Protein AF-A0A954MZE2-F1 (afdb_monomer_lite)

Foldseek 3Di:
DVVVQVPDPDHDDDLQCCLADPPFDADQLDPVGGDDQLVDVVSVCVVCVVVLVCQLVQVDQAEEAEPLLLYLASQSNQVVVQVSNVPRDNGDDRHAYEYAFQAFVPRDDPQSRRHLYYQAVVLQQLLLCVLFDQVLLVLLQVLVCVLVVHDDDLLVQLLVLLLVSCVTSNVNLLLVLLVLLVVLQVVVVVLDDPPPPPPDDDDDDDDDDDDDDDDDDDDDPDPDPPDPGADDSQLLSLLLSQLLSQQSHQFARQADPVNAGDPVNLVRSVRSLVRSVVVVRHDPRSSVSLNCLLRVPPVVSDDPVSSVSSSVSRSSSSSSSNSSSCLRQLLASLLQRPSQNLQSWRSGTNDDDDPDSPVSSVVVLVVCVVRNLAHEHDNDDLAIQWGNLLSLLSSLCSVVVVLVSVLVVVCVVLLPVLFDDDPNDTPPRSSLVSVLLSLCLSQQALQLLAPDQDFDDLVVLVVSLVQSLVSSLSSVQSNVPQAHPSGGPPVRSVSSSSSSCCLRNNPDPSSVVSSSSSSVSSNVRNLSSLVSLLVSLLCQLPGRHHYDDQPPSLFDDSAGHPPRSVDDDPVVVVVVLLVVLVVQCPDPPVSVVVVLVVCSVSVSRRSVSNNSNVVSVVVVVVD

Radius of gyration: 29.0 Å; chains: 1; bounding box: 102×55×88 Å

Sequence (623 aa):
LAKLLDKQPYRLVHWRDAARIINYRRFFDINELVSVRQEDPRVFDETHTLLSRWIDEGLISGVRVDHIDGLRDPEGYLDRLDEMIASCQHAPRQVPIFVEKILAPGEQLPHDWPVAGTTGYDFLNQVEPIFISLEGFGKIENYYRRLVRQDYAAEHYSTLGKRRVLRNEFSAQIDRLSDLLERLSIESRRSSPPPAVDAEYLPETSTPQGEQGNPEEQNDPTSGITTPGGPGKRDLINAIVETITAMGVYRTYIDNRHRIVSEADQQTITAAIAQARTTGRATTEALDFLEEVLLLKRRELLSEHTLSERVTFIQRFQQVSGPAAAKGVEDTAHYVYVPLASLCEVGGEPKIHSSDPLEELHRSNLERLQTWPGAMLSATTHDTKRTADVRARLDVLSEFPDLWIESLNRWESAHGEFFTDVGGKPAPDPVTRYLFYQTLIGVWPAENSGSSTNLPEQIELQDLSGRIEAYMLKAAREAKTQTTWTNQNQQYESALSDFIRRLLLNAEAASQSFLKEVRDIVSRISIPGFWNSLSRSLVQFTAPGTPDLYQGDELWNLSLVDPDNRRPVNFQARQNMLNEIITHFESPEEQRRDFLKGLVLTPQDGRIKLHVIRSALTARRDH

Structure (mmCIF, N/CA/C/O backbone):
data_AF-A0A954MZE2-F1
#
_entry.id   AF-A0A954MZE2-F1
#
loop_
_atom_site.group_PDB
_atom_site.id
_atom_site.type_symbol
_atom_site.label_atom_id
_atom_site.label_alt_id
_atom_site.label_comp_id
_atom_site.label_asym_id
_atom_site.label_entity_id
_atom_site.label_seq_id
_atom_site.pdbx_PDB_ins_code
_atom_site.Cartn_x
_atom_site.Cartn_y
_atom_site.Cartn_z
_atom_site.occupancy
_atom_site.B_iso_or_equiv
_atom_site.auth_seq_id
_atom_site.auth_comp_id
_atom_site.auth_asym_id
_atom_site.auth_atom_id
_atom_site.pdbx_PDB_model_num
ATOM 1 N N . LEU A 1 1 ? 35.309 -29.029 -1.161 1.00 91.50 1 LEU A N 1
ATOM 2 C CA . LEU A 1 1 ? 34.074 -28.227 -1.288 1.00 91.50 1 LEU A CA 1
ATOM 3 C C . LEU A 1 1 ? 34.187 -27.134 -2.354 1.00 91.50 1 LEU A C 1
ATOM 5 O O . LEU A 1 1 ? 33.459 -27.236 -3.323 1.00 91.50 1 LEU A O 1
ATOM 9 N N . ALA A 1 2 ? 35.110 -26.165 -2.257 1.00 93.19 2 ALA A N 1
ATOM 10 C CA . ALA A 1 2 ? 35.244 -25.079 -3.251 1.00 93.19 2 ALA A CA 1
ATOM 11 C C . ALA A 1 2 ? 35.294 -25.566 -4.717 1.00 93.19 2 ALA A C 1
ATOM 13 O O . ALA A 1 2 ? 34.405 -25.251 -5.491 1.00 93.19 2 ALA A O 1
ATOM 14 N N . LYS A 1 3 ? 36.207 -26.493 -5.052 1.00 96.12 3 LYS A N 1
ATOM 15 C CA . LYS A 1 3 ? 36.290 -27.109 -6.397 1.00 96.12 3 LYS A CA 1
ATOM 16 C C . LYS A 1 3 ? 35.005 -27.807 -6.880 1.00 96.12 3 LYS A C 1
ATOM 18 O O . LYS A 1 3 ? 34.866 -28.047 -8.074 1.00 96.12 3 LYS A O 1
ATOM 23 N N . LEU A 1 4 ? 34.129 -28.233 -5.964 1.00 96.75 4 LEU A N 1
ATOM 24 C CA . LEU A 1 4 ? 32.823 -28.807 -6.308 1.00 96.75 4 LEU A CA 1
ATOM 25 C C . LEU A 1 4 ? 31.826 -27.689 -6.622 1.00 96.75 4 LEU A C 1
ATOM 27 O O . LEU A 1 4 ? 31.115 -27.801 -7.615 1.00 96.75 4 LEU A O 1
ATOM 31 N N . LEU A 1 5 ? 31.808 -26.629 -5.806 1.00 96.19 5 LEU A N 1
ATOM 32 C CA . LEU A 1 5 ? 30.979 -25.438 -6.013 1.00 96.19 5 LEU A CA 1
ATOM 33 C C . LEU A 1 5 ? 31.326 -24.723 -7.325 1.00 96.19 5 LEU A C 1
ATOM 35 O O . LEU A 1 5 ? 30.418 -24.372 -8.064 1.00 96.19 5 LEU A O 1
ATOM 39 N N . ASP A 1 6 ? 32.611 -24.623 -7.675 1.00 95.31 6 ASP A N 1
ATOM 40 C CA . ASP A 1 6 ? 33.070 -24.005 -8.932 1.00 95.31 6 ASP A CA 1
ATOM 41 C C . ASP A 1 6 ? 32.595 -24.748 -10.194 1.00 95.31 6 ASP A C 1
ATOM 43 O O . ASP A 1 6 ? 32.668 -24.215 -11.298 1.00 95.31 6 ASP A O 1
ATOM 47 N N . LYS A 1 7 ? 32.126 -25.994 -10.048 1.00 96.38 7 LYS A N 1
ATOM 48 C CA . LYS A 1 7 ? 31.590 -26.813 -11.145 1.00 96.38 7 LYS A CA 1
ATOM 49 C C . LYS A 1 7 ? 30.064 -26.805 -11.221 1.00 96.38 7 LYS A C 1
ATOM 51 O O . LYS A 1 7 ? 29.515 -27.446 -12.114 1.00 96.38 7 LYS A O 1
ATOM 56 N N . GLN A 1 8 ? 29.378 -26.169 -10.274 1.00 97.81 8 GLN A N 1
ATOM 57 C CA . GLN A 1 8 ? 27.919 -26.154 -10.262 1.00 97.81 8 GLN A CA 1
ATOM 58 C C . GLN A 1 8 ? 27.372 -25.140 -11.276 1.00 97.81 8 GLN A C 1
ATOM 60 O O . GLN A 1 8 ? 28.001 -24.110 -11.516 1.00 97.81 8 GLN A O 1
ATOM 65 N N . PRO A 1 9 ? 26.173 -25.378 -11.841 1.00 96.25 9 PRO A N 1
ATOM 66 C CA . PRO A 1 9 ? 25.498 -24.407 -12.707 1.00 96.25 9 PRO A CA 1
ATOM 67 C C . PRO A 1 9 ? 24.950 -23.194 -11.932 1.00 96.25 9 PRO A C 1
ATOM 69 O O . PRO A 1 9 ? 24.412 -22.266 -12.528 1.00 96.25 9 PRO A O 1
ATOM 72 N N . TYR A 1 10 ? 25.077 -23.199 -10.604 1.00 94.44 10 TYR A N 1
ATOM 73 C CA . TYR A 1 10 ? 24.735 -22.103 -9.710 1.00 94.44 10 TYR A CA 1
ATOM 74 C C . TYR A 1 10 ? 25.977 -21.640 -8.950 1.00 94.44 10 TYR A C 1
ATOM 76 O O . TYR A 1 10 ? 26.894 -22.415 -8.681 1.00 94.44 10 TYR A O 1
ATOM 84 N N . ARG A 1 11 ? 25.976 -20.374 -8.534 1.00 91.94 11 ARG A N 1
ATOM 85 C CA . ARG A 1 11 ? 27.016 -19.806 -7.677 1.00 91.94 11 ARG A CA 1
ATOM 86 C C . ARG A 1 11 ? 26.382 -19.321 -6.383 1.00 91.94 11 ARG A C 1
ATOM 88 O O . ARG A 1 11 ? 25.550 -18.419 -6.404 1.00 91.94 11 ARG A O 1
ATOM 95 N N . LEU A 1 12 ? 26.805 -19.901 -5.263 1.00 92.06 12 LEU A N 1
ATOM 96 C CA . LEU A 1 12 ? 26.434 -19.391 -3.947 1.00 92.06 12 LEU A CA 1
ATOM 97 C C . LEU A 1 12 ? 27.194 -18.089 -3.697 1.00 92.06 12 LEU A C 1
ATOM 99 O O . LEU A 1 12 ? 28.416 -18.030 -3.841 1.00 92.06 12 LEU A O 1
ATOM 103 N N . VAL A 1 13 ? 26.456 -17.043 -3.353 1.00 89.62 13 VAL A N 1
ATOM 104 C CA . VAL A 1 13 ? 26.991 -15.714 -3.059 1.00 89.62 13 VAL A CA 1
ATOM 105 C C . VAL A 1 13 ? 26.405 -15.229 -1.748 1.00 89.62 13 VAL A C 1
ATOM 107 O O . VAL A 1 13 ? 25.317 -15.650 -1.353 1.00 89.62 13 VAL A O 1
ATOM 110 N N . HIS A 1 14 ? 27.131 -14.358 -1.057 1.00 90.31 14 HIS A N 1
ATOM 111 C CA . HIS A 1 14 ? 26.600 -13.754 0.150 1.00 90.31 14 HIS A CA 1
ATOM 112 C C . HIS A 1 14 ? 25.388 -12.883 -0.222 1.00 90.31 14 HIS A C 1
ATOM 114 O O . HIS A 1 14 ? 25.441 -12.120 -1.184 1.00 90.31 14 HIS A O 1
ATOM 120 N N . TRP A 1 15 ? 24.290 -12.983 0.528 1.00 86.06 15 TRP A N 1
ATOM 121 C CA . TRP A 1 15 ? 23.008 -12.343 0.189 1.00 86.06 15 TRP A CA 1
ATOM 122 C C . TRP A 1 15 ? 23.103 -10.818 0.001 1.00 86.06 15 TRP A C 1
ATOM 124 O O . TRP A 1 15 ? 22.356 -10.245 -0.786 1.00 86.06 15 TRP A O 1
ATOM 134 N N . ARG A 1 16 ? 24.062 -10.158 0.667 1.00 82.44 16 ARG A N 1
ATOM 135 C CA . ARG A 1 16 ? 24.336 -8.717 0.492 1.00 82.44 16 ARG A CA 1
ATOM 136 C C . ARG A 1 16 ? 24.873 -8.357 -0.893 1.00 82.44 16 ARG A C 1
ATOM 138 O O . ARG A 1 16 ? 24.635 -7.248 -1.358 1.00 82.44 16 ARG A O 1
ATOM 145 N N . ASP A 1 17 ? 25.563 -9.281 -1.555 1.00 82.62 17 ASP A N 1
ATOM 146 C CA . ASP A 1 17 ? 26.085 -9.054 -2.902 1.00 82.62 17 ASP A CA 1
ATOM 147 C C . ASP A 1 17 ? 24.992 -9.234 -3.965 1.00 82.62 17 ASP A C 1
ATOM 149 O O . ASP A 1 17 ? 25.123 -8.714 -5.075 1.00 82.62 17 ASP A O 1
ATOM 153 N N . ALA A 1 18 ? 23.894 -9.928 -3.627 1.00 78.50 18 ALA A N 1
ATOM 154 C CA . ALA A 1 18 ? 22.832 -10.293 -4.562 1.00 78.50 18 ALA A CA 1
ATOM 155 C C . ALA A 1 18 ? 22.269 -9.077 -5.311 1.00 78.50 18 ALA A C 1
ATOM 157 O O . ALA A 1 18 ? 22.153 -9.130 -6.531 1.00 78.50 18 ALA A O 1
ATOM 158 N N . ALA A 1 19 ? 22.027 -7.948 -4.634 1.00 74.38 19 ALA A N 1
ATOM 159 C CA . ALA A 1 19 ? 21.492 -6.739 -5.271 1.00 74.38 19 ALA A CA 1
ATOM 160 C C . ALA A 1 19 ? 22.318 -6.254 -6.484 1.00 74.38 19 ALA A C 1
ATOM 162 O O . ALA A 1 19 ? 21.758 -5.653 -7.398 1.00 74.38 19 ALA A O 1
ATOM 163 N N . ARG A 1 20 ? 23.628 -6.551 -6.516 1.00 78.81 20 ARG A N 1
ATOM 164 C CA . ARG A 1 20 ? 24.558 -6.118 -7.575 1.00 78.81 20 ARG A CA 1
ATOM 165 C C . ARG A 1 20 ? 24.857 -7.199 -8.612 1.00 78.81 20 ARG A C 1
ATOM 167 O O . ARG A 1 20 ? 25.202 -6.865 -9.738 1.00 78.81 20 ARG A O 1
ATOM 174 N N . ILE A 1 21 ? 24.768 -8.481 -8.249 1.00 84.75 21 ILE A N 1
ATOM 175 C CA . ILE A 1 21 ? 25.240 -9.586 -9.110 1.00 84.75 21 ILE A CA 1
ATOM 176 C C . ILE A 1 21 ? 24.155 -10.587 -9.508 1.00 84.75 21 ILE A C 1
ATOM 178 O O . ILE A 1 21 ? 24.439 -11.531 -10.245 1.00 84.75 21 ILE A O 1
ATOM 182 N N . ILE A 1 22 ? 22.923 -10.419 -9.025 1.00 88.56 22 ILE A N 1
ATOM 183 C CA . ILE A 1 22 ? 21.839 -11.351 -9.322 1.00 88.56 22 ILE A CA 1
ATOM 184 C C . ILE A 1 22 ? 21.521 -11.380 -10.819 1.00 88.56 22 ILE A C 1
ATOM 186 O O . ILE A 1 22 ? 21.220 -10.367 -11.454 1.00 88.56 22 ILE A O 1
ATOM 190 N N . ASN A 1 23 ? 21.567 -12.573 -11.405 1.00 90.62 23 ASN A N 1
ATOM 191 C CA . ASN A 1 23 ? 21.431 -12.776 -12.847 1.00 90.62 23 ASN A CA 1
ATOM 192 C C . ASN A 1 23 ? 20.041 -13.282 -13.277 1.00 90.62 23 ASN A C 1
ATOM 194 O O . ASN A 1 23 ? 19.833 -13.525 -14.462 1.00 90.62 23 ASN A O 1
ATOM 198 N N . TYR A 1 24 ? 19.084 -13.369 -12.352 1.00 91.81 24 TYR A N 1
ATOM 199 C CA . TYR A 1 24 ? 17.674 -13.667 -12.618 1.00 91.81 24 TYR A CA 1
ATOM 200 C C . TYR A 1 24 ? 16.763 -12.519 -12.157 1.00 91.81 24 TYR A C 1
ATOM 202 O O . TYR A 1 24 ? 17.179 -11.640 -11.395 1.00 91.81 24 TYR A O 1
ATOM 210 N N . ARG A 1 25 ? 15.524 -12.497 -12.665 1.00 93.62 25 ARG A N 1
ATOM 211 C CA . ARG A 1 25 ? 14.484 -11.547 -12.240 1.00 93.62 25 ARG A CA 1
ATOM 212 C C . ARG A 1 25 ? 13.816 -12.070 -10.966 1.00 93.62 25 ARG A C 1
ATOM 214 O O . ARG A 1 25 ? 13.554 -13.267 -10.868 1.00 93.62 25 ARG A O 1
ATOM 221 N N . ARG A 1 26 ? 13.569 -11.168 -10.018 1.00 93.88 26 ARG A N 1
ATOM 222 C CA . ARG A 1 26 ? 12.916 -11.441 -8.733 1.00 93.88 26 ARG A CA 1
ATOM 223 C C . ARG A 1 26 ? 11.535 -10.803 -8.675 1.00 93.88 26 ARG A C 1
ATOM 225 O O . ARG A 1 26 ? 11.271 -9.854 -9.417 1.00 93.88 26 ARG A O 1
ATOM 232 N N . PHE A 1 27 ? 10.708 -11.272 -7.746 1.00 95.00 27 PHE A N 1
ATOM 233 C CA . PHE A 1 27 ? 9.627 -10.457 -7.198 1.00 95.00 27 PHE A CA 1
ATOM 234 C C . PHE A 1 27 ? 10.230 -9.396 -6.263 1.00 95.00 27 PHE A C 1
ATOM 236 O O . PHE A 1 27 ? 10.848 -9.730 -5.250 1.00 95.00 27 PHE A O 1
ATOM 243 N N . PHE A 1 28 ? 10.125 -8.124 -6.657 1.00 93.00 28 PHE A N 1
ATOM 244 C CA . PHE A 1 28 ? 10.783 -6.997 -5.986 1.00 93.00 28 PHE A CA 1
ATOM 245 C C . PHE A 1 28 ? 12.278 -7.262 -5.705 1.00 93.00 28 PHE A C 1
ATOM 247 O O . PHE A 1 28 ? 13.059 -7.526 -6.627 1.00 93.00 28 PHE A O 1
ATOM 254 N N . ASP A 1 29 ? 12.697 -7.152 -4.445 1.00 88.19 29 ASP A N 1
ATOM 255 C CA . ASP A 1 29 ? 14.048 -7.387 -3.944 1.00 88.19 29 ASP A CA 1
ATOM 256 C C . ASP A 1 29 ? 14.185 -8.694 -3.134 1.00 88.19 29 ASP A C 1
ATOM 258 O O . ASP A 1 29 ? 15.230 -8.924 -2.522 1.00 88.19 29 ASP A O 1
ATOM 262 N N . ILE A 1 30 ? 13.187 -9.588 -3.196 1.00 90.44 30 ILE A N 1
ATOM 263 C CA . ILE A 1 30 ? 13.155 -10.867 -2.468 1.00 90.44 30 ILE A CA 1
ATOM 264 C C . ILE A 1 30 ? 13.939 -11.934 -3.243 1.00 90.44 30 ILE A C 1
ATOM 266 O O . ILE A 1 30 ? 13.556 -12.339 -4.341 1.00 90.44 30 ILE A O 1
ATOM 270 N N . ASN A 1 31 ? 15.065 -12.390 -2.689 1.00 90.00 31 ASN A N 1
ATOM 271 C CA . ASN A 1 31 ? 15.987 -13.306 -3.377 1.00 90.00 31 ASN A CA 1
ATOM 272 C C . ASN A 1 31 ? 15.406 -14.710 -3.566 1.00 90.00 31 ASN A C 1
ATOM 274 O O . ASN A 1 31 ? 15.748 -15.402 -4.520 1.00 90.00 31 ASN A O 1
ATOM 278 N N . GLU A 1 32 ? 14.524 -15.118 -2.665 1.00 92.69 32 GLU A N 1
ATOM 279 C CA . GLU A 1 32 ? 13.917 -16.441 -2.617 1.00 92.69 32 GLU A CA 1
ATOM 280 C C . GLU A 1 32 ? 12.802 -16.615 -3.666 1.00 92.69 32 GLU A C 1
ATOM 282 O O . GLU A 1 32 ? 12.390 -17.742 -3.935 1.00 92.69 32 GLU A O 1
ATOM 287 N N . LEU A 1 33 ? 12.339 -15.525 -4.293 1.00 95.56 33 LEU A N 1
ATOM 288 C CA . LEU A 1 33 ? 11.254 -15.529 -5.278 1.00 95.56 33 LEU A CA 1
ATOM 289 C C . LEU A 1 33 ? 11.776 -15.229 -6.688 1.00 95.56 33 LEU A C 1
ATOM 291 O O . LEU A 1 33 ? 11.933 -14.073 -7.088 1.00 95.56 33 LEU A O 1
ATOM 295 N N . VAL A 1 34 ? 12.015 -16.287 -7.465 1.00 95.69 34 VAL A N 1
ATOM 296 C CA . VAL A 1 34 ? 12.422 -16.204 -8.877 1.00 95.69 34 VAL A CA 1
ATOM 297 C C . VAL A 1 34 ? 11.195 -16.013 -9.765 1.00 95.69 34 VAL A C 1
ATOM 299 O O . VAL A 1 34 ? 10.222 -16.755 -9.663 1.00 95.69 34 VAL A O 1
ATOM 302 N N . SER A 1 35 ? 11.242 -15.045 -10.678 1.00 95.88 35 SER A N 1
ATOM 303 C CA . SER A 1 35 ? 10.127 -14.804 -11.590 1.00 95.88 35 SER A CA 1
ATOM 304 C C . SER A 1 35 ? 10.016 -15.848 -12.703 1.00 95.88 35 SER A C 1
ATOM 306 O O . SER A 1 35 ? 11.013 -16.258 -13.299 1.00 95.88 35 SER A O 1
ATOM 308 N N . VAL A 1 36 ? 8.776 -16.174 -13.063 1.00 97.25 36 VAL A N 1
ATOM 309 C CA . VAL A 1 36 ? 8.430 -17.099 -14.148 1.00 97.25 36 VAL A CA 1
ATOM 310 C C . VAL A 1 36 ? 8.147 -16.329 -15.448 1.00 97.25 36 VAL A C 1
ATOM 312 O O . VAL A 1 36 ? 7.713 -15.173 -15.426 1.00 97.25 36 VAL A O 1
ATOM 315 N N . ARG A 1 37 ? 8.437 -16.951 -16.596 1.00 97.38 37 ARG A N 1
ATOM 316 C CA . ARG A 1 37 ? 8.242 -16.380 -17.939 1.00 97.38 37 ARG A CA 1
ATOM 317 C C . ARG A 1 37 ? 6.863 -16.727 -18.499 1.00 97.38 37 ARG A C 1
ATOM 319 O O . ARG A 1 37 ? 6.764 -17.500 -19.446 1.00 97.38 37 ARG A O 1
ATOM 326 N N . GLN A 1 38 ? 5.820 -16.168 -17.891 1.00 97.88 38 GLN A N 1
ATOM 327 C CA . GLN A 1 38 ? 4.424 -16.421 -18.277 1.00 97.88 38 GLN A CA 1
ATOM 328 C C . GLN A 1 38 ? 4.104 -16.028 -19.730 1.00 97.88 38 GLN A C 1
ATOM 330 O O . GLN A 1 38 ? 3.111 -16.479 -20.288 1.00 97.88 38 GLN A O 1
ATOM 335 N N . GLU A 1 39 ? 4.957 -15.232 -20.387 1.00 95.56 39 GLU A N 1
ATOM 336 C CA . GLU A 1 39 ? 4.800 -14.946 -21.811 1.00 95.56 39 GLU A CA 1
ATOM 337 C C . GLU A 1 39 ? 5.040 -16.178 -22.712 1.00 95.56 39 GLU A C 1
ATOM 339 O O . GLU A 1 39 ? 4.533 -16.210 -23.835 1.00 95.56 39 GLU A O 1
ATOM 344 N N . ASP A 1 40 ? 5.788 -17.192 -22.247 1.00 97.12 40 ASP A N 1
ATOM 345 C CA . ASP A 1 40 ? 6.006 -18.463 -22.959 1.00 97.12 40 ASP A CA 1
ATOM 346 C C . ASP A 1 40 ? 4.780 -19.379 -22.774 1.00 97.12 40 ASP A C 1
ATOM 348 O O . ASP A 1 40 ? 4.506 -19.779 -21.640 1.00 97.12 40 ASP A O 1
ATOM 352 N N . PRO A 1 41 ? 4.052 -19.746 -23.849 1.00 96.31 41 PRO A N 1
ATOM 353 C CA . PRO A 1 41 ? 2.843 -20.567 -23.742 1.00 96.31 41 PRO A CA 1
ATOM 354 C C . PRO A 1 41 ? 3.049 -21.876 -22.978 1.00 96.31 41 PRO A C 1
ATOM 356 O O . PRO A 1 41 ? 2.214 -22.245 -22.167 1.00 96.31 41 PRO A O 1
ATOM 359 N N . ARG A 1 42 ? 4.206 -22.531 -23.137 1.00 98.12 42 ARG A N 1
ATOM 360 C CA . ARG A 1 42 ? 4.482 -23.810 -22.461 1.00 98.12 42 ARG A CA 1
ATOM 361 C C . ARG A 1 42 ? 4.532 -23.649 -20.945 1.00 98.12 42 ARG A C 1
ATOM 363 O O . ARG A 1 42 ? 4.100 -24.527 -20.209 1.00 98.12 42 ARG A O 1
ATOM 370 N N . VAL A 1 43 ? 5.086 -22.525 -20.491 1.00 98.38 43 VAL A N 1
ATOM 371 C CA . VAL A 1 43 ? 5.186 -22.189 -19.069 1.00 98.38 43 VAL A CA 1
ATOM 372 C C . VAL A 1 43 ? 3.810 -21.831 -18.513 1.00 98.38 43 VAL A C 1
ATOM 374 O O . VAL A 1 43 ? 3.475 -22.247 -17.405 1.00 98.38 43 VAL A O 1
ATOM 377 N N . PHE A 1 44 ? 3.009 -21.089 -19.280 1.00 98.62 44 PHE A N 1
ATOM 378 C CA . PHE A 1 44 ? 1.626 -20.789 -18.925 1.00 98.62 44 PHE A CA 1
ATOM 379 C C . PHE A 1 44 ? 0.814 -22.080 -18.737 1.00 98.62 44 PHE A C 1
ATOM 381 O O . PHE A 1 44 ? 0.309 -22.312 -17.639 1.00 98.62 44 PHE A O 1
ATOM 388 N N . ASP A 1 45 ? 0.795 -22.956 -19.746 1.00 98.00 45 ASP A N 1
ATOM 389 C CA . ASP A 1 45 ? 0.033 -24.213 -19.740 1.00 98.00 45 ASP A CA 1
ATOM 390 C C . ASP A 1 45 ? 0.408 -25.107 -18.545 1.00 98.00 45 ASP A C 1
ATOM 392 O O . ASP A 1 45 ? -0.456 -25.596 -17.808 1.00 98.00 45 ASP A O 1
ATOM 396 N N . GLU A 1 46 ? 1.710 -25.284 -18.297 1.00 98.25 46 GLU A N 1
ATOM 397 C CA . GLU A 1 46 ? 2.203 -26.110 -17.192 1.00 98.25 46 GLU A CA 1
ATOM 398 C C . GLU A 1 46 ? 1.822 -25.519 -15.825 1.00 98.25 46 GLU A C 1
ATOM 400 O O . GLU A 1 46 ? 1.365 -26.239 -14.935 1.00 98.25 46 GLU A O 1
ATOM 405 N N . THR A 1 47 ? 1.940 -24.197 -15.658 1.00 98.19 47 THR A N 1
ATOM 406 C CA . THR A 1 47 ? 1.635 -23.535 -14.378 1.00 98.19 47 THR A CA 1
ATOM 407 C C . THR A 1 47 ? 0.136 -23.378 -14.105 1.00 98.19 47 THR A C 1
ATOM 409 O O . THR A 1 47 ? -0.244 -23.263 -12.940 1.00 98.19 47 THR A O 1
ATOM 412 N N . HIS A 1 48 ? -0.721 -23.434 -15.132 1.00 98.12 48 HIS A N 1
ATOM 413 C CA . HIS A 1 48 ? -2.175 -23.250 -15.003 1.00 98.12 48 HIS A CA 1
ATOM 414 C C . HIS A 1 48 ? -2.984 -24.552 -15.106 1.00 98.12 48 HIS A C 1
ATOM 416 O O . HIS A 1 48 ? -4.200 -24.531 -14.926 1.00 98.12 48 HIS A O 1
ATOM 422 N N . THR A 1 49 ? -2.331 -25.705 -15.290 1.00 97.38 49 THR A N 1
ATOM 423 C CA . THR A 1 49 ? -2.999 -27.019 -15.373 1.00 97.38 49 THR A CA 1
ATOM 424 C C . THR A 1 49 ? -3.927 -27.289 -14.178 1.00 97.38 49 THR A C 1
ATOM 426 O O . THR A 1 49 ? -5.063 -27.732 -14.345 1.00 97.38 49 THR A O 1
ATOM 429 N N . LEU A 1 50 ? -3.468 -27.006 -12.953 1.00 97.12 50 LEU A N 1
ATOM 430 C CA . LEU A 1 50 ? -4.267 -27.227 -11.744 1.00 97.12 50 LEU A CA 1
ATOM 431 C C . LEU A 1 50 ? -5.442 -26.246 -11.638 1.00 97.12 50 LEU A C 1
ATOM 433 O O . LEU A 1 50 ? -6.531 -26.646 -11.233 1.00 97.12 50 LEU A O 1
ATOM 437 N N . LEU A 1 51 ? -5.217 -24.987 -12.025 1.00 95.69 51 LEU A N 1
ATOM 438 C CA . LEU A 1 51 ? -6.244 -23.951 -12.028 1.00 95.69 51 LEU A CA 1
ATOM 439 C C . LEU A 1 51 ? -7.369 -24.310 -13.002 1.00 95.69 51 LEU A C 1
ATOM 441 O O . LEU A 1 51 ? -8.527 -24.331 -12.601 1.00 95.69 51 LEU A O 1
ATOM 445 N N . SER A 1 52 ? -7.021 -24.661 -14.244 1.00 94.44 52 SER A N 1
ATOM 446 C CA . SER A 1 52 ? -7.981 -25.120 -15.255 1.00 94.44 52 SER A CA 1
ATOM 447 C C . SER A 1 52 ? -8.807 -26.299 -14.742 1.00 94.44 52 SER A C 1
ATOM 449 O O . SER A 1 52 ? -10.033 -26.263 -14.813 1.00 94.44 52 SER A O 1
ATOM 451 N N . ARG A 1 53 ? -8.161 -27.295 -14.120 1.00 94.88 53 ARG A N 1
ATOM 452 C CA . ARG A 1 53 ? -8.871 -28.430 -13.522 1.00 94.88 53 ARG A CA 1
ATOM 453 C C . ARG A 1 53 ? -9.852 -27.998 -12.432 1.00 94.88 53 ARG A C 1
ATOM 455 O O . ARG A 1 53 ? -10.975 -28.476 -12.418 1.00 94.88 53 ARG A O 1
ATOM 462 N N . TRP A 1 54 ? -9.458 -27.115 -11.515 1.00 95.44 54 TRP A N 1
ATOM 463 C CA . TRP A 1 54 ? -10.358 -26.648 -10.451 1.00 95.44 54 TRP A CA 1
ATOM 464 C C . TRP A 1 54 ? -11.560 -25.868 -10.981 1.00 95.44 54 TRP A C 1
ATOM 466 O O . TRP A 1 54 ? -12.636 -25.942 -10.391 1.00 95.44 54 TRP A O 1
ATOM 476 N N . ILE A 1 55 ? -11.388 -25.144 -12.085 1.00 93.31 55 ILE A N 1
ATOM 477 C CA . ILE A 1 55 ? -12.479 -24.443 -12.766 1.00 93.31 55 ILE A CA 1
ATOM 478 C C . ILE A 1 55 ? -13.416 -25.447 -13.444 1.00 93.31 55 ILE A C 1
ATOM 480 O O . ILE A 1 55 ? -14.627 -25.365 -13.255 1.00 93.31 55 ILE A O 1
ATOM 484 N N . ASP A 1 56 ? -12.870 -26.426 -14.170 1.00 91.56 56 ASP A N 1
ATOM 485 C CA . ASP A 1 56 ? -13.661 -27.464 -14.841 1.00 91.56 56 ASP A CA 1
ATOM 486 C C . ASP A 1 56 ? -14.331 -28.440 -13.857 1.00 91.56 56 ASP A C 1
ATOM 488 O O . ASP A 1 56 ? -15.378 -28.996 -14.150 1.00 91.56 56 ASP A O 1
ATOM 492 N N . GLU A 1 57 ? -13.792 -28.619 -12.651 1.00 92.38 57 GLU A N 1
ATOM 493 C CA . GLU A 1 57 ? -14.449 -29.373 -11.572 1.00 92.38 57 GLU A CA 1
ATOM 494 C C . GLU A 1 57 ? -15.470 -28.522 -10.786 1.00 92.38 57 GLU A C 1
ATOM 496 O O . GLU A 1 57 ? -16.133 -29.033 -9.881 1.00 92.38 57 GLU A O 1
ATOM 501 N N . GLY A 1 58 ? -15.604 -27.226 -11.097 1.00 90.12 58 GLY A N 1
ATOM 502 C CA . GLY A 1 58 ? -16.504 -26.301 -10.401 1.00 90.12 58 GLY A CA 1
ATOM 503 C C . GLY A 1 58 ? -16.105 -25.999 -8.950 1.00 90.12 58 GLY A C 1
ATOM 504 O O . GLY A 1 58 ? -16.947 -25.577 -8.158 1.00 90.12 58 GLY A O 1
ATOM 505 N N . LEU A 1 59 ? -14.838 -26.222 -8.580 1.00 92.81 59 LEU A N 1
ATOM 506 C CA . LEU A 1 59 ? -14.318 -26.004 -7.222 1.00 92.81 59 LEU A CA 1
ATOM 507 C C . LEU A 1 59 ? -14.058 -24.528 -6.908 1.00 92.81 59 LEU A C 1
ATOM 509 O O . LEU A 1 59 ? -14.044 -24.145 -5.739 1.00 92.81 59 LEU A O 1
ATOM 513 N N . ILE A 1 60 ? -13.839 -23.707 -7.936 1.00 92.31 60 ILE A N 1
ATOM 514 C CA . ILE A 1 60 ? -13.660 -22.260 -7.807 1.00 92.31 60 ILE A CA 1
ATOM 515 C C . ILE A 1 60 ? -14.559 -21.519 -8.798 1.00 92.31 60 ILE A C 1
ATOM 517 O O . ILE A 1 60 ? -14.882 -22.028 -9.869 1.00 92.31 60 ILE A O 1
ATOM 521 N N . SER A 1 61 ? -14.963 -20.301 -8.437 1.00 90.06 61 SER A N 1
ATOM 522 C CA . SER A 1 61 ? -15.902 -19.483 -9.224 1.00 90.06 61 SER A CA 1
ATOM 523 C C . SER A 1 61 ? -15.350 -18.107 -9.582 1.00 90.06 61 SER A C 1
ATOM 525 O O . SER A 1 61 ? -16.110 -17.246 -9.996 1.00 90.06 61 SER A O 1
ATOM 527 N N . GLY A 1 62 ? -14.049 -17.884 -9.408 1.00 93.62 62 GLY A N 1
ATOM 528 C CA . GLY A 1 62 ? -13.365 -16.638 -9.742 1.00 93.62 62 GLY A CA 1
ATOM 529 C C . GLY A 1 62 ? -11.856 -16.799 -9.588 1.00 93.62 62 GLY A C 1
ATOM 530 O O . GLY A 1 62 ? -11.396 -17.691 -8.870 1.00 93.62 62 GLY A O 1
ATOM 531 N N . VAL A 1 63 ? -11.091 -15.941 -10.256 1.00 96.44 63 VAL A N 1
ATOM 532 C CA . VAL A 1 63 ? -9.625 -15.927 -10.194 1.00 96.44 63 VAL A CA 1
ATOM 533 C C . VAL A 1 63 ? -9.157 -14.528 -9.820 1.00 96.44 63 VAL A C 1
ATOM 535 O O . VAL A 1 63 ? -9.594 -13.554 -10.417 1.00 96.44 63 VAL A O 1
ATOM 538 N N . ARG A 1 64 ? -8.244 -14.419 -8.851 1.00 98.25 64 ARG A N 1
ATOM 539 C CA . ARG A 1 64 ? -7.521 -13.178 -8.540 1.00 98.25 64 ARG A CA 1
ATOM 540 C C . ARG A 1 64 ? -6.064 -13.355 -8.949 1.00 98.25 64 ARG A C 1
ATOM 542 O O . ARG A 1 64 ? -5.366 -14.187 -8.377 1.00 98.25 64 ARG A O 1
ATOM 549 N N . VAL A 1 65 ? -5.614 -12.575 -9.925 1.00 98.56 65 VAL A N 1
ATOM 550 C CA . VAL A 1 65 ? -4.238 -12.571 -10.426 1.00 98.56 65 VAL A CA 1
ATOM 551 C C . VAL A 1 65 ? -3.383 -11.678 -9.536 1.00 98.56 65 VAL A C 1
ATOM 553 O O . VAL A 1 65 ? -3.658 -10.489 -9.378 1.00 98.56 65 VAL A O 1
ATOM 556 N N . ASP A 1 66 ? -2.352 -12.274 -8.949 1.00 98.50 66 ASP A N 1
ATOM 557 C CA . ASP A 1 66 ? -1.332 -11.588 -8.158 1.00 98.50 66 ASP A CA 1
ATOM 558 C C . ASP A 1 66 ? -0.351 -10.826 -9.052 1.00 98.50 66 ASP A C 1
ATOM 560 O O . ASP A 1 66 ? 0.089 -11.352 -10.078 1.00 98.50 66 ASP A O 1
ATOM 564 N N . HIS A 1 67 ? -0.008 -9.599 -8.659 1.00 97.38 67 HIS A N 1
ATOM 565 C CA . HIS A 1 67 ? 1.053 -8.791 -9.243 1.00 97.38 67 HIS A CA 1
ATOM 566 C C . HIS A 1 67 ? 1.092 -8.774 -10.786 1.00 97.38 67 HIS A C 1
ATOM 568 O O . HIS A 1 67 ? 2.130 -9.047 -11.407 1.00 97.38 67 HIS A O 1
ATOM 574 N N . ILE A 1 68 ? -0.029 -8.414 -11.428 1.00 98.12 68 ILE A N 1
ATOM 575 C CA . ILE A 1 68 ? -0.144 -8.388 -12.902 1.00 98.12 68 ILE A CA 1
ATOM 576 C C . ILE A 1 68 ? 0.935 -7.500 -13.550 1.00 98.12 68 ILE A C 1
ATOM 578 O O . ILE A 1 68 ? 1.513 -7.843 -14.585 1.00 98.12 68 ILE A O 1
ATOM 582 N N . ASP A 1 69 ? 1.307 -6.410 -12.874 1.00 97.31 69 ASP A N 1
ATOM 583 C CA . ASP A 1 69 ? 2.330 -5.459 -13.317 1.00 97.31 69 ASP A CA 1
ATOM 584 C C . ASP A 1 69 ? 3.758 -6.030 -13.301 1.00 97.31 69 ASP A C 1
ATOM 586 O O . ASP A 1 69 ? 4.674 -5.429 -13.869 1.00 97.31 69 ASP A O 1
ATOM 590 N N . GLY A 1 70 ? 3.971 -7.210 -12.716 1.00 96.56 70 GLY A N 1
ATOM 591 C CA . GLY A 1 70 ? 5.229 -7.948 -12.803 1.00 96.56 70 GLY A CA 1
ATOM 592 C C . GLY A 1 70 ? 5.399 -8.731 -14.107 1.00 96.56 70 GLY A C 1
ATOM 593 O O . GLY A 1 70 ? 6.510 -9.198 -14.409 1.00 96.56 70 GLY A O 1
ATOM 594 N N . LEU A 1 71 ? 4.333 -8.911 -14.892 1.00 97.50 71 LEU A N 1
ATOM 595 C CA . LEU A 1 71 ? 4.375 -9.672 -16.137 1.00 97.50 71 LEU A CA 1
ATOM 596 C C . LEU A 1 71 ? 5.036 -8.885 -17.269 1.00 97.50 71 LEU A C 1
ATOM 598 O O . LEU A 1 71 ? 5.032 -7.653 -17.320 1.00 97.50 71 LEU A O 1
ATOM 602 N N . ARG A 1 72 ? 5.651 -9.627 -18.192 1.00 95.88 72 ARG A N 1
ATOM 603 C CA . ARG A 1 72 ? 6.278 -9.043 -19.381 1.00 95.88 72 ARG A CA 1
ATOM 604 C C . ARG A 1 72 ? 5.227 -8.553 -20.379 1.00 95.88 72 ARG A C 1
ATOM 606 O O . ARG A 1 72 ? 5.404 -7.493 -20.970 1.00 95.88 72 ARG A O 1
ATOM 613 N N . ASP A 1 73 ? 4.166 -9.337 -20.525 1.00 95.69 73 ASP A N 1
ATOM 614 C CA . ASP A 1 73 ? 3.036 -9.127 -21.425 1.00 95.69 73 ASP A CA 1
ATOM 615 C C . ASP A 1 73 ? 1.738 -9.441 -20.652 1.00 95.69 73 ASP A C 1
ATOM 617 O O . ASP A 1 73 ? 1.281 -10.584 -20.675 1.00 95.69 73 ASP A O 1
ATOM 621 N N . PRO A 1 74 ? 1.231 -8.490 -19.840 1.00 97.00 74 PRO A N 1
ATOM 622 C CA . PRO A 1 74 ? 0.060 -8.721 -18.997 1.00 97.00 74 PRO A CA 1
ATOM 623 C C . PRO A 1 74 ? -1.217 -8.934 -19.814 1.00 97.00 74 PRO A C 1
ATOM 625 O O . PRO A 1 74 ? -1.989 -9.825 -19.486 1.00 97.00 74 PRO A O 1
ATOM 628 N N . GLU A 1 75 ? -1.406 -8.188 -20.902 1.00 95.56 75 GLU A N 1
ATOM 629 C CA . GLU A 1 75 ? -2.563 -8.345 -21.790 1.00 95.56 75 GLU A CA 1
ATOM 630 C C . GLU A 1 75 ? -2.559 -9.741 -22.430 1.00 95.56 75 GLU A C 1
ATOM 632 O O . GLU A 1 75 ? -3.522 -10.489 -22.296 1.00 95.56 75 GLU A O 1
ATOM 637 N N . GLY A 1 76 ? -1.423 -10.175 -22.994 1.00 95.88 76 GLY A N 1
ATOM 638 C CA . GLY A 1 76 ? -1.315 -11.513 -23.577 1.00 95.88 76 GLY A CA 1
ATOM 639 C C . GLY A 1 76 ? -1.366 -12.663 -22.574 1.00 95.88 76 GLY A C 1
ATOM 640 O O . GLY A 1 76 ? -1.592 -13.807 -22.975 1.00 95.88 76 GLY A O 1
ATOM 641 N N . TYR A 1 77 ? -1.140 -12.395 -21.288 1.00 98.00 77 TYR A N 1
ATOM 642 C CA . TYR A 1 77 ? -1.405 -13.347 -20.211 1.00 98.00 77 TYR A CA 1
ATOM 643 C C . TYR A 1 77 ? -2.903 -13.435 -19.900 1.00 98.00 77 TYR A C 1
ATOM 645 O O . TYR A 1 77 ? -3.427 -14.540 -19.780 1.00 98.00 77 TYR A O 1
ATOM 653 N N . LEU A 1 78 ? -3.582 -12.291 -19.788 1.00 98.00 78 LEU A N 1
ATOM 654 C CA . LEU A 1 78 ? -5.008 -12.229 -19.474 1.00 98.00 78 LEU A CA 1
ATOM 655 C C . LEU A 1 78 ? -5.862 -12.830 -20.590 1.00 98.00 78 LEU A C 1
ATOM 657 O O . LEU A 1 78 ? -6.762 -13.600 -20.281 1.00 98.00 78 LEU A O 1
ATOM 661 N N . ASP A 1 79 ? -5.524 -12.586 -21.857 1.00 96.44 79 ASP A N 1
ATOM 662 C CA . ASP A 1 79 ? -6.221 -13.206 -22.992 1.00 96.44 79 ASP A CA 1
ATOM 663 C C . ASP A 1 79 ? -6.107 -14.735 -22.952 1.00 96.44 79 ASP A C 1
ATOM 665 O O . ASP A 1 79 ? -7.098 -15.445 -23.088 1.00 96.44 79 ASP A O 1
ATOM 669 N N . ARG A 1 80 ? -4.906 -15.263 -22.675 1.00 97.06 80 ARG A N 1
ATOM 670 C CA . ARG A 1 80 ? -4.696 -16.712 -22.518 1.00 97.06 80 ARG A CA 1
ATOM 671 C C . ARG A 1 80 ? -5.450 -17.285 -21.323 1.00 97.06 80 ARG A C 1
ATOM 673 O O . ARG A 1 80 ? -5.928 -18.416 -21.387 1.00 97.06 80 ARG A O 1
ATOM 680 N N . LEU A 1 81 ? -5.539 -16.531 -20.228 1.00 97.31 81 LEU A N 1
ATOM 681 C CA . LEU A 1 81 ? -6.294 -16.933 -19.047 1.00 97.31 81 LEU A CA 1
ATOM 682 C C . LEU A 1 81 ? -7.798 -16.965 -19.330 1.00 97.31 81 LEU A C 1
ATOM 684 O O . LEU A 1 81 ? -8.441 -17.950 -18.974 1.00 97.31 81 LEU A O 1
ATOM 688 N N . ASP A 1 82 ? -8.337 -15.952 -20.004 1.00 95.50 82 ASP A N 1
ATOM 689 C CA . ASP A 1 82 ? -9.743 -15.902 -20.413 1.00 95.50 82 ASP A CA 1
ATOM 690 C C . ASP A 1 82 ? -10.082 -17.029 -21.402 1.00 95.50 82 ASP A C 1
ATOM 692 O O . ASP A 1 82 ? -11.037 -17.772 -21.184 1.00 95.50 82 ASP A O 1
ATOM 696 N N . GLU A 1 83 ? -9.240 -17.266 -22.414 1.00 94.75 83 GLU A N 1
ATOM 697 C CA . GLU A 1 83 ? -9.388 -18.386 -23.356 1.00 94.75 83 GLU A CA 1
ATOM 698 C C . GLU A 1 83 ? -9.367 -19.751 -22.646 1.00 94.75 83 GLU A C 1
ATOM 700 O O . GLU A 1 83 ? -10.208 -20.617 -22.910 1.00 94.75 83 GLU A O 1
ATOM 705 N N . MET A 1 84 ? -8.430 -19.950 -21.712 1.00 94.88 84 MET A N 1
ATOM 706 C CA . MET A 1 84 ? -8.343 -21.175 -20.913 1.00 94.88 84 MET A CA 1
ATOM 707 C C . MET A 1 84 ? -9.618 -21.381 -20.084 1.00 94.88 84 MET A C 1
ATOM 709 O O . MET A 1 84 ? -10.168 -22.485 -20.063 1.00 94.88 84 MET A O 1
ATOM 713 N N . ILE A 1 85 ? -10.114 -20.331 -19.429 1.00 93.94 85 ILE A N 1
ATOM 714 C CA . ILE A 1 85 ? -11.356 -20.364 -18.649 1.00 93.94 85 ILE A CA 1
ATOM 715 C C . ILE A 1 85 ? -12.553 -20.684 -19.549 1.00 93.94 85 ILE A C 1
ATOM 717 O O . ILE A 1 85 ? -13.342 -21.570 -19.219 1.00 93.94 85 ILE A O 1
ATOM 721 N N . ALA A 1 86 ? -12.660 -20.028 -20.705 1.00 91.19 86 ALA A N 1
ATOM 722 C CA . ALA A 1 86 ? -13.731 -20.243 -21.675 1.00 91.19 86 ALA A CA 1
ATOM 723 C C . ALA A 1 86 ? -13.737 -21.670 -22.256 1.00 91.19 86 ALA A C 1
ATOM 725 O O . ALA A 1 86 ? -14.785 -22.159 -22.681 1.00 91.19 86 ALA A O 1
ATOM 726 N N . SER A 1 87 ? -12.587 -22.352 -22.261 1.00 91.31 87 SER A N 1
ATOM 727 C CA . SER A 1 87 ? -12.466 -23.742 -22.717 1.00 91.31 87 SER A CA 1
ATOM 728 C C . SER A 1 87 ? -12.935 -24.796 -21.699 1.00 91.31 87 SER A C 1
ATOM 730 O O . SER A 1 87 ? -13.120 -25.958 -22.071 1.00 91.31 87 SER A O 1
ATOM 732 N N . CYS A 1 88 ? -13.151 -24.419 -20.432 1.00 88.75 88 CYS A N 1
ATOM 733 C CA . CYS A 1 88 ? -13.599 -25.332 -19.377 1.00 88.75 88 CYS A CA 1
ATOM 734 C C . CYS A 1 88 ? -15.099 -25.651 -19.540 1.00 88.75 88 CYS A C 1
ATOM 736 O O . CYS A 1 88 ? -15.941 -24.755 -19.551 1.00 88.75 88 CYS A O 1
ATOM 738 N N . GLN A 1 89 ? -15.451 -26.934 -19.663 1.00 79.88 89 GLN A N 1
ATOM 739 C CA . GLN A 1 89 ? -16.784 -27.383 -20.086 1.00 79.88 89 GLN A CA 1
ATOM 740 C C . GLN A 1 89 ? -17.846 -27.243 -18.994 1.00 79.88 89 GLN A C 1
ATOM 742 O O . GLN A 1 89 ? -19.009 -26.983 -19.305 1.00 79.88 89 GLN A O 1
ATOM 747 N N . HIS A 1 90 ? -17.460 -27.428 -17.730 1.00 77.00 90 HIS A N 1
ATOM 748 C CA . HIS A 1 90 ? -18.393 -27.381 -16.598 1.00 77.00 90 HIS A CA 1
ATOM 749 C C . HIS A 1 90 ? -18.252 -26.112 -15.757 1.00 77.00 90 HIS A C 1
ATOM 751 O O . HIS A 1 90 ? -18.844 -26.021 -14.678 1.00 77.00 90 HIS A O 1
ATOM 757 N N . ALA A 1 91 ? -17.484 -25.131 -16.237 1.00 64.88 91 ALA A N 1
ATOM 758 C CA . ALA A 1 91 ? -17.356 -23.863 -15.547 1.00 64.88 91 ALA A CA 1
ATOM 759 C C . ALA A 1 91 ? -18.750 -23.223 -15.369 1.00 64.88 91 ALA A C 1
ATOM 761 O O . ALA A 1 91 ? -19.550 -23.199 -16.316 1.00 64.88 91 ALA A O 1
ATOM 762 N N . PRO A 1 92 ? -19.078 -22.693 -14.175 1.00 59.38 92 PRO A N 1
ATOM 763 C CA . PRO A 1 92 ? -20.259 -21.857 -14.023 1.00 59.38 92 PRO A CA 1
ATOM 764 C C . PRO A 1 92 ? -20.166 -20.655 -14.976 1.00 59.38 92 PRO A C 1
ATOM 766 O O . PRO A 1 92 ? -19.088 -20.296 -15.450 1.00 59.38 92 PRO A O 1
ATOM 769 N N . ARG A 1 93 ? -21.315 -20.031 -15.269 1.00 64.44 93 ARG A N 1
ATOM 770 C CA . ARG A 1 93 ? -21.419 -18.827 -16.114 1.00 64.44 93 ARG A CA 1
ATOM 771 C C . ARG A 1 93 ? -20.268 -17.847 -15.800 1.00 64.44 93 ARG A C 1
ATOM 773 O O . ARG A 1 93 ? -20.070 -17.552 -14.631 1.00 64.44 93 ARG A O 1
ATOM 780 N N . GLN A 1 94 ? -19.553 -17.406 -16.843 1.00 76.62 94 GLN A N 1
ATOM 781 C CA . GLN A 1 94 ? -18.402 -16.479 -16.870 1.00 76.62 94 GLN A CA 1
ATOM 782 C C . GLN A 1 94 ? -17.642 -16.332 -15.533 1.00 76.62 94 GLN A C 1
ATOM 784 O O . GLN A 1 94 ? -17.998 -15.504 -14.700 1.00 76.62 94 GLN A O 1
ATOM 789 N N . VAL A 1 95 ? -16.584 -17.128 -15.338 1.00 90.81 95 VAL A N 1
ATOM 790 C CA . VAL A 1 95 ? -15.689 -17.041 -14.169 1.00 90.81 95 VAL A CA 1
ATOM 791 C C . VAL A 1 95 ? -14.921 -15.708 -14.221 1.00 90.81 95 VAL A C 1
ATOM 793 O O . VAL A 1 95 ? -14.096 -15.537 -15.116 1.00 90.81 95 VAL A O 1
ATOM 796 N N . PRO A 1 96 ? -15.165 -14.750 -13.305 1.00 95.06 96 PRO A N 1
ATOM 797 C CA . PRO A 1 96 ? -14.518 -13.446 -13.335 1.00 95.06 96 PRO A CA 1
ATOM 798 C C . PRO A 1 96 ? -13.027 -13.533 -12.998 1.00 95.06 96 PRO A C 1
ATOM 800 O O . PRO A 1 96 ? -12.615 -14.262 -12.089 1.00 95.06 96 PRO A O 1
ATOM 803 N N . ILE A 1 97 ? -12.241 -12.710 -13.690 1.00 97.50 97 ILE A N 1
ATOM 804 C CA . ILE A 1 97 ? -10.822 -12.481 -13.413 1.00 97.50 97 ILE A CA 1
ATOM 805 C C . ILE A 1 97 ? -10.678 -11.119 -12.730 1.00 97.50 97 ILE A C 1
ATOM 807 O O . ILE A 1 97 ? -11.092 -10.100 -13.271 1.00 97.50 97 ILE A O 1
ATOM 811 N N . PHE A 1 98 ? -10.070 -11.084 -11.553 1.00 98.38 98 PHE A N 1
ATOM 812 C CA . PHE A 1 98 ? -9.683 -9.869 -10.841 1.00 98.38 98 PHE A CA 1
ATOM 813 C C . PHE A 1 98 ? -8.173 -9.711 -10.901 1.00 98.38 98 PHE A C 1
ATOM 815 O O . PHE A 1 98 ? -7.450 -10.702 -10.802 1.00 98.38 98 PHE A O 1
ATOM 822 N N . VAL A 1 99 ? -7.678 -8.483 -11.008 1.00 98.62 99 VAL A N 1
ATOM 823 C CA . VAL A 1 99 ? -6.234 -8.214 -11.020 1.00 98.62 99 VAL A CA 1
ATOM 824 C C . VAL A 1 99 ? -5.821 -7.378 -9.820 1.00 98.62 99 VAL A C 1
ATOM 826 O O . VAL A 1 99 ? -6.406 -6.335 -9.527 1.00 98.62 99 VAL A O 1
ATOM 829 N N . GLU A 1 100 ? -4.780 -7.810 -9.117 1.00 98.56 100 GLU A N 1
ATOM 830 C CA . GLU A 1 100 ? -4.074 -6.923 -8.202 1.00 98.56 100 GLU A CA 1
ATOM 831 C C . GLU A 1 100 ? -3.264 -5.918 -9.023 1.00 98.56 100 GLU A C 1
ATOM 833 O O . GLU A 1 100 ? -2.170 -6.213 -9.512 1.00 98.56 100 GLU A O 1
ATOM 838 N N . LYS A 1 101 ? -3.835 -4.727 -9.193 1.00 97.75 101 LYS A N 1
ATOM 839 C CA . LYS A 1 101 ? -3.221 -3.604 -9.894 1.00 97.75 101 LYS A CA 1
ATOM 840 C C . LYS A 1 101 ? -3.487 -2.327 -9.120 1.00 97.75 101 LYS A C 1
ATOM 842 O O . LYS A 1 101 ? -4.632 -2.027 -8.784 1.00 97.75 101 LYS A O 1
ATOM 847 N N . ILE A 1 102 ? -2.427 -1.568 -8.867 1.00 97.88 102 ILE A N 1
ATOM 848 C CA . ILE A 1 102 ? -2.515 -0.290 -8.167 1.00 97.88 102 ILE A CA 1
ATOM 849 C C . ILE A 1 102 ? -2.691 0.823 -9.194 1.00 97.88 102 ILE A C 1
ATOM 851 O O . ILE A 1 102 ? -1.829 1.016 -10.052 1.00 97.88 102 ILE A O 1
ATOM 855 N N . LEU A 1 103 ? -3.827 1.516 -9.151 1.00 96.12 103 LEU A N 1
ATOM 856 C CA . LEU A 1 103 ? -4.112 2.668 -10.008 1.00 96.12 103 LEU A CA 1
ATOM 857 C C . LEU A 1 103 ? -3.632 3.945 -9.320 1.00 96.12 103 LEU A C 1
ATOM 859 O O . LEU A 1 103 ? -3.975 4.193 -8.165 1.00 96.12 103 LEU A O 1
ATOM 863 N N . ALA A 1 104 ? -2.843 4.748 -10.027 1.00 92.88 104 ALA A N 1
ATOM 864 C CA . ALA A 1 104 ? -2.548 6.109 -9.607 1.00 92.88 104 ALA A CA 1
ATOM 865 C C . ALA A 1 104 ? -3.806 6.999 -9.720 1.00 92.88 104 ALA A C 1
ATOM 867 O O . ALA A 1 104 ? -4.741 6.664 -10.452 1.00 92.88 104 ALA A O 1
ATOM 868 N N . PRO A 1 105 ? -3.848 8.158 -9.040 1.00 87.12 105 PRO A N 1
ATOM 869 C CA . PRO A 1 105 ? -4.965 9.095 -9.149 1.00 87.12 105 PRO A CA 1
ATOM 870 C C . PRO A 1 105 ? -5.258 9.484 -10.607 1.00 87.12 105 PRO A C 1
ATOM 872 O O . PRO A 1 105 ? -4.387 9.997 -11.309 1.00 87.12 105 PRO A O 1
ATOM 875 N N . GLY A 1 106 ? -6.490 9.234 -11.058 1.00 85.50 106 GLY A N 1
ATOM 876 C CA . GLY A 1 106 ? -6.933 9.489 -12.434 1.00 85.50 106 GLY A CA 1
ATOM 877 C C . GLY A 1 106 ? -6.474 8.459 -13.478 1.00 85.50 106 GLY A C 1
ATOM 878 O O . GLY A 1 106 ? -6.867 8.572 -14.637 1.00 85.50 106 GLY A O 1
ATOM 879 N N . GLU A 1 107 ? -5.679 7.454 -13.098 1.00 93.38 107 GLU A N 1
ATOM 880 C CA . GLU A 1 107 ? -5.334 6.326 -13.968 1.00 93.38 107 GLU A CA 1
ATOM 881 C C . GLU A 1 107 ? -6.550 5.405 -14.132 1.00 93.38 107 GLU A C 1
ATOM 883 O O . GLU A 1 107 ? -7.258 5.109 -13.170 1.00 93.38 107 GLU A O 1
ATOM 888 N N . GLN A 1 108 ? -6.769 4.916 -15.351 1.00 92.00 108 GLN A N 1
ATOM 889 C CA . GLN A 1 108 ? -7.802 3.929 -15.657 1.00 92.00 108 GLN A CA 1
ATOM 890 C C . GLN A 1 108 ? -7.150 2.582 -15.967 1.00 92.00 108 GLN A C 1
ATOM 892 O O . GLN A 1 108 ? -6.053 2.517 -16.527 1.00 92.00 108 GLN A O 1
ATOM 897 N N . LEU A 1 109 ? -7.833 1.495 -15.607 1.00 94.62 109 LEU A N 1
ATOM 898 C CA . LEU A 1 109 ? -7.428 0.156 -16.025 1.00 94.62 109 LEU A CA 1
ATOM 899 C C . LEU A 1 109 ? -7.539 0.047 -17.561 1.00 94.62 109 LEU A C 1
ATOM 901 O O . LEU A 1 109 ? -8.516 0.565 -18.109 1.00 94.62 109 LEU A O 1
ATOM 905 N N . PRO A 1 110 ? -6.596 -0.611 -18.265 1.00 92.94 110 PRO A N 1
ATOM 906 C CA . PRO A 1 110 ? -6.708 -0.802 -19.710 1.00 92.94 110 PRO A CA 1
ATOM 907 C C . PRO A 1 110 ? -8.050 -1.444 -20.097 1.00 92.94 110 PRO A C 1
ATOM 909 O O . PRO A 1 110 ? -8.386 -2.523 -19.614 1.00 92.94 110 PRO A O 1
ATOM 912 N N . HIS A 1 111 ? -8.822 -0.768 -20.954 1.00 89.38 111 HIS A N 1
ATOM 913 C CA . HIS A 1 111 ? -10.214 -1.134 -21.257 1.00 89.38 111 HIS A CA 1
ATOM 914 C C . HIS A 1 111 ? -10.377 -2.480 -21.968 1.00 89.38 111 HIS A C 1
ATOM 916 O O . HIS A 1 111 ? -11.421 -3.109 -21.831 1.00 89.38 111 HIS A O 1
ATOM 922 N N . ASP A 1 112 ? -9.354 -2.919 -22.700 1.00 88.94 112 ASP A N 1
ATOM 923 C CA . ASP A 1 112 ? -9.399 -4.158 -23.478 1.00 88.94 112 ASP A CA 1
ATOM 924 C C . ASP A 1 112 ? -9.052 -5.402 -22.641 1.00 88.94 112 ASP A C 1
ATOM 926 O O . ASP A 1 112 ? -9.105 -6.518 -23.149 1.00 88.94 112 ASP A O 1
ATOM 930 N N . TRP A 1 113 ? -8.698 -5.248 -21.356 1.00 95.19 113 TRP A N 1
ATOM 931 C CA . TRP A 1 113 ? -8.393 -6.395 -20.498 1.00 95.19 113 TRP A CA 1
ATOM 932 C C . TRP A 1 113 ? -9.658 -7.216 -20.196 1.00 95.19 113 TRP A C 1
ATOM 934 O O . TRP A 1 113 ? -10.635 -6.649 -19.695 1.00 95.19 113 TRP A O 1
ATOM 944 N N . PRO A 1 114 ? -9.643 -8.552 -20.398 1.00 95.56 114 PRO A N 1
ATOM 945 C CA . PRO A 1 114 ? -10.785 -9.426 -20.124 1.00 95.56 114 PRO A CA 1
ATOM 946 C C . PRO A 1 114 ? -10.919 -9.710 -18.618 1.00 95.56 114 PRO A C 1
ATOM 948 O O . PRO A 1 114 ? -10.756 -10.832 -18.145 1.00 95.56 114 PRO A O 1
ATOM 951 N N . VAL A 1 115 ? -11.169 -8.669 -17.823 1.00 97.06 115 VAL A N 1
ATOM 952 C CA . VAL A 1 115 ? -11.213 -8.734 -16.356 1.00 97.06 115 VAL A CA 1
ATOM 953 C C . VAL A 1 115 ? -12.499 -8.122 -15.810 1.00 97.06 115 VAL A C 1
ATOM 955 O O . VAL A 1 115 ? -13.102 -7.239 -16.406 1.00 97.06 115 VAL A O 1
ATOM 958 N N . ALA A 1 116 ? -12.920 -8.571 -14.631 1.00 96.50 116 ALA A N 1
ATOM 959 C CA . ALA A 1 116 ? -14.010 -7.960 -13.877 1.00 96.50 116 ALA A CA 1
ATOM 960 C C . ALA A 1 116 ? -13.594 -6.625 -13.230 1.00 96.50 116 ALA A C 1
ATOM 962 O O . ALA A 1 116 ? -14.454 -5.801 -12.918 1.00 96.50 116 ALA A O 1
ATOM 963 N N . GLY A 1 117 ? -12.289 -6.420 -13.023 1.00 97.31 117 GLY A N 1
ATOM 964 C CA . GLY A 1 117 ? -11.701 -5.196 -12.487 1.00 97.31 117 GLY A CA 1
ATOM 965 C C . GLY A 1 117 ? -10.508 -5.463 -11.568 1.00 97.31 117 GLY A C 1
ATOM 966 O O . GLY A 1 117 ? -9.901 -6.537 -11.589 1.00 97.31 117 GLY A O 1
ATOM 967 N N . THR A 1 118 ? -10.170 -4.470 -10.748 1.00 98.25 118 THR A N 1
ATOM 968 C CA . THR A 1 118 ? -9.083 -4.550 -9.763 1.00 98.25 118 THR A CA 1
ATOM 969 C C . THR A 1 118 ? -9.516 -5.292 -8.492 1.00 98.25 118 THR A C 1
ATOM 971 O O . THR A 1 118 ? -10.692 -5.617 -8.296 1.00 98.25 118 THR A O 1
ATOM 974 N N . THR A 1 119 ? -8.565 -5.498 -7.577 1.00 98.38 119 THR A N 1
ATOM 975 C CA . THR A 1 119 ? -8.822 -5.909 -6.187 1.00 98.38 119 THR A CA 1
ATOM 976 C C . THR A 1 119 ? -9.236 -4.753 -5.262 1.00 98.38 119 THR A C 1
ATOM 978 O O . THR A 1 119 ? -9.282 -4.946 -4.051 1.00 98.38 119 THR A O 1
ATOM 981 N N . GLY A 1 120 ? -9.521 -3.554 -5.782 1.00 97.69 120 GLY A N 1
ATOM 982 C CA . GLY A 1 120 ? -10.223 -2.502 -5.036 1.00 97.69 120 GLY A CA 1
ATOM 983 C C . GLY A 1 120 ? -9.387 -1.512 -4.221 1.00 97.69 120 GLY A C 1
ATOM 984 O O . GLY A 1 120 ? -9.958 -0.796 -3.398 1.00 97.69 120 GLY A O 1
ATOM 985 N N . TYR A 1 121 ? -8.066 -1.428 -4.423 1.00 98.06 121 TYR A N 1
ATOM 986 C CA . TYR A 1 121 ? -7.248 -0.367 -3.804 1.00 98.06 121 TYR A CA 1
ATOM 987 C C . TYR A 1 121 ? -7.604 1.033 -4.322 1.00 98.06 121 TYR A C 1
ATOM 989 O O . TYR A 1 121 ? -7.456 2.016 -3.603 1.00 98.06 121 TYR A O 1
ATOM 997 N N . ASP A 1 122 ? -8.096 1.138 -5.553 1.00 96.19 122 ASP A N 1
ATOM 998 C CA . ASP A 1 122 ? -8.650 2.374 -6.103 1.00 96.19 122 ASP A CA 1
ATOM 999 C C . ASP A 1 122 ? -9.846 2.852 -5.271 1.00 96.19 122 ASP A C 1
ATOM 1001 O O . ASP A 1 122 ? -9.855 3.996 -4.820 1.00 96.19 122 ASP A O 1
ATOM 1005 N N . PHE A 1 123 ? -10.800 1.965 -4.962 1.00 97.62 123 PHE A N 1
ATOM 1006 C CA . PHE A 1 123 ? -11.919 2.296 -4.080 1.00 97.62 123 PHE A CA 1
ATOM 1007 C C . PHE A 1 123 ? -11.445 2.698 -2.676 1.00 97.62 123 PHE A C 1
ATOM 1009 O O . PHE A 1 123 ? -11.921 3.704 -2.150 1.00 97.62 123 PHE A O 1
ATOM 1016 N N . LEU A 1 124 ? -10.487 1.962 -2.092 1.00 97.75 124 LEU A N 1
ATOM 1017 C CA . LEU A 1 124 ? -9.898 2.284 -0.784 1.00 97.75 124 LEU A CA 1
ATOM 1018 C C . LEU A 1 124 ? -9.427 3.743 -0.740 1.00 97.75 124 LEU A C 1
ATOM 1020 O O . LEU A 1 124 ? -9.809 4.496 0.153 1.00 97.75 124 LEU A O 1
ATOM 1024 N N . ASN A 1 125 ? -8.635 4.151 -1.732 1.00 96.25 125 ASN A N 1
ATOM 1025 C CA . ASN A 1 125 ? -8.035 5.483 -1.773 1.00 96.25 125 ASN A CA 1
ATOM 1026 C C . ASN A 1 125 ? -9.013 6.581 -2.229 1.00 96.25 125 ASN A C 1
ATOM 1028 O O . ASN A 1 125 ? -8.796 7.749 -1.919 1.00 96.25 125 ASN A O 1
ATOM 1032 N N . GLN A 1 126 ? -10.105 6.233 -2.917 1.00 95.81 126 GLN A N 1
ATOM 1033 C CA . GLN A 1 126 ? -11.192 7.164 -3.250 1.00 95.81 126 GLN A CA 1
ATOM 1034 C C . GLN A 1 126 ? -12.114 7.437 -2.057 1.00 95.81 126 GLN A C 1
ATOM 1036 O O . GLN A 1 126 ? -12.607 8.553 -1.903 1.00 95.81 126 GLN A O 1
ATOM 1041 N N . VAL A 1 127 ? -12.372 6.428 -1.217 1.00 96.75 127 VAL A N 1
ATOM 1042 C CA . VAL A 1 127 ? -13.289 6.560 -0.077 1.00 96.75 127 VAL A CA 1
ATOM 1043 C C . VAL A 1 127 ? -12.612 7.174 1.148 1.00 96.75 127 VAL A C 1
ATOM 1045 O O . VAL A 1 127 ? -13.279 7.847 1.925 1.00 96.75 127 VAL A O 1
ATOM 1048 N N . GLU A 1 128 ? -11.304 6.977 1.340 1.00 96.88 128 GLU A N 1
ATOM 1049 C CA . GLU A 1 128 ? -10.580 7.484 2.516 1.00 96.88 128 GLU A CA 1
ATOM 1050 C 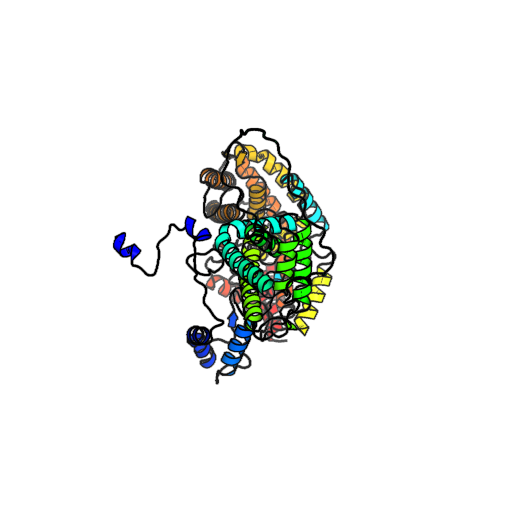C . GLU A 1 128 ? -10.720 9.012 2.712 1.00 96.88 128 GLU A C 1
ATOM 1052 O O . GLU A 1 128 ? -11.110 9.432 3.805 1.00 96.88 128 GLU A O 1
ATOM 1057 N N . PRO A 1 129 ? -10.502 9.870 1.690 1.00 96.31 129 PRO A N 1
ATOM 1058 C CA . PRO A 1 129 ? -10.420 11.313 1.906 1.00 96.31 129 PRO A CA 1
ATOM 1059 C C . PRO A 1 129 ? -11.747 11.979 2.292 1.00 96.31 129 PRO A C 1
ATOM 1061 O O . PRO A 1 129 ? -11.721 13.083 2.829 1.00 96.31 129 PRO A O 1
ATOM 1064 N N . ILE A 1 130 ? -12.901 11.331 2.075 1.00 96.81 130 ILE A N 1
ATOM 1065 C CA . ILE A 1 130 ? -14.209 11.889 2.475 1.00 96.81 130 ILE A CA 1
ATOM 1066 C C . ILE A 1 130 ? -14.375 11.946 4.003 1.00 96.81 130 ILE A C 1
ATOM 1068 O O . ILE A 1 130 ? -15.245 12.659 4.497 1.00 96.81 130 ILE A O 1
ATOM 1072 N N . PHE A 1 131 ? -13.560 11.188 4.747 1.00 97.25 131 PHE A N 1
ATOM 1073 C CA . PHE A 1 131 ? -13.568 11.145 6.212 1.00 97.25 131 PHE A CA 1
ATOM 1074 C C . PHE A 1 131 ? -12.548 12.093 6.848 1.00 97.25 131 PHE A C 1
ATOM 1076 O O . PHE A 1 131 ? -12.424 12.124 8.070 1.00 97.25 131 PHE A O 1
ATOM 1083 N N . ILE A 1 132 ? -11.809 12.860 6.042 1.00 97.88 132 ILE A N 1
ATOM 1084 C CA . ILE A 1 132 ? -10.725 13.719 6.515 1.00 97.88 132 ILE A CA 1
ATOM 1085 C C . ILE A 1 132 ? -11.109 15.186 6.308 1.00 97.88 132 ILE A C 1
ATOM 1087 O O . ILE A 1 132 ? -11.404 15.633 5.201 1.00 97.88 132 ILE A O 1
ATOM 1091 N N . SER A 1 133 ? -11.051 15.971 7.382 1.00 97.38 133 SER A N 1
ATOM 1092 C CA . SER A 1 133 ? -11.210 17.424 7.322 1.00 97.38 133 SER A CA 1
ATOM 1093 C C . SER A 1 133 ? -10.042 18.055 6.561 1.00 97.38 133 SER A C 1
ATOM 1095 O O . SER A 1 133 ? -8.903 18.017 7.030 1.00 97.38 133 SER A O 1
ATOM 1097 N N . LEU A 1 134 ? -10.319 18.685 5.411 1.00 96.94 134 LEU A N 1
ATOM 1098 C CA . LEU A 1 134 ? -9.304 19.367 4.592 1.00 96.94 134 LEU A CA 1
ATOM 1099 C C . LEU A 1 134 ? -8.549 20.449 5.383 1.00 96.94 134 LEU A C 1
ATOM 1101 O O . LEU A 1 134 ? -7.319 20.509 5.349 1.00 96.94 134 LEU A O 1
ATOM 1105 N N . GLU A 1 135 ? -9.276 21.290 6.127 1.00 97.06 135 GLU A N 1
ATOM 1106 C CA . GLU A 1 135 ? -8.677 22.354 6.944 1.00 97.06 135 GLU A CA 1
ATOM 1107 C C . GLU A 1 135 ? -7.800 21.763 8.054 1.00 97.06 135 GLU A C 1
ATOM 1109 O O . GLU A 1 135 ? -6.672 22.211 8.284 1.00 97.06 135 GLU A O 1
ATOM 1114 N N . GLY A 1 136 ? -8.310 20.748 8.750 1.00 98.00 136 GLY A N 1
ATOM 1115 C CA . GLY A 1 136 ? -7.598 20.161 9.871 1.00 98.00 136 GLY A CA 1
ATOM 1116 C C . GLY A 1 136 ? -6.394 19.330 9.450 1.00 98.00 136 GLY A C 1
ATOM 1117 O O . GLY A 1 136 ? -5.343 19.444 10.080 1.00 98.00 136 GLY A O 1
ATOM 1118 N N . PHE A 1 137 ? -6.483 18.597 8.337 1.00 97.75 137 PHE A N 1
ATOM 1119 C CA . PHE A 1 137 ? -5.318 17.977 7.710 1.00 97.75 137 PHE A CA 1
ATOM 1120 C C . PHE A 1 137 ? -4.263 19.029 7.354 1.00 97.75 137 PHE A C 1
ATOM 1122 O O . PHE A 1 137 ? -3.097 18.848 7.696 1.00 97.75 137 PHE A O 1
ATOM 1129 N N . GLY A 1 138 ? -4.660 20.176 6.790 1.00 96.50 138 GLY A N 1
ATOM 1130 C CA . GLY A 1 138 ? -3.743 21.289 6.530 1.00 96.50 138 GLY A CA 1
ATOM 1131 C C . GLY A 1 138 ? -3.031 21.799 7.793 1.00 96.50 138 GLY A C 1
ATOM 1132 O O . GLY A 1 138 ? -1.832 22.085 7.761 1.00 96.50 138 GLY A O 1
ATOM 1133 N N . LYS A 1 139 ? -3.717 21.879 8.943 1.00 97.75 139 LYS A N 1
ATOM 1134 C CA . LYS A 1 139 ? -3.086 22.230 10.235 1.00 97.75 139 LYS A CA 1
ATOM 1135 C C . LYS A 1 139 ? -2.094 21.158 10.700 1.00 97.75 139 LYS A C 1
ATOM 1137 O O . LYS A 1 139 ? -0.986 21.506 11.120 1.00 97.75 139 LYS A O 1
ATOM 1142 N N . ILE A 1 140 ? -2.470 19.883 10.591 1.00 97.62 140 ILE A N 1
ATOM 1143 C CA . ILE A 1 140 ? -1.626 18.730 10.940 1.00 97.62 140 ILE A CA 1
ATOM 1144 C C . ILE A 1 140 ? -0.368 18.701 10.071 1.00 97.62 140 ILE A C 1
ATOM 1146 O O . ILE A 1 140 ? 0.740 18.618 10.599 1.00 97.62 140 ILE A O 1
ATOM 1150 N N . GLU A 1 141 ? -0.514 18.829 8.755 1.00 96.00 141 GLU A N 1
ATOM 1151 C CA . GLU A 1 141 ? 0.600 18.801 7.811 1.00 96.00 141 GLU A CA 1
ATOM 1152 C C . GLU A 1 141 ? 1.559 19.977 8.049 1.00 96.00 141 GLU A C 1
ATOM 1154 O O . GLU A 1 141 ? 2.773 19.787 8.129 1.00 96.00 141 GLU A O 1
ATOM 1159 N N . ASN A 1 142 ? 1.031 21.185 8.271 1.00 95.12 142 ASN A N 1
ATOM 1160 C CA . ASN A 1 142 ? 1.847 22.354 8.606 1.00 95.12 142 ASN A CA 1
ATOM 1161 C C . ASN A 1 142 ? 2.627 22.173 9.915 1.00 95.12 142 ASN A C 1
ATOM 1163 O O . ASN A 1 142 ? 3.781 22.596 10.018 1.00 95.12 142 ASN A O 1
ATOM 1167 N N . TYR A 1 143 ? 2.018 21.558 10.933 1.00 95.81 143 TYR A N 1
ATOM 1168 C CA . TYR A 1 143 ? 2.731 21.198 12.157 1.00 95.81 143 TYR A CA 1
ATOM 1169 C C . TYR A 1 143 ? 3.819 20.154 11.882 1.00 95.81 143 TYR A C 1
ATOM 1171 O O . TYR A 1 143 ? 4.965 20.351 12.289 1.00 95.81 143 TYR A O 1
ATOM 1179 N N . TYR A 1 144 ? 3.484 19.094 11.146 1.00 95.38 144 TYR A N 1
ATOM 1180 C CA . TYR A 1 144 ? 4.405 18.021 10.786 1.00 95.38 144 TYR A CA 1
ATOM 1181 C C . TYR A 1 144 ? 5.642 18.556 10.052 1.00 95.38 144 TYR A C 1
ATOM 1183 O O . TYR A 1 144 ? 6.766 18.274 10.462 1.00 95.38 144 TYR A O 1
ATOM 1191 N N . ARG A 1 145 ? 5.466 19.412 9.035 1.00 93.50 145 ARG A N 1
ATOM 1192 C CA . ARG A 1 145 ? 6.575 20.039 8.288 1.00 93.50 145 ARG A CA 1
ATOM 1193 C C . ARG A 1 145 ? 7.510 20.854 9.188 1.00 93.50 145 ARG A C 1
ATOM 1195 O O . ARG A 1 145 ? 8.733 20.788 9.041 1.00 93.50 145 ARG A O 1
ATOM 1202 N N . ARG A 1 146 ? 6.960 21.567 10.181 1.00 92.69 146 ARG A N 1
ATOM 1203 C CA . ARG A 1 146 ? 7.760 22.274 11.200 1.00 92.69 146 ARG A CA 1
ATOM 1204 C C . ARG A 1 146 ? 8.519 21.311 12.113 1.00 92.69 146 ARG A C 1
ATOM 1206 O O . ARG A 1 146 ? 9.689 21.568 12.397 1.00 92.69 146 ARG A O 1
ATOM 1213 N N . LEU A 1 147 ? 7.885 20.216 12.541 1.00 90.12 147 LEU A N 1
ATOM 1214 C CA . LEU A 1 147 ? 8.505 19.184 13.379 1.00 90.12 147 LEU A CA 1
ATOM 1215 C C . LEU A 1 147 ? 9.723 18.561 12.682 1.00 90.12 147 LEU A C 1
ATOM 1217 O O . LEU A 1 147 ? 10.792 18.451 13.283 1.00 90.12 147 LEU A O 1
ATOM 1221 N N . VAL A 1 148 ? 9.585 18.212 11.400 1.00 87.81 148 VAL A N 1
ATOM 1222 C CA . VAL A 1 148 ? 10.662 17.581 10.619 1.00 87.81 148 VAL A CA 1
ATOM 1223 C C . VAL A 1 148 ? 11.665 18.583 10.037 1.00 87.81 148 VAL A C 1
ATOM 1225 O O . VAL A 1 148 ? 12.707 18.176 9.525 1.00 87.81 148 VAL A O 1
ATOM 1228 N N . ARG A 1 149 ? 11.386 19.892 10.146 1.00 86.69 149 ARG A N 1
ATOM 1229 C CA . ARG A 1 149 ? 12.192 21.002 9.601 1.00 86.69 149 ARG A CA 1
ATOM 1230 C C . ARG A 1 149 ? 12.454 20.875 8.097 1.00 86.69 149 ARG A C 1
ATOM 1232 O O . ARG A 1 149 ? 13.535 21.218 7.618 1.00 86.69 149 ARG A O 1
ATOM 1239 N N . GLN A 1 150 ? 11.473 20.363 7.362 1.00 80.44 150 GLN A N 1
ATOM 1240 C CA . GLN A 1 150 ? 11.523 20.198 5.912 1.00 80.44 150 GLN A CA 1
ATOM 1241 C C . GLN A 1 150 ? 10.199 20.661 5.313 1.00 80.44 150 GLN A C 1
ATOM 1243 O O . GLN A 1 150 ? 9.135 20.306 5.813 1.00 80.44 150 GLN A O 1
ATOM 1248 N N . ASP A 1 151 ? 10.280 21.436 4.234 1.00 81.81 151 ASP A N 1
ATOM 1249 C CA . ASP A 1 151 ? 9.121 21.970 3.513 1.00 81.81 151 ASP A CA 1
ATOM 1250 C C . ASP A 1 151 ? 9.117 21.460 2.068 1.00 81.81 151 ASP A C 1
ATOM 1252 O O . ASP A 1 151 ? 9.202 22.210 1.098 1.00 81.81 151 ASP A O 1
ATOM 1256 N N . TYR A 1 152 ? 9.114 20.134 1.938 1.00 84.50 152 TYR A N 1
ATOM 1257 C CA . TYR A 1 152 ? 8.949 19.456 0.659 1.00 84.50 152 TYR A CA 1
ATOM 1258 C C . TYR A 1 152 ? 7.555 18.846 0.577 1.00 84.50 152 TYR A C 1
ATOM 1260 O O . TYR A 1 152 ? 7.044 18.321 1.567 1.00 84.50 152 TYR A O 1
ATOM 1268 N N . ALA A 1 153 ? 6.968 18.883 -0.617 1.00 86.19 153 ALA A N 1
ATOM 1269 C CA . ALA A 1 153 ? 5.725 18.183 -0.909 1.00 86.19 153 ALA A CA 1
ATOM 1270 C C . ALA A 1 153 ? 5.928 16.653 -0.909 1.00 86.19 153 ALA A C 1
ATOM 1272 O O . ALA A 1 153 ? 7.055 16.165 -1.052 1.00 86.19 153 ALA A O 1
ATOM 1273 N N . ALA A 1 154 ? 4.842 15.893 -0.762 1.00 87.31 154 ALA A N 1
ATOM 1274 C CA . ALA A 1 154 ? 4.850 14.429 -0.681 1.00 87.31 154 ALA A CA 1
ATOM 1275 C C . ALA A 1 154 ? 5.620 13.754 -1.836 1.00 87.31 154 ALA A C 1
ATOM 1277 O O . ALA A 1 154 ? 6.413 12.834 -1.625 1.00 87.31 154 ALA A O 1
ATOM 1278 N N . GLU A 1 155 ? 5.458 14.267 -3.055 1.00 90.75 155 GLU A N 1
ATOM 1279 C CA . GLU A 1 155 ? 6.050 13.763 -4.296 1.00 90.75 155 GLU A CA 1
ATOM 1280 C C . GLU A 1 155 ? 7.581 13.788 -4.262 1.00 90.75 155 GLU A C 1
ATOM 1282 O O . GLU A 1 155 ? 8.245 12.961 -4.899 1.00 90.75 155 GLU A O 1
ATOM 1287 N N . HIS A 1 156 ? 8.161 14.711 -3.488 1.00 92.50 156 HIS A N 1
ATOM 1288 C CA . HIS A 1 156 ? 9.599 14.758 -3.264 1.00 92.50 156 HIS A CA 1
ATOM 1289 C C . HIS A 1 156 ? 10.091 13.464 -2.608 1.00 92.50 156 HIS A C 1
ATOM 1291 O O . HIS A 1 156 ? 11.058 12.859 -3.077 1.00 92.50 156 HIS A O 1
ATOM 1297 N N . TYR A 1 157 ? 9.401 13.002 -1.563 1.00 93.94 157 TYR A N 1
ATOM 1298 C CA . TYR A 1 157 ? 9.761 11.783 -0.841 1.00 93.94 157 TYR A CA 1
ATOM 1299 C C . TYR A 1 157 ? 9.524 10.535 -1.691 1.00 93.94 157 TYR A C 1
ATOM 1301 O O . TYR A 1 157 ? 10.388 9.657 -1.712 1.00 93.94 157 TYR A O 1
ATOM 1309 N N . SER A 1 158 ? 8.444 10.495 -2.478 1.00 94.88 158 SER A N 1
ATOM 1310 C CA . SER A 1 158 ? 8.204 9.440 -3.476 1.00 94.88 158 SER A CA 1
ATOM 1311 C C . SER A 1 158 ? 9.342 9.359 -4.498 1.00 94.88 158 SER A C 1
ATOM 1313 O O . SER A 1 158 ? 9.883 8.284 -4.763 1.00 94.88 158 SER A O 1
ATOM 1315 N N . THR A 1 159 ? 9.791 10.506 -5.013 1.00 95.31 159 THR A N 1
ATOM 1316 C CA . THR A 1 159 ? 10.920 10.593 -5.953 1.00 95.31 159 THR A CA 1
ATOM 1317 C C . THR A 1 159 ? 12.228 10.119 -5.307 1.00 95.31 159 THR A C 1
ATOM 1319 O O . THR A 1 159 ? 13.003 9.379 -5.922 1.00 95.31 159 THR A O 1
ATOM 1322 N N . LEU A 1 160 ? 12.509 10.534 -4.067 1.00 95.12 160 LEU A N 1
ATOM 1323 C CA . LEU A 1 160 ? 13.697 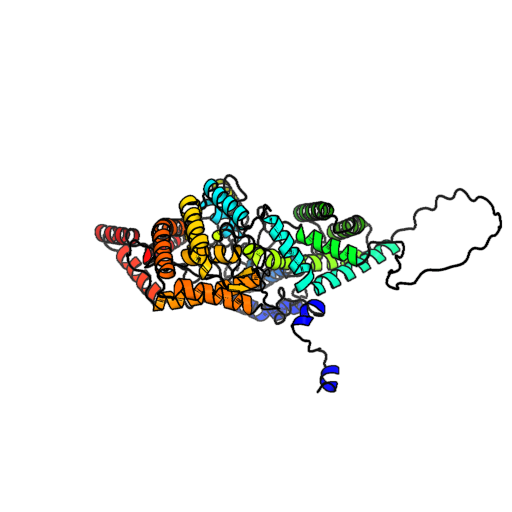10.097 -3.327 1.00 95.12 160 LEU A CA 1
ATOM 1324 C C . LEU A 1 160 ? 13.686 8.588 -3.067 1.00 95.12 160 LEU A C 1
ATOM 1326 O O . LEU A 1 160 ? 14.706 7.931 -3.292 1.00 95.12 160 LEU A O 1
ATOM 1330 N N . GLY A 1 161 ? 12.547 8.043 -2.642 1.00 96.69 161 GLY A N 1
ATOM 1331 C CA . GLY A 1 161 ? 12.369 6.622 -2.375 1.00 96.69 161 GLY A CA 1
ATOM 1332 C C . GLY A 1 161 ? 12.543 5.770 -3.632 1.00 96.69 161 GLY A C 1
ATOM 1333 O O . GLY A 1 161 ? 13.391 4.874 -3.637 1.00 96.69 161 GLY A O 1
ATOM 1334 N N . LYS A 1 162 ? 11.863 6.112 -4.741 1.00 97.75 162 LYS A N 1
ATOM 1335 C CA . LYS A 1 162 ? 12.056 5.455 -6.052 1.00 97.75 162 LYS A CA 1
ATOM 1336 C C . LYS A 1 162 ? 13.531 5.462 -6.462 1.00 97.75 162 LYS A C 1
ATOM 1338 O O . LYS A 1 162 ? 14.097 4.422 -6.794 1.00 97.75 162 LYS A O 1
ATOM 1343 N N . ARG A 1 163 ? 14.201 6.620 -6.376 1.00 97.38 163 ARG A N 1
ATOM 1344 C CA . ARG A 1 163 ? 15.616 6.758 -6.767 1.00 97.38 163 ARG A CA 1
ATOM 1345 C C . ARG A 1 163 ? 16.536 5.904 -5.903 1.00 97.38 163 ARG A C 1
ATOM 1347 O O . ARG A 1 163 ? 17.480 5.311 -6.424 1.00 97.38 163 ARG A O 1
ATOM 1354 N N . ARG A 1 164 ? 16.282 5.856 -4.592 1.00 95.75 164 ARG A N 1
ATOM 1355 C CA . ARG A 1 164 ? 17.044 5.028 -3.655 1.00 95.75 164 ARG A CA 1
ATOM 1356 C C . ARG A 1 164 ? 16.951 3.556 -4.042 1.00 95.75 164 ARG A C 1
ATOM 1358 O O . ARG A 1 164 ? 17.998 2.925 -4.160 1.00 95.75 164 ARG A O 1
ATOM 1365 N N . VAL A 1 165 ? 15.738 3.057 -4.277 1.00 95.31 165 VAL A N 1
ATOM 1366 C CA . VAL A 1 165 ? 15.497 1.654 -4.646 1.00 95.31 165 VAL A CA 1
ATOM 1367 C C . VAL A 1 165 ? 16.175 1.300 -5.966 1.00 95.31 165 VAL A C 1
ATOM 1369 O O . VAL A 1 165 ? 16.900 0.311 -6.062 1.00 95.31 165 VAL A O 1
ATOM 1372 N N . LEU A 1 166 ? 16.014 2.155 -6.979 1.00 96.62 166 LEU A N 1
ATOM 1373 C CA . LEU A 1 166 ? 16.611 1.952 -8.299 1.00 96.62 166 LEU A CA 1
ATOM 1374 C C . LEU A 1 166 ? 18.144 1.885 -8.249 1.00 96.62 166 LEU A C 1
ATOM 1376 O O . LEU A 1 166 ? 18.753 1.079 -8.947 1.00 96.62 166 LEU A O 1
ATOM 1380 N N . ARG A 1 167 ? 18.779 2.717 -7.413 1.00 94.88 167 ARG A N 1
ATOM 1381 C CA . ARG A 1 167 ? 20.246 2.783 -7.305 1.00 94.88 167 ARG A CA 1
ATOM 1382 C C . ARG A 1 167 ? 20.861 1.737 -6.382 1.00 94.88 167 ARG A C 1
ATOM 1384 O O . ARG A 1 167 ? 22.065 1.512 -6.478 1.00 94.88 167 ARG A O 1
ATOM 1391 N N . ASN A 1 168 ? 20.077 1.123 -5.502 1.00 92.19 168 ASN A N 1
ATOM 1392 C CA . ASN A 1 168 ? 20.567 0.132 -4.553 1.00 92.19 168 ASN A CA 1
ATOM 1393 C C . ASN A 1 168 ? 19.961 -1.240 -4.870 1.00 92.19 168 ASN A C 1
ATOM 1395 O O . ASN A 1 168 ? 20.567 -2.021 -5.606 1.00 92.19 168 ASN A O 1
ATOM 1399 N N . GLU A 1 169 ? 18.763 -1.525 -4.362 1.00 91.00 169 GLU A N 1
ATOM 1400 C CA . GLU A 1 169 ? 18.100 -2.829 -4.423 1.00 91.00 169 GLU A CA 1
ATOM 1401 C C . GLU A 1 169 ? 17.904 -3.343 -5.864 1.00 91.00 169 GLU A C 1
ATOM 1403 O O . GLU A 1 169 ? 17.989 -4.557 -6.097 1.00 91.00 169 GLU A O 1
ATOM 1408 N N . PHE A 1 170 ? 17.699 -2.435 -6.830 1.00 94.06 170 PHE A N 1
ATOM 1409 C CA . PHE A 1 170 ? 17.518 -2.743 -8.258 1.00 94.06 170 PHE A CA 1
ATOM 1410 C C . PHE A 1 170 ? 18.707 -2.364 -9.152 1.00 94.06 170 PHE A C 1
ATOM 1412 O O . PHE A 1 170 ? 18.570 -2.352 -10.379 1.00 94.06 170 PHE A O 1
ATOM 1419 N N . SER A 1 171 ? 19.882 -2.102 -8.574 1.00 93.38 171 SER A N 1
ATOM 1420 C CA . SER A 1 171 ? 21.075 -1.709 -9.343 1.00 93.38 171 SER A CA 1
ATOM 1421 C C . SER A 1 171 ? 21.409 -2.695 -10.473 1.00 93.38 171 SER A C 1
ATOM 1423 O O . SER A 1 171 ? 21.583 -2.270 -11.611 1.00 93.38 171 SER A O 1
ATOM 1425 N N . ALA A 1 172 ? 21.364 -4.010 -10.225 1.00 92.19 172 ALA A N 1
ATOM 1426 C CA . ALA A 1 172 ? 21.592 -5.019 -11.266 1.00 92.19 172 ALA A CA 1
ATOM 1427 C C . ALA A 1 172 ? 20.534 -5.012 -12.394 1.00 92.19 172 ALA A C 1
ATOM 1429 O O . ALA A 1 172 ? 20.822 -5.362 -13.541 1.00 92.19 172 ALA A O 1
ATOM 1430 N N . GLN A 1 173 ? 19.274 -4.675 -12.099 1.00 94.62 173 GLN A N 1
ATOM 1431 C CA . GLN A 1 173 ? 18.229 -4.518 -13.116 1.00 94.62 173 GLN A CA 1
ATOM 1432 C C . GLN A 1 173 ? 18.492 -3.276 -13.975 1.00 94.62 173 GLN A C 1
ATOM 1434 O O . GLN A 1 173 ? 18.395 -3.361 -15.199 1.00 94.62 173 GLN A O 1
ATOM 1439 N N . ILE A 1 174 ? 18.878 -2.163 -13.348 1.00 96.75 174 ILE A N 1
ATOM 1440 C CA . ILE A 1 174 ? 19.201 -0.908 -14.035 1.00 96.75 174 ILE A CA 1
ATOM 1441 C C . ILE A 1 174 ? 20.447 -1.049 -14.905 1.00 96.75 174 ILE A C 1
ATOM 1443 O O . ILE A 1 174 ? 20.418 -0.631 -16.061 1.00 96.75 174 ILE A O 1
ATOM 1447 N N . ASP A 1 175 ? 21.489 -1.721 -14.415 1.00 95.00 175 ASP A N 1
ATOM 1448 C CA . ASP A 1 175 ? 22.689 -1.999 -15.203 1.00 95.00 175 ASP A CA 1
ATOM 1449 C C . ASP A 1 175 ? 22.338 -2.790 -16.473 1.00 95.00 175 ASP A C 1
ATOM 1451 O O . ASP A 1 175 ? 22.715 -2.387 -17.574 1.00 95.00 175 ASP A O 1
ATOM 1455 N N . ARG A 1 176 ? 21.509 -3.838 -16.363 1.00 94.75 176 ARG A N 1
ATOM 1456 C CA . ARG A 1 176 ? 21.052 -4.622 -17.528 1.00 94.75 176 ARG A CA 1
ATOM 1457 C C . ARG A 1 176 ? 20.189 -3.823 -18.503 1.00 94.75 176 ARG A C 1
ATOM 1459 O O . ARG A 1 176 ? 20.285 -4.046 -19.708 1.00 94.75 176 ARG A O 1
ATOM 1466 N N . LEU A 1 177 ? 19.324 -2.936 -18.008 1.00 97.00 177 LEU A N 1
ATOM 1467 C CA . LEU A 1 177 ? 18.558 -2.032 -18.870 1.00 97.00 177 LEU A CA 1
ATOM 1468 C C . LEU A 1 177 ? 19.489 -1.064 -19.603 1.00 97.00 177 LEU A C 1
ATOM 1470 O O . LEU A 1 177 ? 19.327 -0.865 -20.803 1.00 97.00 177 LEU A O 1
ATOM 1474 N N . SER A 1 178 ? 20.496 -0.522 -18.918 1.00 97.19 178 SER A N 1
ATOM 1475 C CA . SER A 1 178 ? 21.473 0.366 -19.546 1.00 97.19 178 SER A CA 1
ATOM 1476 C C . SER A 1 178 ? 22.302 -0.347 -20.621 1.00 97.19 178 SER A C 1
ATOM 1478 O O . SER A 1 178 ? 22.469 0.214 -21.696 1.00 97.19 178 SER A O 1
ATOM 1480 N N . ASP A 1 179 ? 22.700 -1.610 -20.407 1.00 95.44 179 ASP A N 1
ATOM 1481 C CA . ASP A 1 179 ? 23.394 -2.427 -21.418 1.00 95.44 179 ASP A CA 1
ATOM 1482 C C . ASP A 1 179 ? 22.520 -2.690 -22.659 1.00 95.44 179 ASP A C 1
ATOM 1484 O O . ASP A 1 179 ? 23.009 -2.748 -23.788 1.00 95.44 179 ASP A O 1
ATOM 1488 N N . LEU A 1 180 ? 21.209 -2.882 -22.469 1.00 95.56 180 LEU A N 1
ATOM 1489 C CA . LEU A 1 180 ? 20.256 -3.035 -23.574 1.00 95.56 180 LEU A CA 1
ATOM 1490 C C . LEU A 1 180 ? 20.116 -1.731 -24.366 1.00 95.56 180 LEU A C 1
ATOM 1492 O O . LEU A 1 180 ? 20.174 -1.749 -25.594 1.00 95.56 180 LEU A O 1
ATOM 1496 N N . LEU A 1 181 ? 19.963 -0.608 -23.665 1.00 96.19 181 LEU A N 1
ATOM 1497 C CA . LEU A 1 181 ? 19.797 0.703 -24.283 1.00 96.19 181 LEU A CA 1
ATOM 1498 C C . LEU A 1 181 ? 21.070 1.161 -25.005 1.00 96.19 181 LEU A C 1
ATOM 1500 O O . LEU A 1 181 ? 20.995 1.715 -26.098 1.00 96.19 181 LEU A O 1
ATOM 1504 N N . GLU A 1 182 ? 22.244 0.879 -24.441 1.00 94.81 182 GLU A N 1
ATOM 1505 C CA . GLU A 1 182 ? 23.537 1.178 -25.060 1.00 94.81 182 GLU A CA 1
ATOM 1506 C C . GLU A 1 182 ? 23.712 0.422 -26.384 1.00 94.81 182 GLU A C 1
ATOM 1508 O O . GLU A 1 182 ? 24.099 1.024 -27.388 1.00 94.81 182 GLU A O 1
ATOM 1513 N N . ARG A 1 183 ? 23.343 -0.868 -26.430 1.00 92.94 183 ARG A N 1
ATOM 1514 C CA . ARG A 1 183 ? 23.356 -1.653 -27.677 1.00 92.94 183 ARG A CA 1
ATOM 1515 C C . ARG A 1 183 ? 22.435 -1.063 -28.742 1.00 92.94 183 ARG A C 1
ATOM 1517 O O . ARG A 1 183 ? 22.895 -0.826 -29.858 1.00 92.94 183 ARG A O 1
ATOM 1524 N N . LEU A 1 184 ? 21.194 -0.730 -28.375 1.00 92.88 184 LEU A N 1
ATOM 1525 C CA . LEU A 1 184 ? 20.248 -0.056 -29.275 1.00 92.88 184 LEU A CA 1
ATOM 1526 C C . LEU A 1 184 ? 20.810 1.275 -29.801 1.00 92.88 184 LEU A C 1
ATOM 1528 O O . LEU A 1 184 ? 20.621 1.622 -30.967 1.00 92.88 184 LEU A O 1
ATOM 1532 N N . SER A 1 185 ? 21.527 2.019 -28.955 1.00 90.88 185 SER A N 1
ATOM 1533 C CA . SER A 1 185 ? 22.153 3.294 -29.318 1.00 90.88 185 SER A CA 1
ATOM 1534 C C . SER A 1 185 ? 23.263 3.112 -30.359 1.00 90.88 185 SER A C 1
ATOM 1536 O O . SER A 1 185 ? 23.321 3.843 -31.350 1.00 90.88 185 SER A O 1
ATOM 1538 N N . ILE A 1 186 ? 24.123 2.105 -30.175 1.00 87.88 186 ILE A N 1
ATOM 1539 C CA . ILE A 1 186 ? 25.206 1.767 -31.111 1.00 87.88 186 ILE A CA 1
ATOM 1540 C C . ILE A 1 186 ? 24.640 1.315 -32.464 1.00 87.88 186 ILE A C 1
ATOM 1542 O O . ILE A 1 186 ? 25.126 1.745 -33.511 1.00 87.88 186 ILE A O 1
ATOM 1546 N N . GLU A 1 187 ? 23.611 0.471 -32.462 1.00 84.75 187 GLU A N 1
ATOM 1547 C CA . GLU A 1 187 ? 22.967 -0.020 -33.686 1.00 84.75 187 GLU A CA 1
ATOM 1548 C C . GLU A 1 187 ? 22.251 1.086 -34.458 1.00 84.75 187 GLU A C 1
ATOM 1550 O O . GLU A 1 187 ? 22.393 1.175 -35.682 1.00 84.75 187 GLU A O 1
ATOM 1555 N N . SER A 1 188 ? 21.549 1.976 -33.751 1.00 82.25 188 SER A N 1
ATOM 1556 C CA . SER A 1 188 ? 20.907 3.136 -34.367 1.00 82.25 188 SER A CA 1
ATOM 1557 C C . SER A 1 188 ? 21.932 4.025 -35.073 1.00 82.25 188 SER A C 1
ATOM 1559 O O . SER A 1 188 ? 21.674 4.482 -36.181 1.00 82.25 188 SER A O 1
ATOM 1561 N N . ARG A 1 189 ? 23.123 4.223 -34.487 1.00 78.25 189 ARG A N 1
ATOM 1562 C CA . ARG A 1 189 ? 24.212 4.990 -35.120 1.00 78.25 189 ARG A CA 1
ATOM 1563 C C . ARG A 1 189 ? 24.795 4.306 -36.353 1.00 78.25 189 ARG A C 1
ATOM 1565 O O . ARG A 1 189 ? 25.129 4.992 -37.310 1.00 78.25 189 ARG A O 1
ATOM 1572 N N . ARG A 1 190 ? 24.916 2.975 -36.346 1.00 73.88 190 ARG A N 1
ATOM 1573 C CA . ARG A 1 190 ? 25.376 2.203 -37.517 1.00 73.88 190 ARG A CA 1
ATOM 1574 C C . ARG A 1 190 ? 24.377 2.234 -38.674 1.00 73.88 190 ARG A C 1
ATOM 1576 O O . ARG A 1 190 ? 24.783 2.067 -39.818 1.00 73.88 190 ARG A O 1
ATOM 1583 N N . SER A 1 191 ? 23.098 2.415 -38.357 1.00 66.69 191 SER A N 1
ATOM 1584 C CA . SER A 1 191 ? 21.994 2.397 -39.321 1.00 66.69 191 SER A CA 1
ATOM 1585 C C . SER A 1 191 ? 21.640 3.789 -39.857 1.00 66.69 191 SER A C 1
ATOM 1587 O O . SER A 1 191 ? 20.976 3.892 -40.887 1.00 66.69 191 SER A O 1
ATOM 1589 N N . SER A 1 192 ? 22.086 4.862 -39.195 1.00 59.06 192 SER A N 1
ATOM 1590 C CA . SER A 1 192 ? 21.978 6.226 -39.717 1.00 59.06 192 SER A CA 1
ATOM 1591 C C . SER A 1 192 ? 22.910 6.404 -40.923 1.00 59.06 192 SER A C 1
ATOM 1593 O O . SER A 1 192 ? 24.103 6.110 -40.802 1.00 59.06 192 SER A O 1
ATOM 1595 N N . PRO A 1 193 ? 22.427 6.902 -42.078 1.00 48.38 193 PRO A N 1
ATOM 1596 C CA . PRO A 1 193 ? 23.321 7.277 -43.166 1.00 48.38 193 PRO A CA 1
ATOM 1597 C C . PRO A 1 193 ? 24.300 8.352 -42.666 1.00 48.38 193 PRO A C 1
ATOM 1599 O O . PRO A 1 193 ? 23.916 9.172 -41.822 1.00 48.38 193 PRO A O 1
ATOM 1602 N N . PRO A 1 194 ? 25.559 8.369 -43.145 1.00 39.50 194 PRO A N 1
ATOM 1603 C CA . PRO A 1 194 ? 26.468 9.455 -42.810 1.00 39.50 194 PRO A CA 1
ATOM 1604 C C . PRO A 1 194 ? 25.820 10.791 -43.206 1.00 39.50 194 PRO A C 1
ATOM 1606 O O . PRO A 1 194 ? 25.086 10.830 -44.201 1.00 39.50 194 PRO A O 1
ATOM 1609 N N . PRO A 1 195 ? 26.059 11.880 -42.450 1.00 40.94 195 PRO A N 1
ATOM 1610 C CA . PRO A 1 195 ? 25.620 13.200 -42.880 1.00 40.94 195 PRO A CA 1
ATOM 1611 C C . PRO A 1 195 ? 26.125 13.432 -44.305 1.00 40.94 195 PRO A C 1
ATOM 1613 O O . PRO A 1 195 ? 27.265 13.079 -44.620 1.00 40.94 195 PRO A O 1
ATOM 1616 N N . ALA A 1 196 ? 25.256 13.961 -45.170 1.00 38.81 196 ALA A N 1
ATOM 1617 C CA . ALA A 1 196 ? 25.648 14.358 -46.512 1.00 38.81 196 ALA A CA 1
ATOM 1618 C C . ALA A 1 196 ? 26.866 15.274 -46.375 1.00 38.81 196 ALA A C 1
ATOM 1620 O O . ALA A 1 196 ? 26.796 16.324 -45.739 1.00 38.81 196 ALA A O 1
ATOM 1621 N N . VAL A 1 197 ? 28.007 14.816 -46.884 1.00 39.66 197 VAL A N 1
ATOM 1622 C CA . VAL A 1 197 ? 29.191 15.655 -46.976 1.00 39.66 197 VAL A CA 1
ATOM 1623 C C . VAL A 1 197 ? 28.848 16.673 -48.049 1.00 39.66 197 VAL A C 1
ATOM 1625 O O . VAL A 1 197 ? 28.809 16.323 -49.229 1.00 39.66 197 VAL A O 1
ATOM 1628 N N . ASP A 1 198 ? 28.539 17.901 -47.637 1.00 35.81 198 ASP A N 1
ATOM 1629 C CA . ASP A 1 198 ? 28.534 19.034 -48.549 1.00 35.81 198 ASP A CA 1
ATOM 1630 C C . ASP A 1 198 ? 29.944 19.119 -49.132 1.00 35.81 198 ASP A C 1
ATOM 1632 O O . ASP A 1 198 ? 30.925 19.440 -48.458 1.00 35.81 198 ASP A O 1
ATOM 1636 N N . ALA A 1 199 ? 30.051 18.691 -50.384 1.00 40.59 199 ALA A N 1
ATOM 1637 C CA . ALA A 1 199 ? 31.265 18.761 -51.158 1.00 40.59 199 ALA A CA 1
ATOM 1638 C C . ALA A 1 199 ? 31.498 20.222 -51.525 1.00 40.59 199 ALA A C 1
ATOM 1640 O O . ALA A 1 199 ? 31.114 20.644 -52.606 1.00 40.59 199 ALA A O 1
ATOM 1641 N N . GLU A 1 200 ? 32.133 20.988 -50.643 1.00 39.50 200 GLU A N 1
ATOM 1642 C CA . GLU A 1 200 ? 32.792 22.223 -51.041 1.00 39.50 200 GLU A CA 1
ATOM 1643 C C . GLU A 1 200 ? 33.864 22.645 -50.030 1.00 39.50 200 GLU A C 1
ATOM 1645 O O . GLU A 1 200 ? 33.696 22.557 -48.818 1.00 39.50 200 GLU A O 1
ATOM 1650 N N . TYR A 1 201 ? 34.970 23.135 -50.591 1.00 31.56 201 TYR A N 1
ATOM 1651 C CA . TYR A 1 201 ? 36.135 23.732 -49.939 1.00 31.56 201 TYR A CA 1
ATOM 1652 C C . TYR A 1 201 ? 37.246 22.810 -49.396 1.00 31.56 201 TYR A C 1
ATOM 1654 O O . TYR A 1 201 ? 37.416 22.591 -48.199 1.00 31.56 201 TYR A O 1
ATOM 1662 N N . LEU A 1 202 ? 38.130 22.399 -50.312 1.00 33.12 202 LEU A N 1
ATOM 1663 C CA . LEU A 1 202 ? 39.562 22.274 -50.020 1.00 33.12 202 LEU A CA 1
ATOM 1664 C C . LEU A 1 202 ? 40.211 23.664 -50.120 1.00 33.12 202 LEU A C 1
ATOM 1666 O O . LEU A 1 202 ? 40.025 24.333 -51.139 1.00 33.12 202 LEU A O 1
ATOM 1670 N N . PRO A 1 203 ? 41.060 24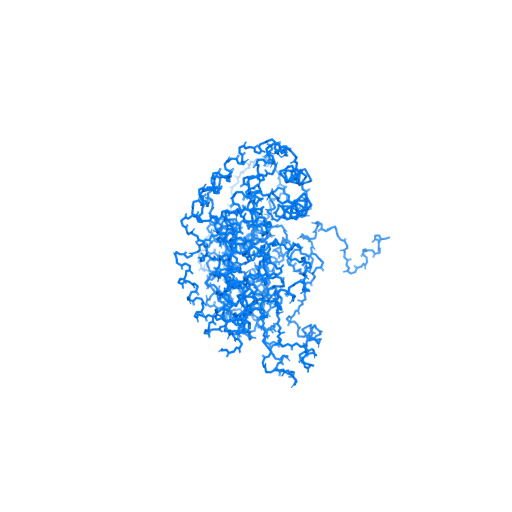.052 -49.154 1.00 33.75 203 PRO A N 1
ATOM 1671 C CA . PRO A 1 203 ? 42.222 24.855 -49.485 1.00 33.75 203 PRO A CA 1
ATOM 1672 C C . PRO A 1 203 ? 43.535 24.153 -49.137 1.00 33.75 203 PRO A C 1
ATOM 1674 O O . PRO A 1 203 ? 43.645 23.312 -48.246 1.00 33.75 203 PRO A O 1
ATOM 1677 N N . GLU A 1 204 ? 44.511 24.533 -49.945 1.00 29.88 204 GLU A N 1
ATOM 1678 C CA . GLU A 1 204 ? 45.827 23.963 -50.159 1.00 29.88 204 GLU A CA 1
ATOM 1679 C C . GLU A 1 204 ? 46.762 23.916 -48.942 1.00 29.88 204 GLU A C 1
ATOM 1681 O O . GLU A 1 204 ? 46.746 24.725 -48.017 1.00 29.88 204 GLU A O 1
ATOM 1686 N N . THR A 1 205 ? 47.653 22.938 -49.053 1.00 30.97 205 THR A N 1
ATOM 1687 C CA . THR A 1 205 ? 48.893 22.692 -48.322 1.00 30.97 205 THR A CA 1
ATOM 1688 C C . THR A 1 205 ? 49.716 23.933 -47.960 1.00 30.97 205 THR A C 1
ATOM 1690 O O . THR A 1 205 ? 50.097 24.714 -48.829 1.00 30.97 205 THR A O 1
ATOM 1693 N N . SER A 1 206 ? 50.172 23.998 -46.707 1.00 30.05 206 SER A N 1
ATOM 1694 C CA . SER A 1 206 ? 51.463 24.603 -46.353 1.00 30.05 206 SER A CA 1
ATOM 1695 C C . SER A 1 206 ? 52.095 23.889 -45.145 1.00 30.05 206 SER A C 1
ATOM 1697 O O . SER A 1 206 ? 51.478 23.696 -44.102 1.00 30.05 206 SER A O 1
ATOM 1699 N N . THR A 1 207 ? 53.328 23.424 -45.345 1.00 29.27 207 THR A N 1
ATOM 1700 C CA . THR A 1 207 ? 54.220 22.720 -44.399 1.00 29.27 207 THR A CA 1
ATOM 1701 C C . THR A 1 207 ? 55.096 23.714 -43.593 1.00 29.27 207 THR A C 1
ATOM 1703 O O . THR A 1 207 ? 55.076 24.903 -43.903 1.00 29.27 207 THR A O 1
ATOM 1706 N N . PRO A 1 208 ? 55.857 23.298 -42.551 1.00 42.34 208 PRO A N 1
ATOM 1707 C CA . PRO A 1 208 ? 55.757 23.885 -41.213 1.00 42.34 208 PRO A CA 1
ATOM 1708 C C . PRO A 1 208 ? 57.032 24.594 -40.707 1.00 42.34 208 PRO A C 1
ATOM 1710 O O . PRO A 1 208 ? 58.141 24.347 -41.177 1.00 42.34 208 PRO A O 1
ATOM 1713 N N . GLN A 1 209 ? 56.870 25.396 -39.654 1.00 29.69 209 GLN A N 1
ATOM 1714 C CA . GLN A 1 209 ? 57.900 25.832 -38.694 1.00 29.69 209 GLN A CA 1
ATOM 1715 C C . GLN A 1 209 ? 57.194 25.788 -37.322 1.00 29.69 209 GLN A C 1
ATOM 1717 O O . GLN A 1 209 ? 56.075 26.272 -37.224 1.00 29.69 209 GLN A O 1
ATOM 1722 N N . GLY A 1 210 ? 57.634 25.132 -36.249 1.00 28.47 210 GLY A N 1
ATOM 1723 C CA . GLY A 1 210 ? 58.972 24.837 -35.766 1.00 28.47 210 GLY A CA 1
ATOM 1724 C C . GLY A 1 210 ? 59.183 25.678 -34.509 1.00 28.47 210 GLY A C 1
ATOM 1725 O O . GLY A 1 210 ? 59.507 26.840 -34.671 1.00 28.47 210 GLY A O 1
ATOM 1726 N N . GLU A 1 211 ? 58.968 25.126 -33.304 1.00 30.39 211 GLU A N 1
ATOM 1727 C CA . GLU A 1 211 ? 59.741 25.462 -32.090 1.00 30.39 211 GLU A CA 1
ATOM 1728 C C . GLU A 1 211 ? 59.348 24.626 -30.858 1.00 30.39 211 GLU A C 1
ATOM 1730 O O . GLU A 1 211 ? 58.213 24.188 -30.686 1.00 30.39 211 GLU A O 1
ATOM 1735 N N . GLN A 1 212 ? 60.374 24.357 -30.053 1.00 29.80 212 GLN A N 1
ATOM 1736 C CA . GLN A 1 212 ? 60.460 23.434 -28.925 1.00 29.80 212 GLN A CA 1
ATOM 1737 C C . GLN A 1 212 ? 60.078 24.112 -27.596 1.00 29.80 212 GLN A C 1
ATOM 1739 O O . GLN A 1 212 ? 60.399 25.276 -27.381 1.00 29.80 212 GLN A O 1
ATOM 1744 N N . GLY A 1 213 ? 59.515 23.346 -26.655 1.00 28.78 213 GLY A N 1
ATOM 1745 C CA . GLY A 1 213 ? 59.374 23.725 -25.243 1.00 28.78 213 GLY A CA 1
ATOM 1746 C C . GLY A 1 213 ? 58.946 22.524 -24.393 1.00 28.78 213 GLY A C 1
ATOM 1747 O O . GLY A 1 213 ? 57.984 21.852 -24.734 1.00 28.78 213 GLY A O 1
ATOM 1748 N N . ASN A 1 214 ? 59.719 22.222 -23.350 1.00 31.19 214 ASN A N 1
ATOM 1749 C CA . ASN A 1 214 ? 59.825 20.938 -22.637 1.00 31.19 214 ASN A CA 1
ATOM 1750 C C . ASN A 1 214 ? 58.739 20.716 -21.535 1.00 31.19 214 ASN A C 1
ATOM 1752 O O . ASN A 1 214 ? 57.993 21.645 -21.233 1.00 31.19 214 ASN A O 1
ATOM 1756 N N . PRO A 1 215 ? 58.656 19.503 -20.937 1.00 37.38 215 PRO A N 1
ATOM 1757 C CA . PRO A 1 215 ? 57.521 18.960 -20.188 1.00 37.38 215 PRO A CA 1
ATOM 1758 C C . PRO A 1 215 ? 57.629 19.168 -18.674 1.00 37.38 215 PRO A C 1
ATOM 1760 O O . PRO A 1 215 ? 58.734 19.283 -18.162 1.00 37.38 215 PRO A O 1
ATOM 1763 N N . GLU A 1 216 ? 56.490 19.102 -17.979 1.00 27.64 216 GLU A N 1
ATOM 1764 C CA . GLU A 1 216 ? 56.305 18.487 -16.651 1.00 27.64 216 GLU A CA 1
ATOM 1765 C C . GLU A 1 216 ? 54.865 18.747 -16.171 1.00 27.64 216 GLU A C 1
ATOM 1767 O O . GLU A 1 216 ? 54.488 19.893 -15.974 1.00 27.64 216 GLU A O 1
ATOM 1772 N N . GLU A 1 217 ? 54.043 17.694 -16.055 1.00 29.11 217 GLU A N 1
ATOM 1773 C CA . GLU A 1 217 ? 53.287 17.340 -14.834 1.00 29.11 217 GLU A CA 1
ATOM 1774 C C . GLU A 1 217 ? 52.218 16.255 -15.099 1.00 29.11 217 GLU A C 1
ATOM 1776 O O . GLU A 1 217 ? 51.168 16.474 -15.691 1.00 29.11 217 GLU A O 1
ATOM 1781 N N . GLN A 1 218 ? 52.572 15.054 -14.631 1.00 29.17 218 GLN A N 1
ATOM 1782 C CA . GLN A 1 218 ? 51.759 14.055 -13.922 1.00 29.17 218 GLN A CA 1
ATOM 1783 C C . GLN A 1 218 ? 50.451 13.520 -14.539 1.00 29.17 218 GLN A C 1
ATOM 1785 O O . GLN A 1 218 ? 49.374 14.101 -14.476 1.00 29.17 218 GLN A O 1
ATOM 1790 N N . ASN A 1 219 ? 50.583 12.269 -14.995 1.00 29.75 219 ASN A N 1
ATOM 1791 C CA . ASN A 1 219 ? 49.533 11.281 -15.214 1.00 29.75 219 ASN A CA 1
ATOM 1792 C C . ASN A 1 219 ? 48.697 11.004 -13.947 1.00 29.75 219 ASN A C 1
ATOM 1794 O O . ASN A 1 219 ? 49.252 10.565 -12.940 1.00 29.75 219 ASN A O 1
ATOM 1798 N N . ASP A 1 220 ? 47.370 11.080 -14.074 1.00 28.08 220 ASP A N 1
ATOM 1799 C CA . ASP A 1 220 ? 46.415 10.287 -13.286 1.00 28.08 220 ASP A CA 1
ATOM 1800 C C . ASP A 1 220 ? 45.552 9.442 -14.254 1.00 28.08 220 ASP A C 1
ATOM 1802 O O . ASP A 1 220 ? 44.861 10.005 -15.112 1.00 28.08 220 ASP A O 1
ATOM 1806 N N . PRO A 1 221 ? 45.611 8.095 -14.209 1.00 33.53 221 PRO A N 1
ATOM 1807 C CA . PRO A 1 221 ? 44.979 7.235 -15.198 1.00 33.53 221 PRO A CA 1
ATOM 1808 C C . PRO A 1 221 ? 43.569 6.813 -14.759 1.00 33.53 221 PRO A C 1
ATOM 1810 O O . PRO A 1 221 ? 43.363 5.674 -14.359 1.00 33.53 221 PRO A O 1
ATOM 1813 N N . THR A 1 222 ? 42.573 7.696 -14.874 1.00 33.50 222 THR A N 1
ATOM 1814 C CA . THR A 1 222 ? 41.141 7.300 -14.925 1.00 33.50 222 THR A CA 1
ATOM 1815 C C . THR A 1 222 ? 40.263 8.227 -15.782 1.00 33.50 222 THR A C 1
ATOM 1817 O O . THR A 1 222 ? 39.035 8.210 -15.677 1.00 33.50 222 THR A O 1
ATOM 1820 N N . SER A 1 223 ? 40.847 8.995 -16.705 1.00 31.58 223 SER A N 1
ATOM 1821 C CA . SER A 1 223 ? 40.083 9.662 -17.764 1.00 31.58 223 SER A CA 1
ATOM 1822 C C . SER A 1 223 ? 39.695 8.637 -18.833 1.00 31.58 223 SER A C 1
ATOM 1824 O O . SER A 1 223 ? 40.428 8.346 -19.776 1.00 31.58 223 SER A O 1
ATOM 1826 N N . GLY A 1 224 ? 38.521 8.031 -18.644 1.00 31.69 224 GLY A N 1
ATOM 1827 C CA . GLY A 1 224 ? 37.875 7.224 -19.669 1.00 31.69 224 GLY A CA 1
ATOM 1828 C C . GLY A 1 224 ? 37.814 8.014 -20.973 1.00 31.69 224 GLY A C 1
ATOM 1829 O O . GLY A 1 224 ? 37.279 9.119 -21.010 1.00 31.69 224 GLY A O 1
ATOM 1830 N N . ILE A 1 225 ? 38.407 7.440 -22.015 1.00 33.28 225 ILE A N 1
ATOM 1831 C CA . ILE A 1 225 ? 38.381 7.932 -23.388 1.00 33.28 225 ILE A CA 1
ATOM 1832 C C . ILE A 1 225 ? 36.920 8.205 -23.755 1.00 33.28 225 ILE A C 1
ATOM 1834 O O . ILE A 1 225 ? 36.131 7.279 -23.940 1.00 33.28 225 ILE A O 1
ATOM 1838 N N . THR A 1 226 ? 36.550 9.479 -23.839 1.00 35.34 226 THR A N 1
ATOM 1839 C CA . THR A 1 226 ? 35.314 9.913 -24.477 1.00 35.34 226 THR A CA 1
ATOM 1840 C C . THR A 1 226 ? 35.476 9.676 -25.971 1.00 35.34 226 THR A C 1
ATOM 1842 O O . THR A 1 226 ? 36.010 10.500 -26.710 1.00 35.34 226 THR A O 1
ATOM 1845 N N . THR A 1 227 ? 35.045 8.505 -26.435 1.00 35.94 227 THR A N 1
ATOM 1846 C CA . THR A 1 227 ? 34.755 8.309 -27.856 1.00 35.94 227 THR A CA 1
ATOM 1847 C C . THR A 1 227 ? 33.753 9.380 -28.298 1.00 35.94 227 THR A C 1
ATOM 1849 O O . THR A 1 227 ? 32.736 9.554 -27.624 1.00 35.94 227 THR A O 1
ATOM 1852 N N . PRO A 1 228 ? 33.982 10.089 -29.415 1.00 43.25 228 PRO A N 1
ATOM 1853 C CA . PRO A 1 228 ? 32.968 10.970 -29.964 1.00 43.25 228 PRO A CA 1
ATOM 1854 C C . PRO A 1 228 ? 31.835 10.110 -30.543 1.00 43.25 228 PRO A C 1
ATOM 1856 O O . PRO A 1 228 ? 32.042 9.397 -31.523 1.00 43.25 228 PRO A O 1
ATOM 1859 N N . GLY A 1 229 ? 30.648 10.158 -29.928 1.00 61.47 229 GLY A N 1
ATOM 1860 C CA . GLY A 1 229 ? 29.407 9.633 -30.511 1.00 61.47 229 GLY A CA 1
ATOM 1861 C C . GLY A 1 229 ? 28.541 8.782 -29.574 1.00 61.47 229 GLY A C 1
ATOM 1862 O O . GLY A 1 229 ? 28.734 7.567 -29.483 1.00 61.47 229 GLY A O 1
ATOM 1863 N N . GLY A 1 230 ? 27.510 9.404 -28.990 1.00 65.88 230 GLY A N 1
ATOM 1864 C CA . GLY A 1 230 ? 26.432 8.764 -28.228 1.00 65.88 230 GLY A CA 1
ATOM 1865 C C . GLY A 1 230 ? 26.492 8.990 -26.711 1.00 65.88 230 GLY A C 1
ATOM 1866 O O . GLY A 1 230 ? 27.584 9.182 -26.170 1.00 65.88 230 GLY A O 1
ATOM 1867 N N . PRO A 1 231 ? 25.350 8.886 -26.000 1.00 84.06 231 PRO A N 1
ATOM 1868 C CA . PRO A 1 231 ? 25.320 8.989 -24.545 1.00 84.06 231 PRO A CA 1
ATOM 1869 C C . PRO A 1 231 ? 26.078 7.815 -23.912 1.00 84.06 231 PRO A C 1
ATOM 1871 O O . PRO A 1 231 ? 25.886 6.659 -24.297 1.00 84.06 231 PRO A O 1
ATOM 1874 N N . GLY A 1 232 ? 26.931 8.099 -22.924 1.00 87.75 232 GLY A N 1
ATOM 1875 C CA . GLY A 1 232 ? 27.669 7.059 -22.210 1.00 87.75 232 GLY A CA 1
ATOM 1876 C C . GLY A 1 232 ? 26.758 6.230 -21.299 1.00 87.75 232 GLY A C 1
ATOM 1877 O O . GLY A 1 232 ? 25.709 6.697 -20.853 1.00 87.75 232 GLY A O 1
ATOM 1878 N N . LYS A 1 233 ? 27.181 5.012 -20.934 1.00 91.25 233 LYS A N 1
ATOM 1879 C CA . LYS A 1 233 ? 26.415 4.117 -20.043 1.00 91.25 233 LYS A CA 1
ATOM 1880 C C . LYS A 1 233 ? 25.927 4.792 -18.753 1.00 91.25 233 LYS A C 1
ATOM 1882 O O . LYS A 1 233 ? 24.790 4.586 -18.338 1.00 91.25 233 LYS A O 1
ATOM 1887 N N . ARG A 1 234 ? 26.755 5.636 -18.126 1.00 94.38 234 ARG A N 1
ATOM 1888 C CA . ARG A 1 234 ? 26.372 6.393 -16.919 1.00 94.38 234 ARG A CA 1
ATOM 1889 C C . ARG A 1 234 ? 25.220 7.369 -17.182 1.00 94.38 234 ARG A C 1
ATOM 1891 O O . ARG A 1 234 ? 24.342 7.500 -16.331 1.00 94.38 234 ARG A O 1
ATOM 1898 N N . ASP A 1 235 ? 25.210 8.018 -18.341 1.00 94.81 235 ASP A N 1
ATOM 1899 C CA . ASP A 1 235 ? 24.141 8.938 -18.732 1.00 94.81 235 ASP A CA 1
ATOM 1900 C C . ASP A 1 235 ? 22.847 8.179 -19.024 1.00 94.81 235 ASP A C 1
ATOM 1902 O O . ASP A 1 235 ? 21.783 8.611 -18.589 1.00 94.81 235 ASP A O 1
ATOM 1906 N N . LEU A 1 236 ? 22.942 7.004 -19.656 1.00 97.38 236 LEU A N 1
ATOM 1907 C CA . LEU A 1 236 ? 21.806 6.105 -19.879 1.00 97.38 236 LEU A CA 1
ATOM 1908 C C . LEU A 1 236 ? 21.210 5.585 -18.562 1.00 97.38 236 LEU A C 1
ATOM 1910 O O . LEU A 1 236 ? 19.991 5.587 -18.404 1.00 97.38 236 LEU A O 1
ATOM 1914 N N . ILE A 1 237 ? 22.046 5.196 -17.590 1.00 97.88 237 ILE A N 1
ATOM 1915 C CA . ILE A 1 237 ? 21.594 4.827 -16.236 1.00 97.88 237 ILE A CA 1
ATOM 1916 C C . ILE A 1 237 ? 20.817 5.984 -15.608 1.00 97.88 237 ILE A C 1
ATOM 1918 O O . ILE A 1 237 ? 19.714 5.781 -15.103 1.00 97.88 237 ILE A O 1
ATOM 1922 N N . ASN A 1 238 ? 21.370 7.199 -15.644 1.00 97.94 238 ASN A N 1
ATOM 1923 C CA . ASN A 1 238 ? 20.689 8.364 -15.092 1.00 97.94 238 ASN A CA 1
ATOM 1924 C C . ASN A 1 238 ? 19.379 8.655 -15.838 1.00 97.94 238 ASN A C 1
ATOM 1926 O O . ASN A 1 238 ? 18.380 8.918 -15.182 1.00 97.94 238 ASN A O 1
ATOM 1930 N N . ALA A 1 239 ? 19.347 8.556 -17.169 1.00 98.50 239 ALA A N 1
ATOM 1931 C CA . ALA A 1 239 ? 18.132 8.759 -17.955 1.00 98.50 239 ALA A CA 1
ATOM 1932 C C . ALA A 1 239 ? 17.032 7.760 -17.568 1.00 98.50 239 ALA A C 1
ATOM 1934 O O . ALA A 1 239 ? 15.905 8.171 -17.300 1.00 98.50 239 ALA A O 1
ATOM 1935 N N . ILE A 1 240 ? 17.364 6.468 -17.452 1.00 98.62 240 ILE A N 1
ATOM 1936 C CA . ILE A 1 240 ? 16.425 5.423 -17.015 1.00 98.62 240 ILE A CA 1
ATOM 1937 C C . ILE A 1 240 ? 15.920 5.717 -15.598 1.00 98.62 240 ILE A C 1
ATOM 1939 O O . ILE A 1 240 ? 14.712 5.740 -15.370 1.00 98.62 240 ILE A O 1
ATOM 1943 N N . VAL A 1 241 ? 16.830 5.963 -14.648 1.00 98.56 241 VAL A N 1
ATOM 1944 C CA . VAL A 1 241 ? 16.474 6.198 -13.241 1.00 98.56 241 VAL A CA 1
ATOM 1945 C C . VAL A 1 241 ? 15.592 7.432 -13.095 1.00 98.56 241 VAL A C 1
ATOM 1947 O O . VAL A 1 241 ? 14.544 7.347 -12.464 1.00 98.56 241 VAL A O 1
ATOM 1950 N N . GLU A 1 242 ? 15.988 8.566 -13.672 1.00 98.19 242 GLU A N 1
ATOM 1951 C CA . GLU A 1 242 ? 15.245 9.815 -13.507 1.00 98.19 242 GLU A CA 1
ATOM 1952 C C . GLU A 1 242 ? 13.878 9.754 -14.202 1.00 98.19 242 GLU A C 1
ATOM 1954 O O . GLU A 1 242 ? 12.894 10.212 -13.622 1.00 98.19 242 GLU A O 1
ATOM 1959 N N . THR A 1 243 ? 13.780 9.088 -15.359 1.00 98.62 243 THR A N 1
ATOM 1960 C CA . THR A 1 243 ? 12.490 8.850 -16.029 1.00 98.62 243 THR A CA 1
ATOM 1961 C C . THR A 1 243 ? 11.567 7.999 -15.161 1.00 98.62 243 THR A C 1
ATOM 1963 O O . THR A 1 243 ? 10.445 8.418 -14.902 1.00 98.62 243 THR A O 1
ATOM 1966 N N . ILE A 1 244 ? 12.031 6.858 -14.625 1.00 98.56 244 ILE A N 1
ATOM 1967 C CA . ILE A 1 244 ? 11.207 6.013 -13.736 1.00 98.56 244 ILE A CA 1
ATOM 1968 C C . ILE A 1 244 ? 10.787 6.784 -12.477 1.00 98.56 244 ILE A C 1
ATOM 1970 O O . ILE A 1 244 ? 9.648 6.666 -12.026 1.00 98.56 244 ILE A O 1
ATOM 1974 N N . THR A 1 245 ? 11.678 7.595 -11.895 1.00 97.88 245 THR A N 1
ATOM 1975 C CA . THR A 1 245 ? 11.328 8.381 -10.699 1.00 97.88 245 THR A CA 1
ATOM 1976 C C . THR A 1 245 ? 10.253 9.428 -10.967 1.00 97.88 245 THR A C 1
ATOM 1978 O O . THR A 1 245 ? 9.488 9.731 -10.055 1.00 97.88 245 THR A O 1
ATOM 1981 N N . ALA A 1 246 ? 10.188 9.942 -12.197 1.00 97.25 246 ALA A N 1
ATOM 1982 C CA . ALA A 1 246 ? 9.229 10.945 -12.638 1.00 97.25 246 ALA A CA 1
ATOM 1983 C C . ALA A 1 246 ? 7.896 10.355 -13.135 1.00 97.25 246 ALA A C 1
ATOM 1985 O O . ALA A 1 246 ? 6.950 11.100 -13.369 1.00 97.25 246 ALA A O 1
ATOM 1986 N N . MET A 1 247 ? 7.783 9.032 -13.296 1.00 96.44 247 MET A N 1
ATOM 1987 C CA . MET A 1 247 ? 6.513 8.413 -13.683 1.00 96.44 247 MET A CA 1
ATOM 1988 C C . MET A 1 247 ? 5.462 8.590 -12.579 1.00 96.44 247 MET A C 1
ATOM 1990 O O . MET A 1 247 ? 5.698 8.209 -11.428 1.00 96.44 247 MET A O 1
ATOM 1994 N N . GLY A 1 248 ? 4.297 9.129 -12.950 1.00 93.19 248 GLY A N 1
ATOM 1995 C CA . GLY A 1 248 ? 3.123 9.266 -12.076 1.00 93.19 248 GLY A CA 1
ATOM 1996 C C . GLY A 1 248 ? 2.309 7.979 -11.905 1.00 93.19 248 GLY A C 1
ATOM 1997 O O . GLY A 1 248 ? 1.479 7.905 -11.012 1.00 93.19 248 GLY A O 1
ATOM 1998 N N . VAL A 1 249 ? 2.580 6.956 -12.718 1.00 96.31 249 VAL A N 1
ATOM 1999 C CA . VAL A 1 249 ? 1.948 5.626 -12.669 1.00 96.31 249 VAL A CA 1
ATOM 2000 C C . VAL A 1 249 ? 2.975 4.549 -12.310 1.00 96.31 249 VAL A C 1
ATOM 2002 O O . VAL A 1 249 ? 4.186 4.792 -12.349 1.00 96.31 249 VAL A O 1
ATOM 2005 N N . TYR A 1 250 ? 2.508 3.340 -11.992 1.00 97.19 250 TYR A N 1
ATOM 2006 C CA . TYR A 1 250 ? 3.380 2.194 -11.705 1.00 97.19 250 TYR A CA 1
ATOM 2007 C C . TYR A 1 250 ? 4.141 1.752 -12.963 1.00 97.19 250 TYR A C 1
ATOM 2009 O O . TYR A 1 250 ? 5.359 1.560 -12.934 1.00 97.19 250 TYR A O 1
ATOM 2017 N N . ARG A 1 251 ? 3.454 1.628 -14.100 1.00 97.50 251 ARG A N 1
ATOM 2018 C CA . ARG A 1 251 ? 4.060 1.251 -15.383 1.00 97.50 251 ARG A CA 1
ATOM 2019 C C . ARG A 1 251 ? 3.181 1.650 -16.564 1.00 97.50 251 ARG A C 1
ATOM 2021 O O . ARG A 1 251 ? 2.014 1.966 -16.384 1.00 97.50 251 ARG A O 1
ATOM 2028 N N . THR A 1 252 ? 3.764 1.578 -17.755 1.00 97.31 252 THR A N 1
ATOM 2029 C CA . THR A 1 252 ? 3.062 1.640 -19.044 1.00 97.31 252 THR A CA 1
ATOM 2030 C C . THR A 1 252 ? 2.784 0.232 -19.594 1.00 97.31 252 THR A C 1
ATOM 2032 O O . THR A 1 252 ? 3.312 -0.763 -19.062 1.00 97.31 252 THR A O 1
ATOM 2035 N N . TYR A 1 253 ? 1.995 0.134 -20.672 1.00 96.25 253 TYR A N 1
ATOM 2036 C CA . TYR A 1 253 ? 1.532 -1.146 -21.237 1.00 96.25 253 TYR A CA 1
ATOM 2037 C C . TYR A 1 253 ? 1.787 -1.290 -22.745 1.00 96.25 253 TYR A C 1
ATOM 2039 O O . TYR A 1 253 ? 0.917 -1.700 -23.503 1.00 96.25 253 TYR A O 1
ATOM 2047 N N . ILE A 1 254 ? 3.018 -1.029 -23.188 1.00 94.81 254 ILE A N 1
ATOM 2048 C CA . ILE A 1 254 ? 3.445 -1.360 -24.551 1.00 94.81 254 ILE A CA 1
ATOM 2049 C C . ILE A 1 254 ? 3.813 -2.848 -24.608 1.00 94.81 254 ILE A C 1
ATOM 2051 O O . ILE A 1 254 ? 4.643 -3.328 -23.821 1.00 94.81 254 ILE A O 1
ATOM 2055 N N . ASP A 1 255 ? 3.221 -3.570 -25.560 1.00 88.06 255 ASP A N 1
ATOM 2056 C CA . ASP A 1 255 ? 3.434 -5.000 -25.773 1.00 88.06 255 ASP A CA 1
ATOM 2057 C C . ASP A 1 255 ? 4.110 -5.321 -27.124 1.00 88.06 255 ASP A C 1
ATOM 2059 O O . ASP A 1 255 ? 4.442 -4.442 -27.925 1.00 88.06 255 ASP A O 1
ATOM 2063 N N . ASN A 1 256 ? 4.357 -6.612 -27.366 1.00 85.75 256 ASN A N 1
ATOM 2064 C CA . ASN A 1 256 ? 4.945 -7.090 -28.621 1.00 85.75 256 ASN A CA 1
ATOM 2065 C C . ASN A 1 256 ? 3.913 -7.517 -29.673 1.00 85.75 256 ASN A C 1
ATOM 2067 O O . ASN A 1 256 ? 4.310 -7.767 -30.812 1.00 85.75 256 ASN A O 1
ATOM 2071 N N . ARG A 1 257 ? 2.633 -7.629 -29.310 1.00 85.38 257 ARG A N 1
ATOM 2072 C CA . ARG A 1 257 ? 1.573 -8.104 -30.207 1.00 85.38 257 ARG A CA 1
ATOM 2073 C C . ARG A 1 257 ? 1.056 -6.954 -31.056 1.00 85.38 257 ARG A C 1
ATOM 2075 O O . ARG A 1 257 ? 1.034 -7.058 -32.278 1.00 85.38 257 ARG A O 1
ATOM 2082 N N . HIS A 1 258 ? 0.753 -5.840 -30.401 1.00 87.25 258 HIS A N 1
ATOM 2083 C CA . HIS A 1 258 ? 0.249 -4.622 -31.016 1.00 87.25 258 HIS A CA 1
ATOM 2084 C C . HIS A 1 258 ? 1.380 -3.667 -31.375 1.00 87.25 258 HIS A C 1
ATOM 2086 O O . HIS A 1 258 ? 1.332 -3.032 -32.426 1.00 87.25 258 HIS A O 1
ATOM 2092 N N . ARG A 1 259 ? 2.424 -3.575 -30.534 1.00 90.12 259 ARG A N 1
ATOM 2093 C CA . ARG A 1 259 ? 3.550 -2.626 -30.710 1.00 90.12 259 ARG A CA 1
ATOM 2094 C C . ARG A 1 259 ? 3.067 -1.179 -30.904 1.00 90.12 259 ARG A C 1
ATOM 2096 O O . ARG A 1 259 ? 3.630 -0.405 -31.687 1.00 90.12 259 ARG A O 1
ATOM 2103 N N . ILE A 1 260 ? 1.992 -0.829 -30.204 1.00 90.81 260 ILE A N 1
ATOM 2104 C CA . ILE A 1 260 ? 1.363 0.490 -30.213 1.00 90.81 260 ILE A CA 1
ATOM 2105 C C . ILE A 1 260 ? 1.605 1.140 -28.855 1.00 90.81 260 ILE A C 1
ATOM 2107 O O . ILE A 1 260 ? 1.557 0.483 -27.819 1.00 90.81 260 ILE A O 1
ATOM 2111 N N . VAL A 1 261 ? 1.882 2.439 -28.881 1.00 94.56 261 VAL A N 1
ATOM 2112 C CA . VAL A 1 261 ? 1.917 3.271 -27.680 1.00 94.56 261 VAL A CA 1
ATOM 2113 C C . VAL A 1 261 ? 0.550 3.928 -27.569 1.00 94.56 261 VAL A C 1
ATOM 2115 O O . VAL A 1 261 ? 0.148 4.647 -28.485 1.00 94.56 261 VAL A O 1
ATOM 2118 N N . SER A 1 262 ? -0.180 3.641 -26.492 1.00 93.69 262 SER A N 1
ATOM 2119 C CA . SER A 1 262 ? -1.473 4.279 -26.234 1.00 93.69 262 SER A CA 1
ATOM 2120 C C . SER A 1 262 ? -1.296 5.786 -26.014 1.00 93.69 262 SER A C 1
ATOM 2122 O O . SER A 1 262 ? -0.213 6.248 -25.646 1.00 93.69 262 SER A O 1
ATOM 2124 N N . GLU A 1 263 ? -2.356 6.574 -26.207 1.00 94.56 263 GLU A N 1
ATOM 2125 C CA . GLU A 1 263 ? -2.295 8.017 -25.939 1.00 94.56 263 GLU A CA 1
ATOM 2126 C C . GLU A 1 263 ? -1.931 8.298 -24.468 1.00 94.56 263 GLU A C 1
ATOM 2128 O O . GLU A 1 263 ? -1.082 9.146 -24.190 1.00 94.56 263 GLU A O 1
ATOM 2133 N N . ALA A 1 264 ? -2.497 7.526 -23.535 1.00 93.00 264 ALA A N 1
ATOM 2134 C CA . ALA A 1 264 ? -2.211 7.631 -22.106 1.00 93.00 264 ALA A CA 1
ATOM 2135 C C . ALA A 1 264 ? -0.740 7.311 -21.772 1.00 93.00 264 ALA A C 1
ATOM 2137 O O . ALA A 1 264 ? -0.088 8.065 -21.041 1.00 93.00 264 ALA A O 1
ATOM 2138 N N . ASP A 1 265 ? -0.180 6.240 -22.346 1.00 96.25 265 ASP A N 1
ATOM 2139 C CA . ASP A 1 265 ? 1.236 5.897 -22.165 1.00 96.25 265 ASP A CA 1
ATOM 2140 C C . ASP A 1 265 ? 2.150 6.952 -22.797 1.00 96.25 265 ASP A C 1
ATOM 2142 O O . ASP A 1 265 ? 3.160 7.335 -22.204 1.00 96.25 265 ASP A O 1
ATOM 2146 N N . GLN A 1 266 ? 1.789 7.477 -23.973 1.00 97.25 266 GLN A N 1
ATOM 2147 C CA . GLN A 1 266 ? 2.548 8.536 -24.633 1.00 97.25 266 GLN A CA 1
ATOM 2148 C C . GLN A 1 266 ? 2.599 9.806 -23.776 1.00 97.25 266 GLN A C 1
ATOM 2150 O O . GLN A 1 266 ? 3.678 10.385 -23.608 1.00 97.25 266 GLN A O 1
ATOM 2155 N N . GLN A 1 267 ? 1.462 10.236 -23.222 1.00 96.81 267 GLN A N 1
ATOM 2156 C CA . GLN A 1 267 ? 1.391 11.385 -22.317 1.00 96.81 267 GLN A CA 1
ATOM 2157 C C . GLN A 1 267 ? 2.235 11.144 -21.059 1.00 96.81 267 GLN A C 1
ATOM 2159 O O . GLN A 1 267 ? 3.046 11.997 -20.690 1.00 96.81 267 GLN A O 1
ATOM 2164 N N . THR A 1 268 ? 2.122 9.955 -20.463 1.00 97.06 268 THR A N 1
ATOM 2165 C CA . THR A 1 268 ? 2.877 9.547 -19.270 1.00 97.06 268 THR A CA 1
ATOM 2166 C C . THR A 1 268 ? 4.387 9.585 -19.509 1.00 97.06 268 THR A C 1
ATOM 2168 O O . THR A 1 268 ? 5.123 10.204 -18.738 1.00 97.06 268 THR A O 1
ATOM 2171 N N . ILE A 1 269 ? 4.868 8.958 -20.587 1.00 98.44 269 ILE A N 1
ATOM 2172 C CA . ILE A 1 269 ? 6.296 8.897 -20.930 1.00 98.44 269 ILE A CA 1
ATOM 2173 C C . ILE A 1 269 ? 6.831 10.298 -21.228 1.00 98.44 269 ILE A C 1
ATOM 2175 O O . ILE A 1 269 ? 7.888 10.675 -20.725 1.00 98.44 269 ILE A O 1
ATOM 2179 N N . THR A 1 270 ? 6.094 11.089 -22.011 1.00 98.25 270 THR A N 1
ATOM 2180 C CA . THR A 1 270 ? 6.510 12.449 -22.383 1.00 98.25 270 THR A CA 1
ATOM 2181 C C . THR A 1 270 ? 6.608 13.350 -21.150 1.00 98.25 270 THR A C 1
ATOM 2183 O O . THR A 1 270 ? 7.605 14.057 -20.984 1.00 98.25 270 THR A O 1
ATOM 2186 N N . ALA A 1 271 ? 5.620 13.295 -20.250 1.00 97.81 271 ALA A N 1
ATOM 2187 C CA . ALA A 1 271 ? 5.630 14.050 -19.000 1.00 97.81 271 ALA A CA 1
ATOM 2188 C C . ALA A 1 271 ? 6.790 13.625 -18.084 1.00 97.81 271 ALA A C 1
ATOM 2190 O O . ALA A 1 271 ? 7.519 14.482 -17.580 1.00 97.81 271 ALA A O 1
ATOM 2191 N N . ALA A 1 272 ? 7.021 12.316 -17.931 1.00 98.12 272 ALA A N 1
ATOM 2192 C CA . ALA A 1 272 ? 8.118 11.786 -17.124 1.00 98.12 272 ALA A CA 1
ATOM 2193 C C . ALA A 1 272 ? 9.494 12.208 -17.669 1.00 98.12 272 ALA A C 1
ATOM 2195 O O . ALA A 1 272 ? 10.362 12.622 -16.902 1.00 98.12 272 ALA A O 1
ATOM 2196 N N . ILE A 1 273 ? 9.691 12.176 -18.991 1.00 98.50 273 ILE A N 1
ATOM 2197 C CA . ILE A 1 273 ? 10.926 12.649 -19.633 1.00 98.50 273 ILE A CA 1
ATOM 2198 C C . ILE A 1 273 ? 11.100 14.159 -19.437 1.00 98.50 273 ILE A C 1
ATOM 2200 O O . ILE A 1 273 ? 12.189 14.609 -19.078 1.00 98.50 273 ILE A O 1
ATOM 2204 N N . ALA A 1 274 ? 10.044 14.955 -19.628 1.00 98.06 274 ALA A N 1
ATOM 2205 C CA . ALA A 1 274 ? 10.096 16.400 -19.416 1.00 98.06 274 ALA A CA 1
ATOM 2206 C C . ALA A 1 274 ? 10.476 16.743 -17.966 1.00 98.06 274 ALA A C 1
ATOM 2208 O O . ALA A 1 274 ? 11.359 17.572 -17.742 1.00 98.06 274 ALA A O 1
ATOM 2209 N N . GLN A 1 275 ? 9.888 16.058 -16.984 1.00 96.94 275 GLN A N 1
ATOM 2210 C CA . GLN A 1 275 ? 10.252 16.210 -15.577 1.00 96.94 275 GLN A CA 1
ATOM 2211 C C . GLN A 1 275 ? 11.679 15.716 -15.295 1.00 96.94 275 GLN A C 1
ATOM 2213 O O . GLN A 1 275 ? 12.417 16.385 -14.576 1.00 96.94 275 GLN A O 1
ATOM 2218 N N . ALA A 1 276 ? 12.121 14.605 -15.890 1.00 97.38 276 ALA A N 1
ATOM 2219 C CA . ALA A 1 276 ? 13.493 14.122 -15.745 1.00 97.38 276 ALA A CA 1
ATOM 2220 C C . ALA A 1 276 ? 14.521 15.154 -16.246 1.00 97.38 276 ALA A C 1
ATOM 2222 O O . ALA A 1 276 ? 15.560 15.337 -15.603 1.00 97.38 276 ALA A O 1
ATOM 2223 N N . ARG A 1 277 ? 14.216 15.895 -17.325 1.00 97.12 277 ARG A N 1
ATOM 2224 C CA . ARG A 1 277 ? 15.075 16.983 -17.835 1.00 97.12 277 ARG A CA 1
ATOM 2225 C C . ARG A 1 277 ? 15.276 18.100 -16.811 1.00 97.12 277 ARG A C 1
ATOM 2227 O O . ARG A 1 277 ? 16.391 18.601 -16.689 1.00 97.12 277 ARG A O 1
ATOM 2234 N N . THR A 1 278 ? 14.245 18.468 -16.043 1.00 96.00 278 THR A N 1
ATOM 2235 C CA . THR A 1 278 ? 14.349 19.565 -15.056 1.00 96.00 278 THR A CA 1
ATOM 2236 C C . THR A 1 278 ? 15.291 19.236 -13.897 1.00 96.00 278 THR A C 1
ATOM 2238 O O . THR A 1 278 ? 15.802 20.143 -13.242 1.00 96.00 278 THR A O 1
ATOM 2241 N N . THR A 1 279 ? 15.580 17.951 -13.662 1.00 93.00 279 THR A N 1
ATOM 2242 C CA . THR A 1 279 ? 16.489 17.519 -12.590 1.00 93.00 279 THR A CA 1
ATOM 2243 C C . THR A 1 279 ? 17.961 17.827 -12.873 1.00 93.00 279 THR A C 1
ATOM 2245 O O . THR A 1 279 ? 18.757 17.869 -11.933 1.00 93.00 279 THR A O 1
ATOM 2248 N N . GLY A 1 280 ? 18.350 17.962 -14.149 1.00 93.00 280 GLY A N 1
ATOM 2249 C CA . GLY A 1 280 ? 19.747 18.105 -14.576 1.00 93.00 280 GLY A CA 1
ATOM 2250 C C . GLY A 1 280 ? 20.653 16.901 -14.264 1.00 93.00 280 GLY A C 1
ATOM 2251 O O . GLY A 1 280 ? 21.872 17.010 -14.374 1.00 93.00 280 GLY A O 1
ATOM 2252 N N . ARG A 1 281 ? 20.095 15.754 -13.841 1.00 94.38 281 ARG A N 1
ATOM 2253 C CA . ARG A 1 281 ? 20.864 14.559 -13.433 1.00 94.38 281 ARG A CA 1
ATOM 2254 C C . ARG A 1 281 ? 21.217 13.624 -14.593 1.00 94.38 281 ARG A C 1
ATOM 2256 O O . ARG A 1 281 ? 22.115 12.798 -14.434 1.00 94.38 281 ARG A O 1
ATOM 2263 N N . ALA A 1 282 ? 20.523 13.740 -15.723 1.00 94.88 282 ALA A N 1
ATOM 2264 C CA . ALA A 1 282 ? 20.769 12.996 -16.957 1.00 94.88 282 ALA A CA 1
ATOM 2265 C C . ALA A 1 282 ? 20.996 13.971 -18.121 1.00 94.88 282 ALA A C 1
ATOM 2267 O O . ALA A 1 282 ? 20.456 15.079 -18.115 1.00 94.88 282 ALA A O 1
ATOM 2268 N N . THR A 1 283 ? 21.795 13.572 -19.111 1.00 96.06 283 THR A N 1
ATOM 2269 C CA . THR A 1 283 ? 22.053 14.407 -20.290 1.00 96.06 283 THR A CA 1
ATOM 2270 C C . THR A 1 283 ? 20.827 14.457 -21.201 1.00 96.06 283 THR A C 1
ATOM 2272 O O . THR A 1 283 ? 20.074 13.486 -21.310 1.00 96.06 283 THR A O 1
ATOM 2275 N N . THR A 1 284 ? 20.638 15.586 -21.889 1.00 95.31 284 THR A N 1
ATOM 2276 C CA . THR A 1 284 ? 19.558 15.766 -22.873 1.00 95.31 284 THR A CA 1
ATOM 2277 C C . THR A 1 284 ? 19.601 14.682 -23.948 1.00 95.31 284 THR A C 1
ATOM 2279 O O . THR A 1 284 ? 18.571 14.091 -24.237 1.00 95.31 284 THR A O 1
ATOM 2282 N N . GLU A 1 285 ? 20.793 14.348 -24.452 1.00 95.25 285 GLU A N 1
ATOM 2283 C CA . GLU A 1 285 ? 20.991 13.307 -25.470 1.00 95.25 285 GLU A CA 1
ATOM 2284 C C . GLU A 1 285 ? 20.521 11.919 -24.994 1.00 95.25 285 GLU A C 1
ATOM 2286 O O . GLU A 1 285 ? 19.846 11.203 -25.733 1.00 95.25 285 GLU A O 1
ATOM 2291 N N . ALA A 1 286 ? 20.830 11.537 -23.748 1.00 97.06 286 ALA A N 1
ATOM 2292 C CA . ALA A 1 286 ? 20.392 10.258 -23.189 1.00 97.06 286 ALA A CA 1
ATOM 2293 C C . ALA A 1 286 ? 18.868 10.199 -23.003 1.00 97.06 286 ALA A C 1
ATOM 2295 O O . ALA A 1 286 ? 18.257 9.163 -23.266 1.00 97.06 286 ALA A O 1
ATOM 2296 N N . LEU A 1 287 ? 18.256 11.306 -22.568 1.00 98.12 287 LEU A N 1
ATOM 2297 C CA . LEU A 1 287 ? 16.805 11.419 -22.410 1.00 98.12 287 LEU A CA 1
ATOM 2298 C C . LEU A 1 287 ? 16.083 11.420 -23.764 1.00 98.12 287 LEU A C 1
ATOM 2300 O O . LEU A 1 287 ? 15.095 10.708 -23.906 1.00 98.12 287 LEU A O 1
ATOM 2304 N N . ASP A 1 288 ? 16.597 12.143 -24.763 1.00 96.62 288 ASP A N 1
ATOM 2305 C CA . ASP A 1 288 ? 16.062 12.155 -26.133 1.00 96.62 288 ASP A CA 1
ATOM 2306 C C . ASP A 1 288 ? 16.057 10.748 -26.733 1.00 96.62 288 ASP A C 1
ATOM 2308 O O . ASP A 1 288 ? 15.061 10.308 -27.311 1.00 96.62 288 ASP A O 1
ATOM 2312 N N . PHE A 1 289 ? 17.167 10.024 -26.568 1.00 96.88 289 PHE A N 1
ATOM 2313 C CA . PHE A 1 289 ? 17.289 8.666 -27.074 1.00 96.88 289 PHE A CA 1
ATOM 2314 C C . PHE A 1 289 ? 16.368 7.688 -26.334 1.00 96.88 289 PHE A C 1
ATOM 2316 O O . PHE A 1 289 ? 15.706 6.865 -26.967 1.00 96.88 289 PHE A O 1
ATOM 2323 N N . LEU A 1 290 ? 16.280 7.788 -25.003 1.00 98.19 290 LEU A N 1
ATOM 2324 C CA . LEU A 1 290 ? 15.348 6.978 -24.218 1.00 98.19 290 LEU A CA 1
ATOM 2325 C C . LEU A 1 290 ? 13.895 7.241 -24.639 1.00 98.19 290 LEU A C 1
ATOM 2327 O O . LEU A 1 290 ? 13.147 6.292 -24.850 1.00 98.19 290 LEU A O 1
ATOM 2331 N N . GLU A 1 291 ? 13.511 8.505 -24.812 1.00 98.19 291 GLU A N 1
ATOM 2332 C CA . GLU A 1 291 ? 12.182 8.903 -25.280 1.00 98.19 291 GLU A CA 1
ATOM 2333 C C . GLU A 1 291 ? 11.884 8.344 -26.680 1.00 98.19 291 GLU A C 1
ATOM 2335 O O . GLU A 1 291 ? 10.792 7.835 -26.927 1.00 98.19 291 GLU A O 1
ATOM 2340 N N . GLU A 1 292 ? 12.856 8.384 -27.598 1.00 96.44 292 GLU A N 1
ATOM 2341 C CA . GLU A 1 292 ? 12.726 7.787 -28.930 1.00 96.44 292 GLU A CA 1
ATOM 2342 C C . GLU A 1 292 ? 12.438 6.283 -28.867 1.00 96.44 292 GLU A C 1
ATOM 2344 O O . GLU A 1 292 ? 11.584 5.780 -29.605 1.00 96.44 292 GLU A O 1
ATOM 2349 N N . VAL A 1 293 ? 13.150 5.570 -27.991 1.00 97.06 293 VAL A N 1
ATOM 2350 C CA . VAL A 1 293 ? 12.976 4.130 -27.795 1.00 97.06 293 VAL A CA 1
ATOM 2351 C C . VAL A 1 293 ? 11.621 3.835 -27.156 1.00 97.06 293 VAL A C 1
ATOM 2353 O O . VAL A 1 293 ? 10.883 3.026 -27.711 1.00 97.06 293 VAL A O 1
ATOM 2356 N N . LEU A 1 294 ? 11.276 4.496 -26.045 1.00 97.94 294 LEU A N 1
ATOM 2357 C CA . LEU A 1 294 ? 10.041 4.245 -25.292 1.00 97.94 294 LEU A CA 1
ATOM 2358 C C . LEU A 1 294 ? 8.776 4.566 -26.095 1.00 97.94 294 LEU A C 1
ATOM 2360 O O . LEU A 1 294 ? 7.793 3.840 -25.993 1.00 97.94 294 LEU A O 1
ATOM 2364 N N . LEU A 1 295 ? 8.808 5.617 -26.918 1.00 97.38 295 LEU A N 1
ATOM 2365 C CA . LEU A 1 295 ? 7.676 6.016 -27.758 1.00 97.38 295 LEU A CA 1
ATOM 2366 C C . LEU A 1 295 ? 7.662 5.332 -29.133 1.00 97.38 295 LEU A C 1
ATOM 2368 O O . LEU A 1 295 ? 6.851 5.698 -29.983 1.00 97.38 295 LEU A O 1
ATOM 2372 N N . LEU A 1 296 ? 8.575 4.383 -29.386 1.00 95.62 296 LEU A N 1
ATOM 2373 C CA . LEU A 1 296 ? 8.731 3.720 -30.687 1.00 95.62 296 LEU A CA 1
ATOM 2374 C C . LEU A 1 296 ? 8.762 4.727 -31.857 1.00 95.62 296 LEU A C 1
ATOM 2376 O O . LEU A 1 296 ? 8.214 4.480 -32.936 1.00 95.62 296 LEU A O 1
ATOM 2380 N N . LYS A 1 297 ? 9.400 5.892 -31.658 1.00 93.00 297 LYS A N 1
ATOM 2381 C CA . LYS A 1 297 ? 9.444 6.942 -32.685 1.00 93.00 297 LYS A CA 1
ATOM 2382 C C . LYS A 1 297 ? 10.109 6.391 -33.943 1.00 93.00 297 LYS A C 1
ATOM 2384 O O . LYS A 1 297 ? 11.086 5.645 -33.870 1.00 93.00 297 LYS A O 1
ATOM 2389 N N . ARG A 1 298 ? 9.599 6.816 -35.104 1.00 87.62 298 ARG A N 1
ATOM 2390 C CA . ARG A 1 298 ? 10.087 6.403 -36.432 1.00 87.62 298 ARG A CA 1
ATOM 2391 C C . ARG A 1 298 ? 9.999 4.890 -36.682 1.00 87.62 298 ARG A C 1
ATOM 2393 O O . ARG A 1 298 ? 10.789 4.374 -37.465 1.00 87.62 298 ARG A O 1
ATOM 2400 N N . ARG A 1 299 ? 9.036 4.186 -36.067 1.00 87.12 299 ARG A N 1
ATOM 2401 C CA . ARG A 1 299 ? 8.864 2.726 -36.221 1.00 87.12 299 ARG A CA 1
ATOM 2402 C C . ARG A 1 299 ? 8.864 2.236 -37.672 1.00 87.12 299 ARG A C 1
ATOM 2404 O O . ARG A 1 299 ? 9.470 1.212 -37.945 1.00 87.12 299 ARG A O 1
ATOM 2411 N N . GLU A 1 300 ? 8.271 3.001 -38.591 1.00 87.62 300 GLU A N 1
ATOM 2412 C CA . GLU A 1 300 ? 8.172 2.666 -40.024 1.00 87.62 300 GLU A CA 1
ATOM 2413 C C . GLU A 1 300 ? 9.547 2.595 -40.721 1.00 87.62 300 GLU A C 1
ATOM 2415 O O . GLU A 1 300 ? 9.674 2.039 -41.806 1.00 87.62 300 GLU A O 1
ATOM 2420 N N . LEU A 1 301 ? 10.582 3.184 -40.111 1.00 87.38 301 LEU A N 1
ATOM 2421 C CA . LEU A 1 301 ? 11.959 3.198 -40.614 1.00 87.38 301 LEU A CA 1
ATOM 2422 C C . LEU A 1 301 ? 12.847 2.142 -39.939 1.00 87.38 301 LEU A C 1
ATOM 2424 O O . LEU A 1 301 ? 14.019 2.014 -40.292 1.00 87.38 301 LEU A O 1
ATOM 2428 N N . LEU A 1 302 ? 12.334 1.423 -38.938 1.00 88.25 302 LEU A N 1
ATOM 2429 C CA . LEU A 1 302 ? 13.100 0.429 -38.195 1.00 88.25 302 LEU A CA 1
ATOM 2430 C C . LEU A 1 302 ? 13.013 -0.933 -38.883 1.00 88.25 302 LEU A C 1
ATOM 2432 O O . LEU A 1 302 ? 11.966 -1.329 -39.387 1.00 88.25 302 LEU A O 1
ATOM 2436 N N . SER A 1 303 ? 14.109 -1.691 -38.844 1.00 90.94 303 SER A N 1
ATOM 2437 C CA . SER A 1 303 ? 14.047 -3.113 -39.185 1.00 90.94 303 SER A CA 1
ATOM 2438 C C . SER A 1 303 ? 13.189 -3.871 -38.163 1.00 90.94 303 SER A C 1
ATOM 2440 O O . SER A 1 303 ? 13.148 -3.494 -36.989 1.00 90.94 303 SER A O 1
ATOM 2442 N N . GLU A 1 304 ? 12.573 -4.984 -38.572 1.00 91.69 304 GLU A N 1
ATOM 2443 C CA . GLU A 1 304 ? 11.820 -5.862 -37.658 1.00 91.69 304 GLU A CA 1
ATOM 2444 C C . GLU A 1 304 ? 12.648 -6.303 -36.443 1.00 91.69 304 GLU A C 1
ATOM 2446 O O . GLU A 1 304 ? 12.144 -6.361 -35.320 1.00 91.69 304 GLU A O 1
ATOM 2451 N N . HIS A 1 305 ? 13.942 -6.561 -36.651 1.00 91.38 305 HIS A N 1
ATOM 2452 C CA . HIS A 1 305 ? 14.868 -6.911 -35.577 1.00 91.38 305 HIS A CA 1
ATOM 2453 C C . HIS A 1 305 ? 14.990 -5.775 -34.553 1.00 91.38 305 HIS A C 1
ATOM 2455 O O . HIS A 1 305 ? 14.731 -5.976 -33.368 1.00 91.38 305 HIS A O 1
ATOM 2461 N N . THR A 1 306 ? 15.312 -4.564 -35.017 1.00 91.44 306 THR A N 1
ATOM 2462 C CA . THR A 1 306 ? 15.479 -3.383 -34.157 1.00 91.44 306 THR A CA 1
ATOM 2463 C C . THR A 1 306 ? 14.186 -3.027 -33.429 1.00 91.44 306 THR A C 1
ATOM 2465 O O . THR A 1 306 ? 14.214 -2.686 -32.246 1.00 91.44 306 THR A O 1
ATOM 2468 N N . LEU A 1 307 ? 13.039 -3.123 -34.106 1.00 92.88 307 LEU A N 1
ATOM 2469 C CA . LEU A 1 307 ? 11.734 -2.882 -33.496 1.00 92.88 307 LEU A CA 1
ATOM 2470 C C . LEU A 1 307 ? 11.463 -3.881 -32.357 1.00 92.88 307 LEU A C 1
ATOM 2472 O O . LEU A 1 307 ? 11.112 -3.471 -31.251 1.00 92.88 307 LEU A O 1
ATOM 2476 N N . SER A 1 308 ? 11.705 -5.174 -32.591 1.00 93.25 308 SER A N 1
ATOM 2477 C CA . SER A 1 308 ? 11.558 -6.228 -31.578 1.00 93.25 308 SER A CA 1
ATOM 2478 C C . SER A 1 308 ? 12.497 -6.037 -30.375 1.00 93.25 308 SER A C 1
ATOM 2480 O O . SER A 1 308 ? 12.119 -6.299 -29.227 1.00 93.25 308 SER A O 1
ATOM 2482 N N . GLU A 1 309 ? 13.724 -5.565 -30.597 1.00 94.31 309 GLU A N 1
ATOM 2483 C CA . GLU A 1 309 ? 14.661 -5.262 -29.511 1.00 94.31 309 GLU A CA 1
ATOM 2484 C C . GLU A 1 309 ? 14.251 -4.027 -28.705 1.00 94.31 309 GLU A C 1
ATOM 2486 O O . GLU A 1 309 ? 14.328 -4.066 -27.473 1.00 94.31 309 GLU A O 1
ATOM 2491 N N . ARG A 1 310 ? 13.740 -2.971 -29.358 1.00 96.06 310 ARG A N 1
ATOM 2492 C CA . ARG A 1 310 ? 13.159 -1.809 -28.662 1.00 96.06 310 ARG A CA 1
ATOM 2493 C C . ARG A 1 310 ? 11.982 -2.232 -27.787 1.00 96.06 310 ARG A C 1
ATOM 2495 O O . ARG A 1 310 ? 11.979 -1.919 -26.602 1.00 96.06 310 ARG A O 1
ATOM 2502 N N . VAL A 1 311 ? 11.045 -3.021 -28.312 1.00 96.06 311 VAL A N 1
ATOM 2503 C CA . VAL A 1 311 ? 9.919 -3.549 -27.519 1.00 96.06 311 VAL A CA 1
ATOM 2504 C C . VAL A 1 311 ? 10.408 -4.420 -26.359 1.00 96.06 311 VAL A C 1
ATOM 2506 O O . VAL A 1 311 ? 9.924 -4.294 -25.237 1.00 96.06 311 VAL A O 1
ATOM 2509 N N . THR A 1 312 ? 11.423 -5.261 -26.578 1.00 95.69 312 THR A N 1
ATOM 2510 C CA . THR A 1 312 ? 12.028 -6.061 -25.500 1.00 95.69 312 THR A CA 1
ATOM 2511 C C . THR A 1 312 ? 12.632 -5.185 -24.401 1.00 95.69 312 THR A C 1
ATOM 2513 O O . THR A 1 312 ? 12.500 -5.516 -23.220 1.00 95.69 312 THR A O 1
ATOM 2516 N N . PHE A 1 313 ? 13.285 -4.079 -24.763 1.00 97.81 313 PHE A N 1
ATOM 2517 C CA . PHE A 1 313 ? 13.761 -3.093 -23.798 1.00 97.81 313 PHE A CA 1
ATOM 2518 C C . PHE A 1 313 ? 12.593 -2.452 -23.035 1.00 97.81 313 PHE A C 1
ATOM 2520 O O . PHE A 1 313 ? 12.620 -2.452 -21.805 1.00 97.81 313 PHE A O 1
ATOM 2527 N N . ILE A 1 314 ? 11.551 -1.991 -23.736 1.00 98.38 314 ILE A N 1
ATOM 2528 C CA . ILE A 1 314 ? 10.371 -1.353 -23.130 1.00 98.38 314 ILE A CA 1
ATOM 2529 C C . ILE A 1 314 ? 9.690 -2.292 -22.132 1.00 98.38 314 ILE A C 1
ATOM 2531 O O . ILE A 1 314 ? 9.475 -1.919 -20.984 1.00 98.38 314 ILE A O 1
ATOM 2535 N N . GLN A 1 315 ? 9.427 -3.545 -22.508 1.00 97.31 315 GLN A N 1
ATOM 2536 C CA . GLN A 1 315 ? 8.796 -4.512 -21.608 1.00 97.31 315 GLN A CA 1
ATOM 2537 C C . GLN A 1 315 ? 9.632 -4.754 -20.343 1.00 97.31 315 GLN A C 1
ATOM 2539 O O . GLN A 1 315 ? 9.083 -4.868 -19.249 1.00 97.31 315 GLN A O 1
ATOM 2544 N N . ARG A 1 316 ? 10.967 -4.787 -20.455 1.00 97.12 316 ARG A N 1
ATOM 2545 C CA . ARG A 1 316 ? 11.852 -4.911 -19.285 1.00 97.12 316 ARG A CA 1
ATOM 2546 C C . ARG A 1 316 ? 11.876 -3.643 -18.437 1.00 97.12 316 ARG A C 1
ATOM 2548 O O . ARG A 1 316 ? 11.947 -3.753 -17.219 1.00 97.12 316 ARG A O 1
ATOM 2555 N N . PHE A 1 317 ? 11.821 -2.467 -19.059 1.00 98.38 317 PHE A N 1
ATOM 2556 C CA . PHE A 1 317 ? 11.685 -1.188 -18.364 1.00 98.38 317 PHE A CA 1
ATOM 2557 C C . PHE A 1 317 ? 10.380 -1.159 -17.550 1.00 98.38 317 PHE A C 1
ATOM 2559 O O . PHE A 1 317 ? 10.410 -0.880 -16.353 1.00 98.38 317 PHE A O 1
ATOM 2566 N N . GLN A 1 318 ? 9.266 -1.573 -18.159 1.00 98.06 318 GLN A N 1
ATOM 2567 C CA . GLN A 1 318 ? 7.952 -1.675 -17.517 1.00 98.06 318 GLN A CA 1
ATOM 2568 C C . GLN A 1 318 ? 7.937 -2.670 -16.340 1.00 98.06 318 GLN A C 1
ATOM 2570 O O . GLN A 1 318 ? 7.317 -2.408 -15.314 1.00 98.06 318 GLN A O 1
ATOM 2575 N N . GLN A 1 319 ? 8.678 -3.782 -16.440 1.00 97.31 319 GLN A N 1
ATOM 2576 C CA . GLN A 1 319 ? 8.857 -4.744 -15.338 1.00 97.31 319 GLN A CA 1
ATOM 2577 C C . GLN A 1 319 ? 9.725 -4.220 -14.178 1.00 97.31 319 GLN A C 1
ATOM 2579 O O . GLN A 1 319 ? 9.822 -4.888 -13.149 1.00 97.31 319 GLN A O 1
ATOM 2584 N N . VAL A 1 320 ? 10.388 -3.069 -14.333 1.00 97.44 320 VAL A N 1
ATOM 2585 C CA . VAL A 1 320 ? 11.193 -2.424 -13.280 1.00 97.44 320 VAL A CA 1
ATOM 2586 C C . VAL A 1 320 ? 10.477 -1.207 -12.697 1.00 97.44 320 VAL A C 1
ATOM 2588 O O . VAL A 1 320 ? 10.579 -0.982 -11.491 1.00 97.44 320 VAL A O 1
ATOM 2591 N N . SER A 1 321 ? 9.733 -0.444 -13.505 1.00 97.94 321 SER A N 1
ATOM 2592 C CA . SER A 1 321 ? 9.044 0.765 -13.038 1.00 97.94 321 SER A CA 1
ATOM 2593 C C . SER A 1 321 ? 7.987 0.464 -11.967 1.00 97.94 321 SER A C 1
ATOM 2595 O O . SER A 1 321 ? 7.970 1.143 -10.941 1.00 97.94 321 SER A O 1
ATOM 2597 N N . GLY A 1 322 ? 7.190 -0.600 -12.144 1.00 95.94 322 GLY A N 1
ATOM 2598 C CA . GLY A 1 322 ? 6.138 -0.991 -11.194 1.00 95.94 322 GLY A CA 1
ATOM 2599 C C . GLY A 1 322 ? 6.694 -1.327 -9.806 1.00 95.94 322 GLY A C 1
ATOM 2600 O O . GLY A 1 322 ? 6.358 -0.653 -8.831 1.00 95.94 322 GLY A O 1
ATOM 2601 N N . PRO A 1 323 ? 7.632 -2.288 -9.699 1.00 96.00 323 PRO A N 1
ATOM 2602 C CA . PRO A 1 323 ? 8.374 -2.551 -8.466 1.00 96.00 323 PRO A CA 1
ATOM 2603 C C . PRO A 1 323 ? 9.038 -1.322 -7.842 1.00 96.00 323 PRO A C 1
ATOM 2605 O O . PRO A 1 323 ? 9.116 -1.220 -6.619 1.00 96.00 323 PRO A O 1
ATOM 2608 N N . ALA A 1 324 ? 9.550 -0.394 -8.658 1.00 96.94 324 ALA A N 1
ATOM 2609 C CA . ALA A 1 324 ? 10.189 0.814 -8.147 1.00 96.94 324 ALA A CA 1
ATOM 2610 C C . ALA A 1 324 ? 9.174 1.754 -7.490 1.00 96.94 324 ALA A C 1
ATOM 2612 O O . ALA A 1 324 ? 9.502 2.363 -6.472 1.00 96.94 324 ALA A O 1
ATOM 2613 N N . ALA A 1 325 ? 7.952 1.840 -8.026 1.00 95.62 325 ALA A N 1
ATOM 2614 C CA . ALA A 1 325 ? 6.851 2.546 -7.386 1.00 95.62 325 ALA A CA 1
ATOM 2615 C C . ALA A 1 325 ? 6.465 1.886 -6.054 1.00 95.62 325 ALA A C 1
ATOM 2617 O O . ALA A 1 325 ? 6.532 2.561 -5.033 1.00 95.62 325 ALA A O 1
ATOM 2618 N N . ALA A 1 326 ? 6.210 0.576 -6.024 1.00 95.44 326 ALA A N 1
ATOM 2619 C CA . ALA A 1 326 ? 5.844 -0.128 -4.790 1.00 95.44 326 ALA A CA 1
ATOM 2620 C C . ALA A 1 326 ? 6.925 0.007 -3.694 1.00 95.44 326 ALA A C 1
ATOM 2622 O O . ALA A 1 326 ? 6.683 0.527 -2.604 1.00 95.44 326 ALA A O 1
ATOM 2623 N N . LYS A 1 327 ? 8.175 -0.372 -3.993 1.00 95.44 327 LYS A N 1
ATOM 2624 C CA . LYS A 1 327 ? 9.263 -0.350 -2.999 1.00 95.44 327 LYS A CA 1
ATOM 2625 C C . LYS A 1 327 ? 9.718 1.066 -2.635 1.00 95.44 327 LYS A C 1
ATOM 2627 O O . LYS A 1 327 ? 10.172 1.310 -1.515 1.00 95.44 327 LYS A O 1
ATOM 2632 N N . GLY A 1 328 ? 9.657 1.992 -3.591 1.00 96.25 328 GLY A N 1
ATOM 2633 C CA . GLY A 1 328 ? 10.115 3.368 -3.422 1.00 96.25 328 GLY A CA 1
ATOM 2634 C C . GLY A 1 328 ? 9.082 4.281 -2.768 1.00 96.25 328 GLY A C 1
ATOM 2635 O O . GLY A 1 328 ? 9.457 5.168 -2.005 1.00 96.25 328 GLY A O 1
ATOM 2636 N N . VAL A 1 329 ? 7.797 4.072 -3.040 1.00 95.88 329 VAL A N 1
ATOM 2637 C CA . VAL A 1 329 ? 6.708 4.890 -2.499 1.00 95.88 329 VAL A CA 1
ATOM 2638 C C . VAL A 1 329 ? 6.126 4.214 -1.264 1.00 95.88 329 VAL A C 1
ATOM 2640 O O . VAL A 1 329 ? 6.349 4.691 -0.151 1.00 95.88 329 VAL A O 1
ATOM 2643 N N . GLU A 1 330 ? 5.481 3.062 -1.431 1.00 94.81 330 GLU A N 1
ATOM 2644 C CA . GLU A 1 330 ? 4.743 2.405 -0.349 1.00 94.81 330 GLU A CA 1
ATOM 2645 C C . GLU A 1 330 ? 5.650 1.877 0.768 1.00 94.81 330 GLU A C 1
ATOM 2647 O O . GLU A 1 330 ? 5.341 2.034 1.946 1.00 94.81 330 GLU A O 1
ATOM 2652 N N . ASP A 1 331 ? 6.785 1.272 0.411 1.00 95.88 331 ASP A N 1
ATOM 2653 C CA . ASP A 1 331 ? 7.712 0.671 1.382 1.00 95.88 331 ASP A CA 1
ATOM 2654 C C . ASP A 1 331 ? 8.896 1.587 1.721 1.00 95.88 331 ASP A C 1
ATOM 2656 O O . ASP A 1 331 ? 9.881 1.146 2.307 1.00 95.88 331 ASP A O 1
ATOM 2660 N N . THR A 1 332 ? 8.860 2.864 1.329 1.00 96.38 332 THR A N 1
ATOM 2661 C CA . THR A 1 332 ? 9.895 3.829 1.736 1.00 96.38 332 THR A CA 1
ATOM 2662 C C . THR A 1 332 ? 9.300 5.204 2.014 1.00 96.38 332 THR A C 1
ATOM 2664 O O . THR A 1 332 ? 9.312 5.643 3.162 1.00 96.38 332 THR A O 1
ATOM 2667 N N . ALA A 1 333 ? 8.757 5.895 1.007 1.00 95.94 333 ALA A N 1
ATOM 2668 C CA . ALA A 1 333 ? 8.247 7.259 1.176 1.00 95.94 333 ALA A CA 1
ATOM 2669 C C . ALA A 1 333 ? 7.129 7.353 2.229 1.00 95.94 333 ALA A C 1
ATOM 2671 O O . ALA A 1 333 ? 7.167 8.255 3.066 1.00 95.94 333 ALA A O 1
ATOM 2672 N N . HIS A 1 334 ? 6.214 6.377 2.265 1.00 95.31 334 HIS A N 1
ATOM 2673 C CA . HIS A 1 334 ? 5.118 6.290 3.245 1.00 95.31 334 HIS A CA 1
ATOM 2674 C C . HIS A 1 334 ? 5.575 5.996 4.684 1.00 95.31 334 HIS A C 1
ATOM 2676 O O . HIS A 1 334 ? 4.751 5.973 5.592 1.00 95.31 334 HIS A O 1
ATOM 2682 N N . TYR A 1 335 ? 6.874 5.789 4.915 1.00 96.12 335 TYR A N 1
ATOM 2683 C CA . TYR A 1 335 ? 7.479 5.691 6.249 1.00 96.12 335 TYR A CA 1
ATOM 2684 C C . TYR A 1 335 ? 8.408 6.873 6.571 1.00 96.12 335 TYR A C 1
ATOM 2686 O O . TYR A 1 335 ? 8.935 6.960 7.678 1.00 96.12 335 TYR A O 1
ATOM 2694 N N . VAL A 1 336 ? 8.609 7.792 5.621 1.00 95.06 336 VAL A N 1
ATOM 2695 C CA . VAL A 1 336 ? 9.449 8.992 5.775 1.00 95.06 336 VAL A CA 1
ATOM 2696 C C . VAL A 1 336 ? 8.597 10.262 5.858 1.00 95.06 336 VAL A C 1
ATOM 2698 O O . VAL A 1 336 ? 8.927 11.175 6.615 1.00 95.06 336 VAL A O 1
ATOM 2701 N N . TYR A 1 337 ? 7.493 10.326 5.111 1.00 95.62 337 TYR A N 1
ATOM 2702 C CA . TYR A 1 337 ? 6.548 11.440 5.135 1.00 95.62 337 TYR A CA 1
ATOM 2703 C C . TYR A 1 337 ? 5.165 10.947 5.562 1.00 95.62 337 TYR A C 1
ATOM 2705 O O . TYR A 1 337 ? 4.425 10.388 4.760 1.00 95.62 337 TYR A O 1
ATOM 2713 N N . VAL A 1 338 ? 4.844 11.132 6.847 1.00 95.88 338 VAL A N 1
ATOM 2714 C CA . VAL A 1 338 ? 3.660 10.554 7.511 1.00 95.88 338 VAL A CA 1
ATOM 2715 C C . VAL A 1 338 ? 2.860 11.599 8.307 1.00 95.88 338 VAL A C 1
ATOM 2717 O O . VAL A 1 338 ? 2.632 11.402 9.503 1.00 95.88 338 VAL A O 1
ATOM 2720 N N . PRO A 1 339 ? 2.421 12.720 7.693 1.00 96.31 339 PRO A N 1
ATOM 2721 C CA . PRO A 1 339 ? 1.658 13.757 8.398 1.00 96.31 339 PRO A CA 1
ATOM 2722 C C . PRO A 1 339 ? 0.374 13.204 9.030 1.00 96.31 339 PRO A C 1
ATOM 2724 O O . PRO A 1 339 ? 0.085 13.500 10.191 1.00 96.31 339 PRO A O 1
ATOM 2727 N N . LEU A 1 340 ? -0.336 12.342 8.298 1.00 97.56 340 LEU A N 1
ATOM 2728 C CA . LEU A 1 340 ? -1.466 11.559 8.783 1.00 97.56 340 LEU A CA 1
ATOM 2729 C C . LEU A 1 340 ? -1.335 10.127 8.251 1.00 97.56 340 LEU A C 1
ATOM 2731 O O . LEU A 1 340 ? -1.333 9.898 7.042 1.00 97.56 340 LEU A O 1
ATOM 2735 N N . ALA A 1 341 ? -1.175 9.160 9.151 1.00 97.50 341 ALA A N 1
ATOM 2736 C CA . ALA A 1 341 ? -0.814 7.793 8.787 1.00 97.50 341 ALA A CA 1
ATOM 2737 C C . ALA A 1 341 ? -1.955 7.010 8.107 1.00 97.50 341 ALA A C 1
ATOM 2739 O O . ALA A 1 341 ? -1.675 5.990 7.479 1.00 97.50 341 ALA A O 1
ATOM 2740 N N . SER A 1 342 ? -3.210 7.470 8.190 1.00 97.31 342 SER A N 1
ATOM 2741 C CA . SER A 1 342 ? -4.334 6.880 7.446 1.00 97.31 342 SER A CA 1
ATOM 2742 C C . SER A 1 342 ? -4.232 7.090 5.933 1.00 97.31 342 SER A C 1
ATOM 2744 O O . SER A 1 342 ? -4.640 6.216 5.182 1.00 97.31 342 SER A O 1
ATOM 2746 N N . LEU A 1 343 ? -3.597 8.175 5.475 1.00 96.81 343 LEU A N 1
ATOM 2747 C CA . LEU A 1 343 ? -3.355 8.438 4.047 1.00 96.81 343 LEU A CA 1
ATOM 2748 C C . LEU A 1 343 ? -2.159 7.655 3.475 1.00 96.81 343 LEU A C 1
ATOM 2750 O O . LEU A 1 343 ? -1.974 7.561 2.266 1.00 96.81 343 LEU A O 1
ATOM 2754 N N . CYS A 1 344 ? -1.312 7.100 4.343 1.00 96.81 344 CYS A N 1
ATOM 2755 C CA . CYS A 1 344 ? -0.085 6.400 3.960 1.00 96.81 344 CYS A CA 1
ATOM 2756 C C . CYS A 1 344 ? -0.375 4.913 3.700 1.00 96.81 344 CYS A C 1
ATOM 2758 O O . CYS A 1 344 ? 0.083 4.047 4.458 1.00 96.81 344 CYS A O 1
ATOM 2760 N N . GLU A 1 345 ? -1.162 4.639 2.658 1.00 96.69 345 GLU A N 1
ATOM 2761 C CA . GLU A 1 345 ? -1.658 3.308 2.290 1.00 96.69 345 GLU A CA 1
ATOM 2762 C C . GLU A 1 345 ? -1.155 2.805 0.932 1.00 96.69 345 GLU A C 1
ATOM 2764 O O . GLU A 1 345 ? -0.544 3.542 0.159 1.00 96.69 345 GLU A O 1
ATOM 2769 N N . VAL A 1 346 ? -1.384 1.521 0.652 1.00 96.56 346 VAL A N 1
ATOM 2770 C CA . VAL A 1 346 ? -1.120 0.919 -0.667 1.00 96.56 346 VAL A CA 1
ATOM 2771 C C . VAL A 1 346 ? -1.968 1.624 -1.732 1.00 96.56 346 VAL A C 1
ATOM 2773 O O . VAL A 1 346 ? -3.190 1.711 -1.611 1.00 96.56 346 VAL A O 1
ATOM 2776 N N . GLY A 1 347 ? -1.312 2.155 -2.767 1.00 92.25 347 GLY A N 1
ATOM 2777 C CA . GLY A 1 347 ? -1.949 2.976 -3.806 1.00 92.25 347 GLY A CA 1
ATOM 2778 C C . GLY A 1 347 ? -2.367 4.388 -3.395 1.00 92.25 347 GLY A C 1
ATOM 2779 O O . GLY A 1 347 ? -2.824 5.140 -4.251 1.00 92.25 347 GLY A O 1
ATOM 2780 N N . GLY A 1 348 ? -2.195 4.756 -2.126 1.00 91.12 348 GLY A N 1
ATOM 2781 C CA . GLY A 1 348 ? -2.475 6.101 -1.634 1.00 91.12 348 GLY A CA 1
ATOM 2782 C C . GLY A 1 348 ? -1.297 7.052 -1.816 1.00 91.12 348 GLY A C 1
ATOM 2783 O O . GLY A 1 348 ? -0.189 6.652 -2.176 1.00 91.12 348 GLY A O 1
ATOM 2784 N N . GLU A 1 349 ? -1.529 8.321 -1.502 1.00 90.25 349 GLU A N 1
ATOM 2785 C CA . GLU A 1 349 ? -0.481 9.318 -1.308 1.00 90.25 349 GLU A CA 1
ATOM 2786 C C . GLU A 1 349 ? -0.725 10.040 0.025 1.00 90.25 349 GLU A C 1
ATOM 2788 O O . GLU A 1 349 ? -1.878 10.221 0.419 1.00 90.25 349 GLU A O 1
ATOM 2793 N N . PRO A 1 350 ? 0.321 10.518 0.725 1.00 92.38 350 PRO A N 1
ATOM 2794 C CA . PRO A 1 350 ? 0.184 11.211 2.009 1.00 92.38 350 PRO A CA 1
ATOM 2795 C C . PRO A 1 350 ? -0.311 12.664 1.845 1.00 92.38 350 PRO A C 1
ATOM 2797 O O . PRO A 1 350 ? 0.231 13.589 2.455 1.00 92.38 350 PRO A O 1
ATOM 2800 N N . LYS A 1 351 ? -1.315 12.872 0.987 1.00 91.94 351 LYS A N 1
ATOM 2801 C CA . LYS A 1 351 ? -1.966 14.147 0.677 1.00 91.94 351 LYS A CA 1
ATOM 2802 C C . LYS A 1 351 ? -3.404 13.908 0.204 1.00 91.94 351 LYS A C 1
ATOM 2804 O O . LYS A 1 351 ? -3.764 12.808 -0.200 1.00 91.94 351 LYS A O 1
ATOM 2809 N N . ILE A 1 352 ? -4.204 14.970 0.184 1.00 90.81 352 ILE A N 1
ATOM 2810 C CA . ILE A 1 352 ? -5.550 14.950 -0.395 1.00 90.81 352 ILE A CA 1
ATOM 2811 C C . ILE A 1 352 ? -5.501 15.658 -1.750 1.00 90.81 352 ILE A C 1
ATOM 2813 O O . ILE A 1 352 ? -5.071 16.807 -1.834 1.00 90.81 352 ILE A O 1
ATOM 2817 N N . HIS A 1 353 ? -5.892 14.959 -2.818 1.00 86.06 353 HIS A N 1
ATOM 2818 C CA . HIS A 1 353 ? -5.761 15.451 -4.195 1.00 86.06 353 HIS A CA 1
ATOM 2819 C C . HIS A 1 353 ? -6.885 16.398 -4.622 1.00 86.06 353 HIS A C 1
ATOM 2821 O O . HIS A 1 353 ? -6.643 17.326 -5.390 1.00 86.06 353 HIS A O 1
ATOM 2827 N N . SER A 1 354 ? -8.108 16.137 -4.158 1.00 88.62 354 SER A N 1
ATOM 2828 C CA . SER A 1 354 ? -9.299 16.883 -4.559 1.00 88.62 354 SER A CA 1
ATOM 2829 C C . SER A 1 354 ? -9.664 17.930 -3.514 1.00 88.62 354 SER A C 1
ATOM 2831 O O . SER A 1 354 ? -9.618 17.666 -2.313 1.00 88.62 354 SER A O 1
ATOM 2833 N N . SER A 1 355 ? -10.087 19.106 -3.975 1.00 92.12 355 SER A N 1
ATOM 2834 C CA . SER A 1 355 ? -10.774 20.084 -3.127 1.00 92.12 355 SER A CA 1
ATOM 2835 C C . SER A 1 355 ? -12.204 19.660 -2.773 1.00 92.12 355 SER A C 1
ATOM 2837 O O . SER A 1 355 ? -12.764 20.203 -1.827 1.00 92.12 355 SER A O 1
ATOM 2839 N N . ASP A 1 356 ? -12.778 18.705 -3.514 1.00 95.75 356 ASP A N 1
ATOM 2840 C CA . ASP A 1 356 ? -14.072 18.075 -3.236 1.00 95.75 356 ASP A CA 1
ATOM 2841 C C . ASP A 1 356 ? -13.957 16.539 -3.363 1.00 95.75 356 ASP A C 1
ATOM 2843 O O . ASP A 1 356 ? -14.163 15.962 -4.438 1.00 95.75 356 ASP A O 1
ATOM 2847 N N . PRO A 1 357 ? -13.546 15.843 -2.288 1.00 95.25 357 PRO A N 1
ATOM 2848 C CA . PRO A 1 357 ? -13.467 14.383 -2.283 1.00 95.25 357 PRO A CA 1
ATOM 2849 C C . PRO A 1 357 ? -14.807 13.666 -2.488 1.00 95.25 357 PRO A C 1
ATOM 2851 O O . PRO A 1 357 ? -14.827 12.530 -2.960 1.00 95.25 357 PRO A O 1
ATOM 2854 N N . LEU A 1 358 ? -15.926 14.298 -2.124 1.00 96.25 358 LEU A N 1
ATOM 2855 C CA . LEU A 1 358 ? -17.245 13.678 -2.221 1.00 96.25 358 LEU A CA 1
ATOM 2856 C C . LEU A 1 358 ? -17.716 13.629 -3.677 1.00 96.25 358 LEU A C 1
ATOM 2858 O O . LEU A 1 358 ? -18.170 12.581 -4.140 1.00 96.25 358 LEU A O 1
ATOM 2862 N N . GLU A 1 359 ? -17.576 14.738 -4.406 1.00 96.75 359 GLU A N 1
ATOM 2863 C CA . GLU A 1 359 ? -17.854 14.784 -5.845 1.00 96.75 359 GLU A CA 1
ATOM 2864 C C . GLU A 1 359 ? -16.990 13.765 -6.604 1.00 96.75 359 GLU A C 1
ATOM 2866 O O . GLU A 1 359 ? -17.494 13.012 -7.441 1.00 96.75 359 GLU A O 1
ATOM 2871 N N . GLU A 1 360 ? -15.710 13.668 -6.241 1.00 94.75 360 GLU A N 1
ATOM 2872 C CA . GLU A 1 360 ? -14.765 12.722 -6.833 1.00 94.75 360 GLU A CA 1
ATOM 2873 C C . GLU A 1 360 ? -15.164 11.254 -6.607 1.00 94.75 360 GLU A C 1
ATOM 2875 O O . GLU A 1 360 ? -15.120 10.441 -7.539 1.00 94.75 360 GLU A O 1
ATOM 2880 N N . LEU A 1 361 ? -15.616 10.905 -5.397 1.00 96.25 361 LEU A N 1
ATOM 2881 C CA . LEU A 1 361 ? -16.131 9.569 -5.098 1.00 96.25 361 LEU A CA 1
ATOM 2882 C C . LEU A 1 361 ? -17.397 9.260 -5.911 1.00 96.25 361 LEU A C 1
ATOM 2884 O O . LEU A 1 361 ? -17.541 8.156 -6.440 1.00 96.25 361 LEU A O 1
ATOM 2888 N N . HIS A 1 362 ? -18.317 10.220 -6.039 1.00 97.62 362 HIS A N 1
ATOM 2889 C CA . HIS A 1 362 ? -19.522 10.040 -6.851 1.00 97.62 362 HIS A CA 1
ATOM 2890 C C . HIS A 1 362 ? -19.195 9.835 -8.331 1.00 97.62 362 HIS A C 1
ATOM 2892 O O . HIS A 1 362 ? -19.745 8.920 -8.949 1.00 97.62 362 HIS A O 1
ATOM 2898 N N . ARG A 1 363 ? -18.271 10.627 -8.885 1.00 96.25 363 ARG A N 1
ATOM 2899 C CA . ARG A 1 363 ? -17.777 10.457 -10.256 1.00 96.25 363 ARG A CA 1
ATOM 2900 C C . ARG A 1 363 ? -17.147 9.079 -10.449 1.00 96.25 363 ARG A C 1
ATOM 2902 O O . ARG A 1 363 ? -17.537 8.358 -11.365 1.00 96.25 363 ARG A O 1
ATOM 2909 N N . SER A 1 364 ? -16.269 8.672 -9.535 1.00 95.31 364 SER A N 1
ATOM 2910 C CA . SER A 1 364 ? -15.608 7.362 -9.577 1.00 95.31 364 SER A CA 1
ATOM 2911 C C . SER A 1 364 ? -16.604 6.198 -9.492 1.00 95.31 364 SER A C 1
ATOM 2913 O O . SER A 1 364 ? -16.447 5.187 -10.173 1.00 95.31 364 SER A O 1
ATOM 2915 N N . ASN A 1 365 ? -17.672 6.335 -8.699 1.00 97.44 365 ASN A N 1
ATOM 2916 C CA . ASN A 1 365 ? -18.745 5.339 -8.629 1.00 97.44 365 ASN A CA 1
ATOM 2917 C C . ASN A 1 365 ? -19.533 5.230 -9.943 1.00 97.44 365 ASN A C 1
ATOM 2919 O O . ASN A 1 365 ? -19.880 4.119 -10.348 1.00 97.44 365 ASN A O 1
ATOM 2923 N N . LEU A 1 366 ? -19.815 6.354 -10.611 1.00 97.31 366 LEU A N 1
ATOM 2924 C CA . LEU A 1 366 ? -20.482 6.356 -11.917 1.00 97.31 366 LEU A CA 1
ATOM 2925 C C . LEU A 1 366 ? -19.605 5.719 -12.996 1.00 97.31 366 LEU A C 1
ATOM 2927 O O . LEU A 1 366 ? -20.099 4.900 -13.768 1.00 97.31 366 LEU A O 1
ATOM 2931 N N . GLU A 1 367 ? -18.314 6.051 -13.016 1.00 95.12 367 GLU A N 1
ATOM 2932 C CA . GLU A 1 367 ? -17.344 5.443 -13.929 1.00 95.12 367 GLU A CA 1
ATOM 2933 C C . GLU A 1 367 ? -17.267 3.933 -13.707 1.00 95.12 367 GLU A C 1
ATOM 2935 O O . GLU A 1 367 ? -17.484 3.174 -14.647 1.00 95.12 367 GLU A O 1
ATOM 2940 N N . ARG A 1 368 ? -17.082 3.481 -12.459 1.00 96.38 368 ARG A N 1
ATOM 2941 C CA . ARG A 1 368 ? -17.035 2.050 -12.131 1.00 96.38 368 ARG A CA 1
ATOM 2942 C C . ARG A 1 368 ? -18.306 1.316 -12.545 1.00 96.38 368 ARG A C 1
ATOM 2944 O O . ARG A 1 368 ? -18.211 0.222 -13.084 1.00 96.38 368 ARG A O 1
ATOM 2951 N N . LEU A 1 369 ? -19.487 1.902 -12.338 1.00 96.38 369 LEU A N 1
ATOM 2952 C CA . LEU A 1 369 ? -20.750 1.294 -12.769 1.00 96.38 369 LEU A CA 1
ATOM 2953 C C . LEU A 1 369 ? -20.810 1.085 -14.292 1.00 96.38 369 LEU A C 1
ATOM 2955 O O . LEU A 1 369 ? -21.430 0.126 -14.749 1.00 96.38 369 LEU A O 1
ATOM 2959 N N . GLN A 1 370 ? -20.192 1.975 -15.070 1.00 95.38 370 GLN A N 1
ATOM 2960 C CA . GLN A 1 370 ? -20.191 1.915 -16.531 1.00 95.38 370 GLN A CA 1
ATOM 2961 C C . GLN A 1 370 ? -19.110 0.988 -17.091 1.00 95.38 370 GLN A C 1
ATOM 2963 O O . GLN A 1 370 ? -19.371 0.283 -18.062 1.00 95.38 370 GLN A O 1
ATOM 2968 N N . THR A 1 371 ? -17.907 1.007 -16.513 1.00 94.25 371 THR A N 1
ATOM 2969 C CA . THR A 1 371 ? -16.725 0.353 -17.095 1.00 94.25 371 THR A CA 1
ATOM 2970 C C . THR A 1 371 ? -16.347 -0.941 -16.388 1.00 94.25 371 THR A C 1
ATOM 2972 O O . THR A 1 371 ? -16.041 -1.925 -17.053 1.00 94.25 371 THR A O 1
ATOM 2975 N N . TRP A 1 372 ? -16.420 -0.975 -15.057 1.00 96.00 372 TRP A N 1
ATOM 2976 C CA . TRP A 1 372 ? -15.954 -2.099 -14.240 1.00 96.00 372 TRP A CA 1
ATOM 2977 C C . TRP A 1 372 ? -16.950 -2.451 -13.120 1.00 96.00 372 TRP A C 1
ATOM 2979 O O . TRP A 1 372 ? -16.582 -2.446 -11.941 1.00 96.00 372 TRP A O 1
ATOM 2989 N N . PRO A 1 373 ? -18.223 -2.774 -13.436 1.00 95.56 373 PRO A N 1
ATOM 2990 C CA . PRO A 1 373 ? -19.263 -2.977 -12.421 1.00 95.56 373 PRO A CA 1
ATOM 2991 C C . PRO A 1 373 ? -19.001 -4.190 -11.518 1.00 95.56 373 PRO A C 1
ATOM 2993 O O . PRO A 1 373 ? -19.610 -4.302 -10.455 1.00 95.56 373 PRO A O 1
ATOM 2996 N N . GLY A 1 374 ? -18.111 -5.095 -11.937 1.00 94.69 374 GLY A N 1
ATOM 2997 C CA . GLY A 1 374 ? -17.678 -6.250 -11.159 1.00 94.69 374 GLY A CA 1
ATOM 2998 C C . GLY A 1 374 ? -16.509 -5.978 -10.212 1.00 94.69 374 GLY A C 1
ATOM 2999 O O . GLY A 1 374 ? -16.311 -6.797 -9.318 1.00 94.69 374 GLY A O 1
ATOM 3000 N N . ALA A 1 375 ? -15.766 -4.871 -10.368 1.00 97.25 375 ALA A N 1
ATOM 3001 C CA . ALA A 1 375 ? -14.517 -4.605 -9.646 1.00 97.25 375 ALA A CA 1
ATOM 3002 C C . ALA A 1 375 ? -14.685 -4.719 -8.128 1.00 97.25 375 ALA A C 1
ATOM 3004 O O . ALA A 1 375 ? -15.726 -4.338 -7.584 1.00 97.25 375 ALA A O 1
ATOM 3005 N N . MET A 1 376 ? -13.662 -5.229 -7.438 1.00 98.44 376 MET A N 1
ATOM 3006 C CA . MET A 1 376 ? -13.724 -5.351 -5.985 1.00 98.44 376 MET A CA 1
ATOM 3007 C C . MET A 1 376 ? -13.712 -3.975 -5.317 1.00 98.44 376 MET A C 1
ATOM 3009 O O . MET A 1 376 ? -13.071 -3.041 -5.793 1.00 98.44 376 MET A O 1
ATOM 3013 N N . LEU A 1 377 ? -14.396 -3.865 -4.184 1.00 98.50 377 LEU A N 1
ATOM 3014 C CA . LEU A 1 377 ? -14.367 -2.692 -3.316 1.00 98.50 377 LEU A CA 1
ATOM 3015 C C . LEU A 1 377 ? -13.734 -3.115 -2.000 1.00 98.50 377 LEU A C 1
ATOM 3017 O O . LEU A 1 377 ? -14.390 -3.773 -1.192 1.00 98.50 377 LEU A O 1
ATOM 3021 N N . SER A 1 378 ? -12.475 -2.746 -1.789 1.00 97.81 378 SER A N 1
ATOM 3022 C CA . SER A 1 378 ? -11.697 -3.182 -0.628 1.00 97.81 378 SER A CA 1
ATOM 3023 C C . SER A 1 378 ? -11.430 -2.014 0.308 1.00 97.81 378 SER A C 1
ATOM 3025 O O . SER A 1 378 ? -11.112 -0.914 -0.132 1.00 97.81 378 SER A O 1
ATOM 3027 N N . ALA A 1 379 ? -11.540 -2.251 1.614 1.00 97.06 379 ALA A N 1
ATOM 3028 C CA . ALA A 1 379 ? -11.152 -1.285 2.646 1.00 97.06 379 ALA A CA 1
ATOM 3029 C C . ALA A 1 379 ? -9.946 -1.764 3.472 1.00 97.06 379 ALA A C 1
ATOM 3031 O O . ALA A 1 379 ? -9.164 -0.950 3.964 1.00 97.06 379 ALA A O 1
ATOM 3032 N N . THR A 1 380 ? -9.765 -3.076 3.587 1.00 98.31 380 THR A N 1
ATOM 3033 C CA . THR A 1 380 ? -8.635 -3.734 4.246 1.00 98.31 380 THR A CA 1
ATOM 3034 C C . THR A 1 380 ? -8.233 -4.917 3.386 1.00 98.31 380 THR A C 1
ATOM 3036 O O . THR A 1 380 ? -9.098 -5.585 2.827 1.00 98.31 380 THR A O 1
ATOM 3039 N N . THR A 1 381 ? -6.941 -5.209 3.312 1.00 98.25 381 THR A N 1
ATOM 3040 C CA . THR A 1 381 ? -6.438 -6.443 2.706 1.00 98.25 381 THR A CA 1
ATOM 3041 C C . THR A 1 381 ? -5.309 -7.020 3.564 1.00 98.25 381 THR A C 1
ATOM 3043 O O . THR A 1 381 ? -4.898 -6.440 4.574 1.00 98.25 381 THR A O 1
ATOM 3046 N N . HIS A 1 382 ? -4.751 -8.154 3.144 1.00 97.00 382 HIS A N 1
ATOM 3047 C CA . HIS A 1 382 ? -3.553 -8.714 3.770 1.00 97.00 382 HIS A CA 1
ATOM 3048 C C . HIS A 1 382 ? -2.294 -7.850 3.568 1.00 97.00 382 HIS A C 1
ATOM 3050 O O . HIS A 1 382 ? -1.327 -8.040 4.308 1.00 97.00 382 HIS A O 1
ATOM 3056 N N . ASP A 1 383 ? -2.322 -6.876 2.651 1.00 97.25 383 ASP A N 1
ATOM 3057 C CA . ASP A 1 383 ? -1.176 -6.015 2.330 1.00 97.25 383 ASP A CA 1
ATOM 3058 C C . ASP A 1 383 ? -1.392 -4.531 2.662 1.00 97.25 383 ASP A C 1
ATOM 3060 O O . ASP A 1 383 ? -0.435 -3.754 2.620 1.00 97.25 383 ASP A O 1
ATOM 3064 N N . THR A 1 384 ? -2.609 -4.116 3.048 1.00 97.81 384 THR A N 1
ATOM 3065 C CA . THR A 1 384 ? -2.830 -2.759 3.584 1.00 97.81 384 THR A CA 1
ATOM 3066 C C . THR A 1 384 ? -1.902 -2.489 4.766 1.00 97.81 384 THR A C 1
ATOM 3068 O O . THR A 1 384 ? -1.678 -3.361 5.615 1.00 97.81 384 THR A O 1
ATOM 3071 N N . LYS A 1 385 ? -1.361 -1.271 4.840 1.00 97.56 385 LYS A N 1
ATOM 3072 C CA . LYS A 1 385 ? -0.408 -0.883 5.885 1.00 97.56 385 LYS A CA 1
ATOM 3073 C C . LYS A 1 385 ? -1.090 -0.829 7.257 1.00 97.56 385 LYS A C 1
ATOM 3075 O O . LYS A 1 385 ? -0.419 -1.018 8.276 1.00 97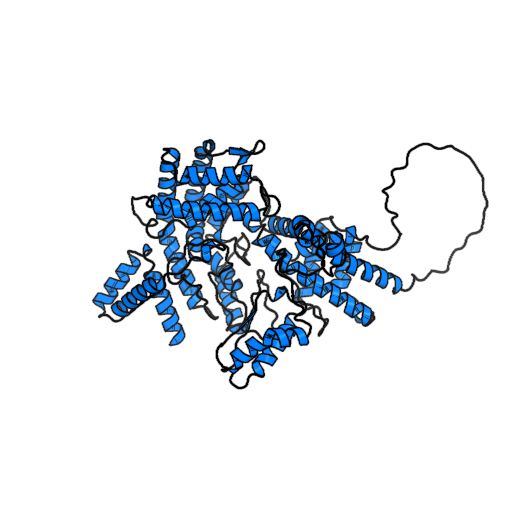.56 385 LYS A O 1
ATOM 3080 N N . ARG A 1 386 ? -2.398 -0.552 7.297 1.00 97.62 386 ARG A N 1
ATOM 3081 C CA . ARG A 1 386 ? -3.270 -0.478 8.479 1.00 97.62 386 ARG A CA 1
ATOM 3082 C C . ARG A 1 386 ? -4.694 -0.868 8.078 1.00 97.62 386 ARG A C 1
ATOM 3084 O O . ARG A 1 386 ? -5.161 -0.541 6.990 1.00 97.62 386 ARG A O 1
ATOM 3091 N N . THR A 1 387 ? -5.415 -1.538 8.967 1.00 98.38 387 THR A N 1
ATOM 3092 C CA . THR A 1 387 ? -6.817 -1.908 8.716 1.00 98.38 387 THR A CA 1
ATOM 3093 C C . THR A 1 387 ? -7.732 -0.684 8.659 1.00 98.38 387 THR A C 1
ATOM 3095 O O . THR A 1 387 ? -7.429 0.366 9.236 1.00 98.38 387 THR A O 1
ATOM 3098 N N . ALA A 1 388 ? -8.885 -0.823 7.998 1.00 98.12 388 ALA A N 1
ATOM 3099 C CA . ALA A 1 388 ? -9.849 0.261 7.815 1.00 98.12 388 ALA A CA 1
ATOM 3100 C C . ALA A 1 388 ? -10.269 0.938 9.130 1.00 98.12 388 ALA A C 1
ATOM 3102 O O . ALA A 1 388 ? -10.449 2.151 9.148 1.00 98.12 388 ALA A O 1
ATOM 3103 N N . ASP A 1 389 ? -10.367 0.195 10.237 1.00 98.31 389 ASP A N 1
ATOM 3104 C CA . ASP A 1 389 ? -10.778 0.755 11.531 1.00 98.31 389 ASP A CA 1
ATOM 3105 C C . ASP A 1 389 ? -9.668 1.557 12.221 1.00 98.31 389 ASP A C 1
ATOM 3107 O O . ASP A 1 389 ? -9.956 2.544 12.901 1.00 98.31 389 ASP A O 1
ATOM 3111 N N . VAL A 1 390 ? -8.397 1.179 12.021 1.00 98.50 390 VAL A N 1
ATOM 3112 C CA . VAL A 1 390 ? -7.258 1.994 12.474 1.00 98.50 390 VAL A CA 1
ATOM 3113 C C . VAL A 1 390 ? -7.277 3.325 11.737 1.00 98.50 390 VAL A C 1
ATOM 3115 O O . VAL A 1 390 ? -7.143 4.374 12.364 1.00 98.50 390 VAL A O 1
ATOM 3118 N N . ARG A 1 391 ? -7.481 3.292 10.416 1.00 98.56 391 ARG A N 1
ATOM 3119 C CA . ARG A 1 391 ? -7.526 4.507 9.597 1.00 98.56 391 ARG A CA 1
ATOM 3120 C C . ARG A 1 391 ? -8.719 5.389 9.964 1.00 98.56 391 ARG A C 1
ATOM 3122 O O . ARG A 1 391 ? -8.502 6.537 10.330 1.00 98.56 391 ARG A O 1
ATOM 3129 N N . ALA A 1 392 ? -9.918 4.814 10.066 1.00 98.31 392 ALA A N 1
ATOM 3130 C CA . ALA A 1 392 ? -11.132 5.525 10.468 1.00 98.31 392 ALA A CA 1
ATOM 3131 C C . ALA A 1 392 ? -10.998 6.251 11.816 1.00 98.31 392 ALA A C 1
ATOM 3133 O O . ALA A 1 392 ? -11.543 7.341 11.987 1.00 98.31 392 ALA A O 1
ATOM 3134 N N . ARG A 1 393 ? -10.263 5.674 12.779 1.00 97.56 393 ARG A N 1
ATOM 3135 C CA . ARG A 1 393 ? -9.953 6.344 14.050 1.00 97.56 393 ARG A CA 1
ATOM 3136 C C . ARG A 1 393 ? -8.938 7.475 13.882 1.00 97.56 393 ARG A C 1
ATOM 3138 O O . ARG A 1 393 ? -9.079 8.510 14.529 1.00 97.56 393 ARG A O 1
ATOM 3145 N N . LEU A 1 394 ? -7.906 7.276 13.065 1.00 98.31 394 LEU A N 1
ATOM 3146 C CA . LEU A 1 394 ? -6.887 8.294 12.806 1.00 98.31 394 LEU A CA 1
ATOM 3147 C C . LEU A 1 394 ? -7.440 9.493 12.036 1.00 98.31 394 LEU A C 1
ATOM 3149 O O . LEU A 1 394 ? -7.024 10.614 12.313 1.00 98.31 394 LEU A O 1
ATOM 3153 N N . ASP A 1 395 ? -8.403 9.291 11.141 1.00 98.44 395 ASP A N 1
ATOM 3154 C CA . ASP A 1 395 ? -9.008 10.376 10.361 1.00 98.44 395 ASP A CA 1
ATOM 3155 C C . ASP A 1 395 ? -9.653 11.442 11.250 1.00 98.44 395 ASP A C 1
ATOM 3157 O O . ASP A 1 395 ? -9.546 12.637 10.971 1.00 98.44 395 ASP A O 1
ATOM 3161 N N . VAL A 1 396 ? -10.205 11.030 12.396 1.00 98.31 396 VAL A N 1
ATOM 3162 C CA . VAL A 1 396 ? -10.805 11.917 13.406 1.00 98.31 396 VAL A CA 1
ATOM 3163 C C . VAL A 1 396 ? -9.796 12.933 13.955 1.00 98.31 396 VAL A C 1
ATOM 3165 O O . VAL A 1 396 ? -10.182 14.014 14.396 1.00 98.31 396 VAL A O 1
ATOM 3168 N N . LEU A 1 397 ? -8.486 12.658 13.901 1.00 98.12 397 LEU A N 1
ATOM 3169 C CA . LEU A 1 397 ? -7.468 13.646 14.283 1.00 98.12 397 LEU A CA 1
ATOM 3170 C C . LEU A 1 397 ? -7.575 14.926 13.454 1.00 98.12 397 LEU A C 1
ATOM 3172 O O . LEU A 1 397 ? -7.317 16.008 13.977 1.00 98.12 397 LEU A O 1
ATOM 3176 N N . SER A 1 398 ? -7.982 14.814 12.188 1.00 98.19 398 SER A N 1
ATOM 3177 C CA . SER A 1 398 ? -8.208 15.972 11.325 1.00 98.19 398 SER A CA 1
ATOM 3178 C C . SER A 1 398 ? -9.403 16.820 11.775 1.00 98.19 398 SER A C 1
ATOM 3180 O O . SER A 1 398 ? -9.444 18.010 11.492 1.00 98.19 398 SER A O 1
ATOM 3182 N N . GLU A 1 399 ? -10.349 16.275 12.536 1.00 97.88 399 GLU A N 1
ATOM 3183 C CA . GLU A 1 399 ? -11.450 17.050 13.124 1.00 97.88 399 GLU A CA 1
ATOM 3184 C C . GLU A 1 399 ? -11.027 17.756 14.423 1.00 97.88 399 GLU A C 1
ATOM 3186 O O . GLU A 1 399 ? -11.568 18.805 14.773 1.00 97.88 399 GLU A O 1
ATOM 3191 N N . PHE A 1 400 ? -10.004 17.230 15.109 1.00 96.62 400 PHE A N 1
ATOM 3192 C CA . PHE A 1 400 ? -9.458 17.782 16.354 1.00 96.62 400 PHE A CA 1
ATOM 3193 C C . PHE A 1 400 ? -7.943 18.068 16.264 1.00 96.62 400 PHE A C 1
ATOM 3195 O O . PHE A 1 400 ? -7.174 17.598 17.112 1.00 96.62 400 PHE A O 1
ATOM 3202 N N . PRO A 1 401 ? -7.480 18.862 15.277 1.00 97.56 401 PRO A N 1
ATOM 3203 C CA . PRO A 1 401 ? -6.053 19.039 15.018 1.00 97.56 401 PRO A CA 1
ATOM 3204 C C . PRO A 1 401 ? -5.334 19.733 16.180 1.00 97.56 401 PRO A C 1
ATOM 3206 O O . PRO A 1 401 ? -4.205 19.372 16.503 1.00 97.56 401 PRO A O 1
ATOM 3209 N N . ASP A 1 402 ? -5.988 20.681 16.855 1.00 97.62 402 ASP A N 1
ATOM 3210 C CA . ASP A 1 402 ? -5.389 21.415 17.975 1.00 97.62 402 ASP A CA 1
ATOM 3211 C C . ASP A 1 402 ? -5.163 20.495 19.186 1.00 97.62 402 ASP A C 1
ATOM 3213 O O . ASP A 1 402 ? -4.078 20.491 19.766 1.00 97.62 402 ASP A O 1
ATOM 3217 N N . LEU A 1 403 ? -6.133 19.623 19.502 1.00 95.50 403 LEU A N 1
ATOM 3218 C CA . LEU A 1 403 ? -5.994 18.607 20.553 1.00 95.50 403 LEU A CA 1
ATOM 3219 C C . LEU A 1 403 ? -4.790 17.696 20.286 1.00 95.50 403 LEU A C 1
ATOM 3221 O O . LEU A 1 403 ? -4.015 17.400 21.201 1.00 95.50 403 LEU A O 1
ATOM 3225 N N . TRP A 1 404 ? -4.637 17.253 19.038 1.00 97.19 404 TRP A N 1
ATOM 3226 C CA . TRP A 1 404 ? -3.528 16.406 18.618 1.00 97.19 404 TRP A CA 1
ATOM 3227 C C . TRP A 1 404 ? -2.181 17.125 18.752 1.00 97.19 404 TRP A C 1
ATOM 3229 O O . TRP A 1 404 ? -1.275 16.638 19.430 1.00 97.19 404 TRP A O 1
ATOM 3239 N N . ILE A 1 405 ? -2.072 18.321 18.171 1.00 97.31 405 ILE A N 1
ATOM 3240 C CA . ILE A 1 405 ? -0.844 19.124 18.147 1.00 97.31 405 ILE A CA 1
ATOM 3241 C C . ILE A 1 405 ? -0.396 19.506 19.562 1.00 97.31 405 ILE A C 1
ATOM 3243 O O . ILE A 1 405 ? 0.787 19.403 19.895 1.00 97.31 405 ILE A O 1
ATOM 3247 N N . GLU A 1 406 ? -1.320 19.934 20.420 1.00 96.25 406 GLU A N 1
ATOM 3248 C CA . GLU A 1 406 ? -1.006 20.274 21.807 1.00 96.25 406 GLU A CA 1
ATOM 3249 C C . GLU A 1 406 ? -0.500 19.064 22.599 1.00 96.25 406 GLU A C 1
ATOM 3251 O O . GLU A 1 406 ? 0.430 19.200 23.397 1.00 96.25 406 GLU A O 1
ATOM 3256 N N . SER A 1 407 ? -1.079 17.884 22.367 1.00 95.69 407 SER A N 1
ATOM 3257 C CA . SER A 1 407 ? -0.652 16.643 23.024 1.00 95.69 407 SER A CA 1
ATOM 3258 C C . SER A 1 407 ? 0.752 16.244 22.594 1.00 95.69 407 SER A C 1
ATOM 3260 O O . SER A 1 407 ? 1.602 15.985 23.442 1.00 95.69 407 SER A O 1
ATOM 3262 N N . LEU A 1 408 ? 1.043 16.320 21.295 1.00 95.31 408 LEU A N 1
ATOM 3263 C CA . LEU A 1 408 ? 2.388 16.090 20.775 1.00 95.31 408 LEU A CA 1
ATOM 3264 C C . LEU A 1 408 ? 3.422 17.039 21.378 1.00 95.31 408 LEU A C 1
ATOM 3266 O O . LEU A 1 408 ? 4.484 16.590 21.793 1.00 95.31 408 LEU A O 1
ATOM 3270 N N . ASN A 1 409 ? 3.119 18.335 21.480 1.00 94.25 409 ASN A N 1
ATOM 3271 C CA . ASN A 1 409 ? 4.045 19.300 22.080 1.00 94.25 409 ASN A CA 1
ATOM 3272 C C . ASN A 1 409 ? 4.347 18.976 23.551 1.00 94.25 409 ASN A C 1
ATOM 3274 O O . ASN A 1 409 ? 5.494 19.119 23.991 1.00 94.25 409 ASN A O 1
ATOM 3278 N N . ARG A 1 410 ? 3.336 18.524 24.309 1.00 93.25 410 ARG A N 1
ATOM 3279 C CA . ARG A 1 410 ? 3.522 18.061 25.691 1.00 93.25 410 ARG A CA 1
ATOM 3280 C C . ARG A 1 410 ? 4.403 16.818 25.743 1.00 93.25 410 ARG A C 1
ATOM 3282 O O . ARG A 1 410 ? 5.376 16.813 26.492 1.00 93.25 410 ARG A O 1
ATOM 3289 N N . TRP A 1 411 ? 4.112 15.808 24.927 1.00 93.56 411 TRP A N 1
ATOM 3290 C CA . TRP A 1 411 ? 4.864 14.550 24.892 1.00 93.56 411 TRP A CA 1
ATOM 3291 C C . TRP A 1 411 ? 6.310 14.747 24.444 1.00 93.56 411 TRP A C 1
ATOM 3293 O O . TRP A 1 411 ? 7.222 14.255 25.095 1.00 93.56 411 TRP A O 1
ATOM 3303 N N . GLU A 1 412 ? 6.554 15.536 23.400 1.00 88.69 412 GLU A N 1
ATOM 3304 C CA . GLU A 1 412 ? 7.910 15.855 22.936 1.00 88.69 412 GLU A CA 1
ATOM 3305 C C . GLU A 1 412 ? 8.737 16.582 24.006 1.00 88.69 412 GLU A C 1
ATOM 3307 O O . GLU A 1 412 ? 9.941 16.355 24.113 1.00 88.69 412 GLU A O 1
ATOM 3312 N N . SER A 1 413 ? 8.093 17.411 24.833 1.00 87.31 413 SER A N 1
ATOM 3313 C CA . SER A 1 413 ? 8.754 18.099 25.948 1.00 87.31 413 SER A CA 1
ATOM 3314 C C . SER A 1 413 ? 8.995 17.173 27.147 1.00 87.31 413 SER A C 1
ATOM 3316 O O . SER A 1 413 ? 10.046 17.253 27.779 1.00 87.31 413 SER A O 1
ATOM 3318 N N . ALA A 1 414 ? 8.037 16.298 27.468 1.00 88.69 414 ALA A N 1
ATOM 3319 C CA . ALA A 1 414 ? 8.096 15.410 28.628 1.00 88.69 414 ALA A CA 1
ATOM 3320 C C . ALA A 1 414 ? 8.993 14.185 28.402 1.00 88.69 414 ALA A C 1
ATOM 3322 O O . ALA A 1 414 ? 9.616 13.698 29.339 1.00 88.69 414 ALA A O 1
ATOM 3323 N N . HIS A 1 415 ? 9.088 13.684 27.168 1.00 90.81 415 HIS A N 1
ATOM 3324 C CA . HIS A 1 415 ? 9.747 12.411 26.882 1.00 90.81 415 HIS A CA 1
ATOM 3325 C C . HIS A 1 415 ? 11.259 12.506 26.653 1.00 90.81 415 HIS A C 1
ATOM 3327 O O . HIS A 1 415 ? 11.886 11.502 26.321 1.00 90.81 415 HIS A O 1
ATOM 3333 N N . GLY A 1 416 ? 11.865 13.680 26.863 1.00 85.69 416 GLY A N 1
ATOM 3334 C CA . GLY A 1 416 ? 13.305 13.886 26.682 1.00 85.69 416 GLY A CA 1
ATOM 3335 C C . GLY A 1 416 ? 14.182 12.895 27.458 1.00 85.69 416 GLY A C 1
ATOM 3336 O O . GLY A 1 416 ? 15.234 12.496 26.968 1.00 85.69 416 GLY A O 1
ATOM 3337 N N . GLU A 1 417 ? 13.731 12.446 28.634 1.00 87.00 417 GLU A N 1
ATOM 3338 C CA . GLU A 1 417 ? 14.422 11.451 29.473 1.00 87.00 417 GLU A CA 1
ATOM 3339 C C . GLU A 1 417 ? 14.319 9.997 28.966 1.00 87.00 417 GLU A C 1
ATOM 3341 O O . GLU A 1 417 ? 15.046 9.110 29.429 1.00 87.00 417 GLU A O 1
ATOM 3346 N N . PHE A 1 418 ? 13.420 9.737 28.012 1.00 90.19 418 PHE A N 1
ATOM 3347 C CA . PHE A 1 418 ? 13.266 8.438 27.352 1.00 90.19 418 PHE A CA 1
ATOM 3348 C C . PHE A 1 418 ? 14.116 8.319 26.085 1.00 90.19 418 PHE A C 1
ATOM 3350 O O . PHE A 1 418 ? 14.163 7.250 25.480 1.00 90.19 418 PHE A O 1
ATOM 3357 N N . PHE A 1 419 ? 14.791 9.393 25.668 1.00 93.94 419 PHE A N 1
ATOM 3358 C CA . PHE A 1 419 ? 15.641 9.371 24.484 1.00 93.94 419 PHE A CA 1
ATOM 3359 C C . PHE A 1 419 ? 17.014 8.788 24.813 1.00 93.94 419 PHE A C 1
ATOM 3361 O O . PHE A 1 419 ? 17.617 9.101 25.838 1.00 93.94 419 PHE A O 1
ATOM 3368 N N . THR A 1 420 ? 17.535 7.977 23.898 1.00 96.06 420 THR A N 1
ATOM 3369 C CA . THR A 1 420 ? 18.909 7.464 23.968 1.00 96.06 420 THR A CA 1
ATOM 3370 C C . THR A 1 420 ? 19.773 8.188 22.942 1.00 96.06 420 THR A C 1
ATOM 3372 O O . THR A 1 420 ? 19.339 8.384 21.807 1.00 96.06 420 THR A O 1
ATOM 3375 N N . ASP A 1 421 ? 20.995 8.585 23.308 1.00 95.69 421 ASP A N 1
ATOM 3376 C CA . ASP A 1 421 ? 21.950 9.122 22.332 1.00 95.69 421 ASP A CA 1
ATOM 3377 C C . ASP A 1 421 ? 22.499 7.992 21.456 1.00 95.69 421 ASP A C 1
ATOM 3379 O O . ASP A 1 421 ? 23.122 7.048 21.947 1.00 95.69 421 ASP A O 1
ATOM 3383 N N . VAL A 1 422 ? 22.263 8.091 20.149 1.00 95.56 422 VAL A N 1
ATOM 3384 C CA . VAL A 1 422 ? 22.818 7.180 19.148 1.00 95.56 422 VAL A CA 1
ATOM 3385 C C . VAL A 1 422 ? 23.557 8.014 18.111 1.00 95.56 422 VAL A C 1
ATOM 3387 O O . VAL A 1 422 ? 22.960 8.625 17.224 1.00 95.56 422 VAL A O 1
ATOM 3390 N N . GLY A 1 423 ? 24.885 8.057 18.231 1.00 90.88 423 GLY A N 1
ATOM 3391 C CA . GLY A 1 423 ? 25.741 8.806 17.309 1.00 90.88 423 GLY A CA 1
ATOM 3392 C C . GLY A 1 423 ? 25.580 10.326 17.417 1.00 90.88 423 GLY A C 1
ATOM 3393 O O . GLY A 1 423 ? 25.612 11.009 16.391 1.00 90.88 423 GLY A O 1
ATOM 3394 N N . GLY A 1 424 ? 25.388 10.857 18.631 1.00 92.19 424 GLY A N 1
ATOM 3395 C CA . GLY A 1 424 ? 25.239 12.294 18.881 1.00 92.19 424 GLY A CA 1
ATOM 3396 C C . GLY A 1 424 ? 23.862 12.851 18.512 1.00 92.19 424 GLY A C 1
ATOM 3397 O O . GLY A 1 424 ? 23.717 14.060 18.311 1.00 92.19 424 GLY A O 1
ATOM 3398 N N . LYS A 1 425 ? 22.865 11.978 18.336 1.00 93.31 425 LYS A N 1
ATOM 3399 C CA . LYS A 1 425 ? 21.480 12.340 18.023 1.00 93.31 425 LYS A CA 1
ATOM 3400 C C . LYS A 1 425 ? 20.522 11.578 18.941 1.00 93.31 425 LYS A C 1
ATOM 3402 O O . LYS A 1 425 ? 20.750 10.393 19.186 1.00 93.31 425 LYS A O 1
ATOM 3407 N N . PRO A 1 426 ? 19.427 12.212 19.394 1.00 94.38 426 PRO A N 1
ATOM 3408 C CA . PRO A 1 426 ? 18.402 11.522 20.166 1.00 94.38 426 PRO A CA 1
ATOM 3409 C C . PRO A 1 426 ? 17.670 10.498 19.290 1.00 94.38 426 PRO A C 1
ATOM 3411 O O . PRO A 1 426 ? 17.182 10.835 18.207 1.00 94.38 426 PRO A O 1
ATOM 3414 N N . ALA A 1 427 ? 17.587 9.265 19.780 1.00 96.25 427 ALA A N 1
ATOM 3415 C CA . ALA A 1 427 ? 16.806 8.178 19.211 1.00 96.25 427 ALA A CA 1
ATOM 3416 C C . ALA A 1 427 ? 15.621 7.830 20.138 1.00 96.25 427 ALA A C 1
ATOM 3418 O O . ALA A 1 427 ? 15.810 7.792 21.360 1.00 96.25 427 ALA A O 1
ATOM 3419 N N . PRO A 1 428 ? 14.425 7.551 19.582 1.00 96.88 428 PRO A N 1
ATOM 3420 C CA . PRO A 1 428 ? 14.077 7.582 18.151 1.00 96.88 428 PRO A CA 1
ATOM 3421 C C . PRO A 1 428 ? 14.083 8.998 17.569 1.00 96.88 428 PRO A C 1
ATOM 3423 O O . PRO A 1 428 ? 13.981 9.958 18.321 1.00 96.88 428 PRO A O 1
ATOM 3426 N N . ASP A 1 429 ? 14.183 9.147 16.247 1.00 95.00 429 ASP A N 1
ATOM 3427 C CA . ASP A 1 429 ? 14.100 10.458 15.583 1.00 95.00 429 ASP A CA 1
ATOM 3428 C C . ASP A 1 429 ? 12.649 11.009 15.552 1.00 95.00 429 ASP A C 1
ATOM 3430 O O . ASP A 1 429 ? 11.704 10.245 15.769 1.00 95.00 429 ASP A O 1
ATOM 3434 N N . PRO A 1 430 ? 12.435 12.316 15.281 1.00 94.44 430 PRO A N 1
ATOM 3435 C CA . PRO A 1 430 ? 11.109 12.937 15.362 1.00 94.44 430 PRO A CA 1
ATOM 3436 C C . PRO A 1 430 ? 10.025 12.291 14.489 1.00 94.44 430 PRO A C 1
ATOM 3438 O O . PRO A 1 430 ? 8.883 12.196 14.934 1.00 94.44 430 PRO A O 1
ATOM 3441 N N . VAL A 1 431 ? 10.358 11.823 13.278 1.00 95.31 431 VAL A N 1
ATOM 3442 C CA . VAL A 1 431 ? 9.379 11.167 12.388 1.00 95.31 431 VAL A CA 1
ATOM 3443 C C . VAL A 1 431 ? 8.939 9.843 12.999 1.00 95.31 431 VAL A C 1
ATOM 3445 O O . VAL A 1 431 ? 7.745 9.558 13.085 1.00 95.31 431 VAL A O 1
ATOM 3448 N N . THR A 1 432 ? 9.902 9.064 13.493 1.00 97.38 432 THR A N 1
ATOM 3449 C CA . THR A 1 432 ? 9.639 7.778 14.144 1.00 97.38 432 THR A CA 1
ATOM 3450 C C . THR A 1 432 ? 8.791 7.946 15.409 1.00 97.38 432 THR A C 1
ATOM 3452 O O . THR A 1 432 ? 7.847 7.182 15.611 1.00 97.38 432 THR A O 1
ATOM 3455 N N . ARG A 1 433 ? 9.048 8.975 16.232 1.00 96.81 433 ARG A N 1
ATOM 3456 C CA . ARG A 1 433 ? 8.206 9.285 17.406 1.00 96.81 433 ARG A CA 1
ATOM 3457 C C . ARG A 1 433 ? 6.788 9.695 17.005 1.00 96.81 433 ARG A C 1
ATOM 3459 O O . ARG A 1 433 ? 5.823 9.174 17.557 1.00 96.81 433 ARG A O 1
ATOM 3466 N N . TYR A 1 434 ? 6.654 10.570 16.009 1.00 97.50 434 TYR A N 1
ATOM 3467 C CA . TYR A 1 434 ? 5.354 11.013 15.500 1.00 97.50 434 TYR A CA 1
ATOM 3468 C C . TYR A 1 434 ? 4.508 9.840 14.976 1.00 97.50 434 TYR A C 1
ATOM 3470 O O . TYR A 1 434 ? 3.322 9.728 15.299 1.00 97.50 434 TYR A O 1
ATOM 3478 N N . LEU A 1 435 ? 5.125 8.920 14.223 1.00 98.19 435 LEU A N 1
ATOM 3479 C CA . LEU A 1 435 ? 4.470 7.700 13.750 1.00 98.19 435 LEU A CA 1
ATOM 3480 C C . LEU A 1 435 ? 4.090 6.762 14.903 1.00 98.19 435 LEU A C 1
ATOM 3482 O O . LEU A 1 435 ? 3.003 6.184 14.872 1.00 98.19 435 LEU A O 1
ATOM 3486 N N . PHE A 1 436 ? 4.948 6.622 15.919 1.00 98.50 436 PHE A N 1
ATOM 3487 C CA . PHE A 1 436 ? 4.644 5.836 17.117 1.00 98.50 436 PHE A CA 1
ATOM 3488 C C . PHE A 1 436 ? 3.382 6.347 17.816 1.00 98.50 436 PHE A C 1
ATOM 3490 O O . PHE A 1 436 ? 2.490 5.551 18.103 1.00 98.50 436 PHE A O 1
ATOM 3497 N N . TYR A 1 437 ? 3.262 7.660 18.030 1.00 98.25 437 TYR A N 1
ATOM 3498 C CA . TYR A 1 437 ? 2.100 8.225 18.715 1.00 98.25 437 TYR A CA 1
ATOM 3499 C C . TYR A 1 437 ? 0.794 7.990 17.948 1.00 98.25 437 TYR A C 1
ATOM 3501 O O . TYR A 1 437 ? -0.185 7.564 18.557 1.00 98.25 437 TYR A O 1
ATOM 3509 N N . GLN A 1 438 ? 0.782 8.196 16.623 1.00 98.50 438 GLN A N 1
ATOM 3510 C CA . GLN A 1 438 ? -0.383 7.860 15.791 1.00 98.50 438 GLN A CA 1
ATOM 3511 C C . GLN A 1 438 ? -0.695 6.361 15.846 1.00 98.50 438 GLN A C 1
ATOM 3513 O O . GLN A 1 438 ? -1.843 5.962 16.012 1.00 98.50 438 GLN A O 1
ATOM 3518 N N . THR A 1 439 ? 0.328 5.515 15.754 1.00 98.56 439 THR A N 1
ATOM 3519 C CA . THR A 1 439 ? 0.154 4.059 15.808 1.00 98.56 439 THR A CA 1
ATOM 3520 C C . THR A 1 439 ? -0.499 3.640 17.123 1.00 98.56 439 THR A C 1
ATOM 3522 O O . THR A 1 439 ? -1.491 2.916 17.100 1.00 98.56 439 THR A O 1
ATOM 3525 N N . LEU A 1 440 ? -0.007 4.149 18.256 1.00 98.19 440 LEU A N 1
ATOM 3526 C CA . LEU A 1 440 ? -0.520 3.828 19.586 1.00 98.19 440 LEU A CA 1
ATOM 3527 C C . LEU A 1 440 ? -2.010 4.154 19.734 1.00 98.19 440 LEU A C 1
ATOM 3529 O O . LEU A 1 440 ? -2.782 3.297 20.161 1.00 98.19 440 LEU A O 1
ATOM 3533 N N . ILE A 1 441 ? -2.429 5.366 19.360 1.00 96.88 441 ILE A N 1
ATOM 3534 C CA . ILE A 1 441 ? -3.845 5.758 19.450 1.00 96.88 441 ILE A CA 1
ATOM 3535 C C . ILE A 1 441 ? -4.707 5.006 18.426 1.00 96.88 441 ILE A C 1
ATOM 3537 O O . ILE A 1 441 ? -5.845 4.635 18.725 1.00 96.88 441 ILE A O 1
ATOM 3541 N N . GLY A 1 442 ? -4.155 4.721 17.243 1.00 97.56 442 GLY A N 1
ATOM 3542 C CA . GLY A 1 442 ? -4.826 3.988 16.175 1.00 97.56 442 GLY A CA 1
ATOM 3543 C C . GLY A 1 442 ? -5.183 2.559 16.581 1.00 97.56 442 GLY A C 1
ATOM 3544 O O . GLY A 1 442 ? -6.299 2.120 16.326 1.00 97.56 442 GLY A O 1
ATOM 3545 N N . VAL A 1 443 ? -4.281 1.858 17.280 1.00 97.38 443 VAL A N 1
ATOM 3546 C CA . VAL A 1 443 ? -4.485 0.457 17.702 1.00 97.38 443 VAL A CA 1
ATOM 3547 C C . VAL A 1 443 ? -4.917 0.273 19.154 1.00 97.38 443 VAL A C 1
ATOM 3549 O O . VAL A 1 443 ? -5.006 -0.861 19.625 1.00 97.38 443 VAL A O 1
ATOM 3552 N N . TRP A 1 444 ? -5.206 1.362 19.872 1.00 95.75 444 TRP A N 1
ATOM 3553 C CA . TRP A 1 444 ? -5.669 1.283 21.258 1.00 95.75 444 TRP A CA 1
ATOM 3554 C C . TRP A 1 444 ? -6.919 0.387 21.384 1.00 95.75 444 TRP A C 1
ATOM 3556 O O . TRP A 1 444 ? -7.833 0.529 20.564 1.00 95.75 444 TRP A O 1
ATOM 3566 N N . PRO A 1 445 ? -7.009 -0.524 22.370 1.00 92.25 445 PRO A N 1
ATOM 3567 C CA . PRO A 1 445 ? -8.099 -1.499 22.431 1.00 92.25 445 PRO A CA 1
ATOM 3568 C C . PRO A 1 445 ? -9.498 -0.866 22.407 1.00 92.25 445 PRO A C 1
ATOM 3570 O O . PRO A 1 445 ? -9.740 0.148 23.071 1.00 92.25 445 PRO A O 1
ATOM 3573 N N . ALA A 1 446 ? -10.418 -1.479 21.647 1.00 85.50 446 ALA A N 1
ATOM 3574 C CA . ALA A 1 446 ? -11.802 -1.020 21.458 1.00 85.50 446 ALA A CA 1
ATOM 3575 C C . ALA A 1 446 ? -12.572 -0.898 22.792 1.00 85.50 446 ALA A C 1
ATOM 3577 O O . ALA A 1 446 ? -13.264 0.088 23.049 1.00 85.50 446 ALA A O 1
ATOM 3578 N N . GLU A 1 447 ? -12.397 -1.874 23.681 1.00 81.31 447 GLU A N 1
ATOM 3579 C CA . GLU A 1 447 ? -13.061 -1.928 24.989 1.00 81.31 447 GLU A CA 1
ATOM 3580 C C . GLU A 1 447 ? -12.601 -0.791 25.920 1.00 81.31 447 GLU A C 1
ATOM 3582 O O . GLU A 1 447 ? -13.393 -0.234 26.682 1.00 81.31 447 GLU A O 1
ATOM 3587 N N . ASN A 1 448 ? -11.344 -0.357 25.786 1.00 76.12 448 ASN A N 1
ATOM 3588 C CA . ASN A 1 448 ? -10.766 0.753 26.549 1.00 76.12 448 ASN A CA 1
ATOM 3589 C C . ASN A 1 448 ? -10.876 2.108 25.835 1.00 76.12 448 ASN A C 1
ATOM 3591 O O . ASN A 1 448 ? -10.279 3.082 26.294 1.00 76.12 448 ASN A O 1
ATOM 3595 N N . SER A 1 449 ? -11.599 2.191 24.712 1.00 69.19 449 SER A N 1
ATOM 3596 C CA . SER A 1 449 ? -11.763 3.440 23.953 1.00 69.19 449 SER A CA 1
ATOM 3597 C C . SER A 1 449 ? -13.035 4.229 24.292 1.00 69.19 449 SER A C 1
ATOM 3599 O O . SER A 1 449 ? -13.246 5.314 23.755 1.00 69.19 449 SER A O 1
ATOM 3601 N N . GLY A 1 450 ? -13.898 3.705 25.169 1.00 60.50 450 GLY A N 1
ATOM 3602 C CA . GLY A 1 450 ? -15.046 4.429 25.732 1.00 60.50 450 GLY A CA 1
ATOM 3603 C C . GLY A 1 450 ? -14.695 5.254 26.978 1.00 60.50 450 GLY A C 1
ATOM 3604 O O . GLY A 1 450 ? -13.539 5.338 27.376 1.00 60.50 450 GLY A O 1
ATOM 3605 N N . SER A 1 451 ? -15.711 5.806 27.657 1.00 57.06 451 SER A N 1
ATOM 3606 C CA . SER A 1 451 ? -15.593 6.556 28.930 1.00 57.06 451 SER A CA 1
ATOM 3607 C C . SER A 1 451 ? -15.079 5.718 30.128 1.00 57.06 451 SER A C 1
ATOM 3609 O O . SER A 1 451 ? -15.277 6.103 31.284 1.00 57.06 451 SER A O 1
ATOM 3611 N N . SER A 1 452 ? -14.450 4.562 29.891 1.00 60.59 452 SER A N 1
ATOM 3612 C CA . SER A 1 452 ? -13.833 3.759 30.944 1.00 60.59 452 SER A CA 1
ATOM 3613 C C . SER A 1 452 ? -12.729 4.576 31.610 1.00 60.59 452 SER A C 1
ATOM 3615 O O . SER A 1 452 ? -11.798 5.051 30.961 1.00 60.59 452 SER A O 1
ATOM 3617 N N . THR A 1 453 ? -12.813 4.750 32.929 1.00 65.25 453 THR A N 1
ATOM 3618 C CA . THR A 1 453 ? -11.760 5.422 33.703 1.00 65.25 453 THR A CA 1
ATOM 3619 C C . THR A 1 453 ? -10.462 4.615 33.743 1.00 65.25 453 THR A C 1
ATOM 3621 O O . THR A 1 453 ? -9.423 5.162 34.121 1.00 65.25 453 THR A O 1
ATOM 3624 N N . ASN A 1 454 ? -10.514 3.336 33.362 1.00 78.69 454 ASN A N 1
ATOM 3625 C CA . ASN A 1 454 ? -9.441 2.374 33.559 1.00 78.69 454 ASN A CA 1
ATOM 3626 C C . ASN A 1 454 ? -8.549 2.276 32.317 1.00 78.69 454 ASN A C 1
ATOM 3628 O O . ASN A 1 454 ? -9.028 2.228 31.184 1.00 78.69 454 ASN A O 1
ATOM 3632 N N . LEU A 1 455 ? -7.239 2.228 32.552 1.00 87.50 455 LEU A N 1
ATOM 3633 C CA . LEU A 1 455 ? -6.262 1.848 31.535 1.00 87.50 455 LEU A CA 1
ATOM 3634 C C . LEU A 1 455 ? -6.434 0.361 31.169 1.00 87.50 455 LEU A C 1
ATOM 3636 O O . LEU A 1 455 ? -6.998 -0.380 31.980 1.00 87.50 455 LEU A O 1
ATOM 3640 N N . PRO A 1 456 ? -5.949 -0.073 29.989 1.00 89.44 456 PRO A N 1
ATOM 3641 C CA . PRO A 1 456 ? -5.843 -1.491 29.670 1.00 89.44 456 PRO A CA 1
ATOM 3642 C C . PRO A 1 456 ? -5.086 -2.243 30.767 1.00 89.44 456 PRO A C 1
ATOM 3644 O O . PRO A 1 456 ? -4.200 -1.684 31.429 1.00 89.44 456 PRO A O 1
ATOM 3647 N N . GLU A 1 457 ? -5.444 -3.505 30.971 1.00 90.31 457 GLU A N 1
ATOM 3648 C CA . GLU A 1 457 ? -4.776 -4.343 31.959 1.00 90.31 457 GLU A CA 1
ATOM 3649 C C . GLU A 1 457 ? -3.301 -4.545 31.592 1.00 90.31 457 GLU A C 1
ATOM 3651 O O . GLU A 1 457 ? -2.888 -4.422 30.438 1.00 90.31 457 GLU A O 1
ATOM 3656 N N . GLN A 1 458 ? -2.470 -4.900 32.575 1.00 90.31 458 GLN A N 1
ATOM 3657 C CA . GLN A 1 458 ? -1.031 -5.047 32.345 1.00 90.31 458 GLN A CA 1
ATOM 3658 C C . GLN A 1 458 ? -0.709 -6.078 31.249 1.00 90.31 458 GLN A C 1
ATOM 3660 O O . GLN A 1 458 ? 0.245 -5.887 30.497 1.00 90.31 458 GLN A O 1
ATOM 3665 N N . ILE A 1 459 ? -1.503 -7.147 31.136 1.00 92.88 459 ILE A N 1
ATOM 3666 C CA . ILE A 1 459 ? -1.328 -8.165 30.095 1.00 92.88 459 ILE A CA 1
ATOM 3667 C C . ILE A 1 459 ? -1.694 -7.635 28.700 1.00 92.88 459 ILE A C 1
ATOM 3669 O O . ILE A 1 459 ? -1.004 -7.934 27.728 1.00 92.88 459 ILE A O 1
ATOM 3673 N N . GLU A 1 460 ? -2.715 -6.782 28.606 1.00 92.25 460 GLU A N 1
ATOM 3674 C CA . GLU A 1 460 ? -3.127 -6.128 27.360 1.00 92.25 460 GLU A CA 1
ATOM 3675 C C . GLU A 1 460 ? -2.094 -5.088 26.922 1.00 92.25 460 GLU A C 1
ATOM 3677 O O . GLU A 1 460 ? -1.748 -5.016 25.745 1.00 92.25 460 GLU A O 1
ATOM 3682 N N . LEU A 1 461 ? -1.540 -4.320 27.868 1.00 93.38 461 LEU A N 1
ATOM 3683 C CA . LEU A 1 461 ? -0.442 -3.389 27.597 1.00 93.38 461 LEU A CA 1
ATOM 3684 C C . LEU A 1 461 ? 0.822 -4.116 27.126 1.00 93.38 461 LEU A C 1
ATOM 3686 O O . LEU A 1 461 ? 1.519 -3.603 26.253 1.00 93.38 461 LEU A O 1
ATOM 3690 N N . GLN A 1 462 ? 1.117 -5.305 27.662 1.00 96.31 462 GLN A N 1
ATOM 3691 C CA . GLN A 1 462 ? 2.236 -6.134 27.201 1.00 96.31 462 GLN A CA 1
ATOM 3692 C C . GLN A 1 462 ? 2.035 -6.617 25.759 1.00 96.31 462 GLN A C 1
ATOM 3694 O O . GLN A 1 462 ? 2.954 -6.474 24.950 1.00 96.31 462 GLN A O 1
ATOM 3699 N N . ASP A 1 463 ? 0.847 -7.127 25.419 1.00 95.75 463 ASP A N 1
ATOM 3700 C CA . ASP A 1 463 ? 0.512 -7.517 24.041 1.00 95.75 463 ASP A CA 1
ATOM 3701 C C . ASP A 1 463 ? 0.597 -6.317 23.085 1.00 95.75 463 ASP A C 1
ATOM 3703 O O . ASP A 1 463 ? 1.296 -6.363 22.068 1.00 95.75 463 ASP A O 1
ATOM 3707 N N . LEU A 1 464 ? -0.029 -5.196 23.458 1.00 96.06 464 LEU A N 1
ATOM 3708 C CA . LEU A 1 464 ? -0.014 -3.959 22.682 1.00 96.06 464 LEU A CA 1
ATOM 3709 C C . LEU A 1 464 ? 1.414 -3.444 22.465 1.00 96.06 464 LEU A C 1
ATOM 3711 O O . LEU A 1 464 ? 1.778 -3.085 21.344 1.00 96.06 464 LEU A O 1
ATOM 3715 N N . SER A 1 465 ? 2.241 -3.444 23.514 1.00 97.50 465 SER A N 1
ATOM 3716 C CA . SER A 1 465 ? 3.642 -3.034 23.427 1.00 97.50 465 SER A CA 1
ATOM 3717 C C . SER A 1 465 ? 4.431 -3.930 22.476 1.00 97.50 465 SER A C 1
ATOM 3719 O O . SER A 1 465 ? 5.190 -3.397 21.669 1.00 97.50 465 SER A O 1
ATOM 3721 N N . GLY A 1 466 ? 4.244 -5.253 22.523 1.00 97.94 466 GLY A N 1
ATOM 3722 C CA . GLY A 1 466 ? 4.919 -6.187 21.617 1.00 97.94 466 GLY A CA 1
ATOM 3723 C C . GLY A 1 466 ? 4.529 -5.977 20.150 1.00 97.94 466 GLY A C 1
ATOM 3724 O O . GLY A 1 466 ? 5.398 -5.940 19.275 1.00 97.94 466 GLY A O 1
ATOM 3725 N N . ARG A 1 467 ? 3.235 -5.764 19.881 1.00 98.00 467 ARG A N 1
ATOM 3726 C CA . ARG A 1 467 ? 2.713 -5.475 18.534 1.00 98.00 467 ARG A CA 1
ATOM 3727 C C . ARG A 1 467 ? 3.264 -4.164 17.974 1.00 98.00 467 ARG A C 1
ATOM 3729 O O . ARG A 1 467 ? 3.745 -4.129 16.840 1.00 98.00 467 ARG A O 1
ATOM 3736 N N . ILE A 1 468 ? 3.237 -3.097 18.775 1.00 98.44 468 ILE A N 1
ATOM 3737 C CA . ILE A 1 468 ? 3.752 -1.783 18.372 1.00 98.44 468 ILE A CA 1
ATOM 3738 C C . ILE A 1 468 ? 5.268 -1.832 18.182 1.00 98.44 468 ILE A C 1
ATOM 3740 O O . ILE A 1 468 ? 5.760 -1.293 17.197 1.00 98.44 468 ILE A O 1
ATOM 3744 N N . GLU A 1 469 ? 6.017 -2.498 19.063 1.00 98.38 469 GLU A N 1
ATOM 3745 C CA . GLU A 1 469 ? 7.470 -2.650 18.924 1.00 98.38 469 GLU A CA 1
ATOM 3746 C C . GLU A 1 469 ? 7.835 -3.346 17.604 1.00 98.38 469 GLU A C 1
ATOM 3748 O O . GLU A 1 469 ? 8.646 -2.825 16.833 1.00 98.38 469 GLU A O 1
ATOM 3753 N N . ALA A 1 470 ? 7.185 -4.473 17.294 1.00 98.38 470 ALA A N 1
ATOM 3754 C CA . ALA A 1 470 ? 7.405 -5.197 16.044 1.00 98.38 470 ALA A CA 1
ATOM 3755 C C . ALA A 1 470 ? 7.104 -4.326 14.812 1.00 98.38 470 ALA A C 1
ATOM 3757 O O . ALA A 1 470 ? 7.903 -4.274 13.870 1.00 98.38 470 ALA A O 1
ATOM 3758 N N . TYR A 1 471 ? 5.984 -3.598 14.836 1.00 98.50 471 TYR A N 1
ATOM 3759 C CA . TYR A 1 471 ? 5.619 -2.670 13.771 1.00 98.50 471 TYR A CA 1
ATOM 3760 C C . TYR A 1 471 ? 6.618 -1.516 13.633 1.00 98.50 471 TYR A C 1
ATOM 3762 O O . TYR A 1 471 ? 7.046 -1.216 12.521 1.00 98.50 471 TYR A O 1
ATOM 3770 N N . MET A 1 472 ? 7.021 -0.874 14.732 1.00 98.62 472 MET A N 1
ATOM 3771 C CA . MET A 1 472 ? 7.904 0.293 14.691 1.00 98.62 472 MET A CA 1
ATOM 3772 C C . MET A 1 472 ? 9.308 -0.074 14.201 1.00 98.62 472 MET A C 1
ATOM 3774 O O . MET A 1 472 ? 9.904 0.692 13.444 1.00 98.62 472 MET A O 1
ATOM 3778 N N . LEU A 1 473 ? 9.817 -1.262 14.546 1.00 98.50 473 LEU A N 1
ATOM 3779 C CA . LEU A 1 473 ? 11.067 -1.784 13.983 1.00 98.50 473 LEU A CA 1
ATOM 3780 C C . LEU A 1 473 ? 10.949 -2.032 12.473 1.00 98.50 473 LEU A C 1
ATOM 3782 O O . LEU A 1 473 ? 11.854 -1.667 11.720 1.00 98.50 473 LEU A O 1
ATOM 3786 N N . LYS A 1 474 ? 9.828 -2.606 12.011 1.00 98.00 474 LYS A N 1
ATOM 3787 C CA . LYS A 1 474 ? 9.542 -2.755 10.575 1.00 98.00 474 LYS A CA 1
ATOM 3788 C C . LYS A 1 474 ? 9.480 -1.389 9.886 1.00 98.00 474 LYS A C 1
ATOM 3790 O O . LYS A 1 474 ? 10.206 -1.174 8.922 1.00 98.00 474 LYS A O 1
ATOM 3795 N N . ALA A 1 475 ? 8.706 -0.448 10.418 1.00 97.94 475 ALA A N 1
ATOM 3796 C CA . ALA A 1 475 ? 8.568 0.906 9.889 1.00 97.94 475 ALA A CA 1
ATOM 3797 C C . ALA A 1 475 ? 9.916 1.643 9.793 1.00 97.94 475 ALA A C 1
ATOM 3799 O O . ALA A 1 475 ? 10.224 2.230 8.757 1.00 97.94 475 ALA A O 1
ATOM 3800 N N . ALA A 1 476 ? 10.761 1.559 10.826 1.00 98.06 476 ALA A N 1
ATOM 3801 C CA . ALA A 1 476 ? 12.089 2.173 10.824 1.00 98.06 476 ALA A CA 1
ATOM 3802 C C . ALA A 1 476 ? 13.019 1.563 9.757 1.00 98.06 476 ALA A C 1
ATOM 3804 O O . ALA A 1 476 ? 13.781 2.287 9.109 1.00 98.06 476 ALA A O 1
ATOM 3805 N N . ARG A 1 477 ? 12.940 0.241 9.541 1.00 97.56 477 ARG A N 1
ATOM 3806 C CA . ARG A 1 477 ? 13.693 -0.462 8.487 1.00 97.56 477 ARG A CA 1
ATOM 3807 C C . ARG A 1 477 ? 13.180 -0.135 7.087 1.00 97.56 477 ARG A C 1
ATOM 3809 O O . ARG A 1 477 ? 14.000 -0.032 6.175 1.00 97.56 477 ARG A O 1
ATOM 3816 N N . GLU A 1 478 ? 11.872 0.063 6.919 1.00 96.56 478 GLU A N 1
ATOM 3817 C CA . GLU A 1 478 ? 11.270 0.484 5.648 1.00 96.56 478 GLU A CA 1
ATOM 3818 C C . GLU A 1 478 ? 11.572 1.947 5.307 1.00 96.56 478 GLU A C 1
ATOM 3820 O O . GLU A 1 478 ? 11.902 2.248 4.161 1.00 96.56 478 GLU A O 1
ATOM 3825 N N . ALA A 1 479 ? 11.598 2.846 6.295 1.00 95.94 479 ALA A N 1
ATOM 3826 C CA . ALA A 1 479 ? 12.003 4.240 6.096 1.00 95.94 479 ALA A CA 1
ATOM 3827 C C . ALA A 1 479 ? 13.442 4.368 5.563 1.00 95.94 479 ALA A C 1
ATOM 3829 O O . ALA A 1 479 ? 13.771 5.311 4.841 1.00 95.94 479 ALA A O 1
ATOM 3830 N N . LYS A 1 480 ? 14.317 3.412 5.910 1.00 95.19 480 LYS A N 1
ATOM 3831 C CA . LYS A 1 480 ? 15.717 3.332 5.455 1.00 95.19 480 LYS A CA 1
ATOM 3832 C C . LYS A 1 480 ? 16.567 4.567 5.813 1.00 95.19 480 LYS A C 1
ATOM 3834 O O . LYS A 1 480 ? 17.587 4.825 5.163 1.00 95.19 480 LYS A O 1
ATOM 3839 N N . THR A 1 481 ? 16.163 5.325 6.836 1.00 93.62 481 THR A N 1
ATOM 3840 C CA . THR A 1 481 ? 16.826 6.557 7.303 1.00 93.62 481 THR A CA 1
ATOM 3841 C C . THR A 1 481 ? 17.840 6.297 8.418 1.00 93.62 481 THR A C 1
ATOM 3843 O O . THR A 1 481 ? 18.940 6.841 8.368 1.00 93.62 481 THR A O 1
ATOM 3846 N N . GLN A 1 482 ? 17.487 5.459 9.401 1.00 95.50 482 GLN A N 1
ATOM 3847 C CA . GLN A 1 482 ? 18.312 5.165 10.587 1.00 95.50 482 GLN A CA 1
ATOM 3848 C C . GLN A 1 482 ? 18.770 3.701 10.663 1.00 95.50 482 GLN A C 1
ATOM 3850 O O . GLN A 1 482 ? 19.834 3.405 11.207 1.00 95.50 482 GLN A O 1
ATOM 3855 N N . THR A 1 483 ? 17.974 2.788 10.102 1.00 96.12 483 THR A N 1
ATOM 3856 C CA . THR A 1 483 ? 18.236 1.345 10.015 1.00 96.12 483 THR A CA 1
ATOM 3857 C C . THR A 1 483 ? 17.633 0.798 8.714 1.00 96.12 483 THR A C 1
ATOM 3859 O O . THR A 1 483 ? 16.782 1.447 8.106 1.00 96.12 483 THR A O 1
ATOM 3862 N N . THR A 1 484 ? 18.081 -0.367 8.245 1.00 93.94 484 THR A N 1
ATOM 3863 C CA . THR A 1 484 ? 17.515 -1.060 7.073 1.00 93.94 484 THR A CA 1
ATOM 3864 C C . THR A 1 484 ? 17.449 -2.565 7.325 1.00 93.94 484 THR A C 1
ATOM 3866 O O . THR A 1 484 ? 18.136 -3.087 8.203 1.00 93.94 484 THR A O 1
ATOM 3869 N N . TRP A 1 485 ? 16.697 -3.301 6.502 1.00 90.56 485 TRP A N 1
ATOM 3870 C CA . TRP A 1 485 ? 16.720 -4.771 6.513 1.00 90.56 485 TRP A CA 1
ATOM 3871 C C . TRP A 1 485 ? 18.110 -5.360 6.229 1.00 90.56 485 TRP A C 1
ATOM 3873 O O . TRP A 1 485 ? 18.465 -6.411 6.757 1.00 90.56 485 TRP A O 1
ATOM 3883 N N . THR A 1 486 ? 18.915 -4.676 5.411 1.00 86.06 486 THR A N 1
ATOM 3884 C CA . THR A 1 486 ? 20.233 -5.152 4.965 1.00 86.06 486 THR A CA 1
ATOM 3885 C C . THR A 1 486 ? 21.367 -4.836 5.949 1.00 86.06 486 THR A C 1
ATOM 3887 O O . THR A 1 486 ? 22.315 -5.620 6.100 1.00 86.06 486 THR A O 1
ATOM 3890 N N . ASN A 1 487 ? 21.275 -3.688 6.623 1.00 88.88 487 ASN A N 1
ATOM 3891 C CA . ASN A 1 487 ? 22.270 -3.151 7.541 1.00 88.88 487 ASN A CA 1
ATOM 3892 C C . ASN A 1 487 ? 21.579 -2.582 8.788 1.00 88.88 487 ASN A C 1
ATOM 3894 O O . ASN A 1 487 ? 21.363 -1.375 8.905 1.00 88.88 487 ASN A O 1
ATOM 3898 N N . GLN A 1 488 ? 21.218 -3.481 9.702 1.00 94.31 488 GLN A N 1
ATOM 3899 C CA . GLN A 1 488 ? 20.500 -3.134 10.923 1.00 94.31 488 GLN A CA 1
ATOM 3900 C C . GLN A 1 488 ? 21.387 -2.336 11.884 1.00 94.31 488 GLN A C 1
ATOM 3902 O O . GLN A 1 488 ? 22.447 -2.804 12.311 1.00 94.31 488 GLN A O 1
ATOM 3907 N N . ASN A 1 489 ? 20.933 -1.142 12.254 1.00 96.69 489 ASN A N 1
ATOM 3908 C CA . ASN A 1 489 ? 21.562 -0.330 13.287 1.00 96.69 489 ASN A CA 1
ATOM 3909 C C . ASN A 1 489 ? 21.059 -0.775 14.668 1.00 96.69 489 ASN A C 1
ATOM 3911 O O . ASN A 1 489 ? 20.067 -0.258 15.176 1.00 96.69 489 ASN A O 1
ATOM 3915 N N . GLN A 1 490 ? 21.762 -1.734 15.274 1.00 97.38 490 GLN A N 1
ATOM 3916 C CA . GLN A 1 490 ? 21.377 -2.344 16.554 1.00 97.38 490 GLN A CA 1
ATOM 3917 C C . GLN A 1 490 ? 21.243 -1.336 17.703 1.00 97.38 490 GLN A C 1
ATOM 3919 O O . GLN A 1 490 ? 20.383 -1.507 18.564 1.00 97.38 490 GLN A O 1
ATOM 3924 N N . GLN A 1 491 ? 22.056 -0.272 17.717 1.00 97.62 491 GLN A N 1
ATOM 3925 C CA . GLN A 1 491 ? 21.962 0.771 18.745 1.00 97.62 491 GLN A CA 1
ATOM 3926 C C . GLN A 1 491 ? 20.651 1.552 18.612 1.00 97.62 491 GLN A C 1
ATOM 3928 O O . GLN A 1 491 ? 19.945 1.736 19.598 1.00 97.62 491 GLN A O 1
ATOM 3933 N N . TYR A 1 492 ? 20.298 1.952 17.386 1.00 98.31 492 TYR A N 1
ATOM 3934 C CA . TYR A 1 492 ? 19.044 2.658 17.118 1.00 98.31 492 TYR A CA 1
ATOM 3935 C C . TYR A 1 492 ? 17.818 1.770 17.366 1.00 98.31 492 TYR A C 1
ATOM 3937 O O . TYR A 1 492 ? 16.862 2.209 17.998 1.00 98.31 492 TYR A O 1
ATOM 3945 N N . GLU A 1 493 ? 17.844 0.516 16.906 1.00 98.50 493 GLU A N 1
ATOM 3946 C CA . GLU A 1 493 ? 16.732 -0.421 17.111 1.00 98.50 493 GLU A CA 1
ATOM 3947 C C . GLU A 1 493 ? 16.507 -0.719 18.599 1.00 98.50 493 GLU A C 1
ATOM 3949 O O . GLU A 1 493 ? 15.369 -0.687 19.059 1.00 98.50 493 GLU A O 1
ATOM 3954 N N . SER A 1 494 ? 17.583 -0.900 19.374 1.00 98.31 494 SER A N 1
ATOM 3955 C CA . SER A 1 494 ? 17.486 -1.083 20.829 1.00 98.31 494 SER A CA 1
ATOM 3956 C C . SER A 1 494 ? 16.930 0.160 21.527 1.00 98.31 494 SER A C 1
ATOM 3958 O O . SER A 1 494 ? 16.081 0.030 22.404 1.00 98.31 494 SER A O 1
ATOM 3960 N N . ALA A 1 495 ? 17.362 1.360 21.119 1.00 98.25 495 ALA A N 1
ATOM 3961 C CA . ALA A 1 495 ? 16.841 2.621 21.648 1.00 98.25 495 ALA A CA 1
ATOM 3962 C C . ALA A 1 495 ? 15.342 2.804 21.356 1.00 98.25 495 ALA A C 1
ATOM 3964 O O . ALA A 1 495 ? 14.600 3.280 22.212 1.00 98.25 495 ALA A O 1
ATOM 3965 N N . LEU A 1 496 ? 14.882 2.400 20.168 1.00 98.56 496 LEU A N 1
ATOM 3966 C CA . LEU A 1 496 ? 13.467 2.438 19.800 1.00 98.56 496 LEU A CA 1
ATOM 3967 C C . LEU A 1 496 ? 12.628 1.464 20.630 1.00 98.56 496 LEU A C 1
ATOM 3969 O O . LEU A 1 496 ? 11.593 1.861 21.165 1.00 98.56 496 LEU A O 1
ATOM 3973 N N . SER A 1 497 ? 13.083 0.222 20.780 1.00 98.44 497 SER A N 1
ATOM 3974 C CA . SER A 1 497 ? 12.421 -0.759 21.643 1.00 98.44 497 SER A CA 1
ATOM 3975 C C . SER A 1 497 ? 12.365 -0.299 23.103 1.00 98.44 497 SER A C 1
ATOM 3977 O O . SER A 1 497 ? 11.316 -0.410 23.737 1.00 98.44 497 SER A O 1
ATOM 3979 N N . ASP A 1 498 ? 13.462 0.248 23.639 1.00 97.31 498 ASP A N 1
ATOM 3980 C CA . ASP A 1 498 ? 13.512 0.753 25.017 1.00 97.31 498 ASP A CA 1
ATOM 3981 C C . ASP A 1 498 ? 12.555 1.933 25.227 1.00 97.31 498 ASP A C 1
ATOM 3983 O O . ASP A 1 498 ? 11.760 1.914 26.165 1.00 97.31 498 ASP A O 1
ATOM 3987 N N . PHE A 1 499 ? 12.543 2.902 24.306 1.00 97.56 499 PHE A N 1
ATOM 3988 C CA . PHE A 1 499 ? 11.606 4.028 24.324 1.00 97.56 499 PHE A CA 1
ATOM 3989 C C . PHE A 1 499 ? 10.143 3.561 24.418 1.00 97.56 499 PHE A C 1
ATOM 3991 O O . PHE A 1 499 ? 9.391 4.035 25.272 1.00 97.56 499 PHE A O 1
ATOM 3998 N N . ILE A 1 500 ? 9.748 2.587 23.588 1.00 97.75 500 ILE A N 1
ATOM 3999 C CA . ILE A 1 500 ? 8.382 2.037 23.569 1.00 97.75 500 ILE A CA 1
ATOM 4000 C C . ILE A 1 500 ? 8.057 1.337 24.893 1.00 97.75 500 ILE A C 1
ATOM 4002 O O . ILE A 1 500 ? 7.017 1.605 25.499 1.00 97.75 500 ILE A O 1
ATOM 4006 N N . ARG A 1 501 ? 8.944 0.454 25.368 1.00 96.81 501 ARG A N 1
ATOM 4007 C CA . ARG A 1 501 ? 8.717 -0.314 26.601 1.00 96.81 501 ARG A CA 1
ATOM 4008 C C . ARG A 1 501 ? 8.673 0.581 27.830 1.00 96.81 501 ARG A C 1
ATOM 4010 O O . ARG A 1 501 ? 7.823 0.365 28.691 1.00 96.81 501 ARG A O 1
ATOM 4017 N N . ARG A 1 502 ? 9.546 1.590 27.916 1.00 95.25 502 ARG A N 1
ATOM 4018 C CA . ARG A 1 502 ? 9.546 2.545 29.029 1.00 95.25 502 ARG A CA 1
ATOM 4019 C C . ARG A 1 502 ? 8.225 3.307 29.080 1.00 95.25 502 ARG A C 1
ATOM 4021 O O . ARG A 1 502 ? 7.612 3.324 30.137 1.00 95.25 502 ARG A O 1
ATOM 4028 N N . LEU A 1 503 ? 7.733 3.823 27.953 1.00 95.12 503 LEU A N 1
ATOM 4029 C CA . LEU A 1 503 ? 6.463 4.558 27.925 1.00 95.12 503 LEU A CA 1
ATOM 4030 C C . LEU A 1 503 ? 5.230 3.698 28.237 1.00 95.12 503 LEU A C 1
ATOM 4032 O O . LEU A 1 503 ? 4.298 4.191 28.870 1.00 95.12 503 LEU A O 1
ATOM 4036 N N . LEU A 1 504 ? 5.194 2.440 27.781 1.00 95.50 504 LEU A N 1
ATOM 4037 C CA . LEU A 1 504 ? 3.989 1.606 27.881 1.00 95.50 504 LEU A CA 1
ATOM 4038 C C . LEU A 1 504 ? 3.949 0.687 29.105 1.00 95.50 504 LEU A C 1
ATOM 4040 O O . LEU A 1 504 ? 2.861 0.363 29.577 1.00 95.50 504 LEU A O 1
ATOM 4044 N N . LEU A 1 505 ? 5.102 0.241 29.608 1.00 94.19 505 LEU A N 1
ATOM 4045 C CA . LEU A 1 505 ? 5.176 -0.835 30.605 1.00 94.19 505 LEU A CA 1
ATOM 4046 C C . LEU A 1 505 ? 5.754 -0.392 31.952 1.00 94.19 505 LEU A C 1
ATOM 4048 O O . LEU A 1 505 ? 5.727 -1.170 32.907 1.00 94.19 505 LEU A O 1
ATOM 4052 N N . ASN A 1 506 ? 6.289 0.826 32.050 1.00 87.94 506 ASN A N 1
ATOM 4053 C CA . ASN A 1 506 ? 6.954 1.287 33.261 1.00 87.94 506 ASN A CA 1
ATOM 4054 C C . ASN A 1 506 ? 5.985 1.969 34.247 1.00 87.94 506 ASN A C 1
ATOM 4056 O O . ASN A 1 506 ? 4.972 2.571 33.878 1.00 87.94 506 ASN A O 1
ATOM 4060 N N . ALA A 1 507 ? 6.319 1.896 35.535 1.00 83.88 507 ALA A N 1
ATOM 4061 C CA . ALA A 1 507 ? 5.530 2.480 36.624 1.00 83.88 507 ALA A CA 1
ATOM 4062 C C . ALA A 1 507 ? 5.915 3.942 36.937 1.00 83.88 507 ALA A C 1
ATOM 4064 O O . ALA A 1 507 ? 5.390 4.536 37.879 1.00 83.88 507 ALA A O 1
ATOM 4065 N N . GLU A 1 508 ? 6.838 4.524 36.167 1.00 85.00 508 GLU A N 1
ATOM 4066 C CA . GLU A 1 508 ? 7.278 5.913 36.316 1.00 85.00 508 GLU A CA 1
ATOM 4067 C C . GLU A 1 508 ? 6.116 6.902 36.133 1.00 85.00 508 GLU A C 1
ATOM 4069 O O . GLU A 1 508 ? 5.231 6.711 35.296 1.00 85.00 508 GLU A O 1
ATOM 4074 N N . ALA A 1 509 ? 6.133 8.001 36.895 1.00 85.00 509 ALA A N 1
ATOM 4075 C CA . ALA A 1 509 ? 5.050 8.987 36.893 1.00 85.00 509 ALA A CA 1
ATOM 4076 C C . ALA A 1 509 ? 4.798 9.593 35.501 1.00 85.00 509 ALA A C 1
ATOM 4078 O O . ALA A 1 509 ? 3.642 9.777 35.122 1.00 85.00 509 ALA A O 1
ATOM 4079 N N . ALA A 1 510 ? 5.858 9.846 34.726 1.00 85.81 510 ALA A N 1
ATOM 4080 C CA . ALA A 1 510 ? 5.758 10.342 33.355 1.00 85.81 510 ALA A CA 1
ATOM 4081 C C . ALA A 1 510 ? 5.059 9.332 32.425 1.00 85.81 510 ALA A C 1
ATOM 4083 O O . ALA A 1 510 ? 4.153 9.714 31.687 1.00 85.81 510 ALA A O 1
ATOM 4084 N N . SER A 1 511 ? 5.385 8.038 32.538 1.00 90.00 511 SER A N 1
ATOM 4085 C CA . SER A 1 511 ? 4.740 6.965 31.760 1.00 90.00 511 SER A CA 1
ATOM 4086 C C . SER A 1 511 ? 3.259 6.818 32.127 1.00 90.00 511 SER A C 1
ATOM 4088 O O . SER A 1 511 ? 2.389 6.752 31.263 1.00 90.00 511 SER A O 1
ATOM 4090 N N . GLN A 1 512 ? 2.935 6.870 33.422 1.00 90.88 512 GLN A N 1
ATOM 4091 C CA . GLN A 1 512 ? 1.549 6.818 33.896 1.00 90.88 512 GLN A CA 1
ATOM 4092 C C . GLN A 1 512 ? 0.734 8.058 33.494 1.00 90.88 512 GLN A C 1
ATOM 4094 O O . GLN A 1 512 ? -0.464 7.946 33.231 1.00 90.88 512 GLN A O 1
ATOM 4099 N N . SER A 1 513 ? 1.359 9.238 33.442 1.00 92.31 513 SER A N 1
ATOM 4100 C CA . SER A 1 513 ? 0.730 10.459 32.921 1.00 92.31 513 SER A CA 1
ATOM 4101 C C . SER A 1 513 ? 0.459 10.338 31.423 1.00 92.31 513 SER A C 1
ATOM 4103 O O . SER A 1 513 ? -0.660 10.593 30.984 1.00 92.31 513 SER A O 1
ATOM 4105 N N . PHE A 1 514 ? 1.446 9.864 30.659 1.00 94.62 514 PHE A N 1
ATOM 4106 C CA . PHE A 1 514 ? 1.324 9.633 29.223 1.00 94.62 514 PHE A CA 1
ATOM 4107 C C . PHE A 1 514 ? 0.174 8.675 28.890 1.00 94.62 514 PHE A C 1
ATOM 4109 O O . PHE A 1 514 ? -0.690 9.023 28.089 1.00 94.62 514 PHE A O 1
ATOM 4116 N N . LEU A 1 515 ? 0.084 7.514 29.551 1.00 94.19 515 LEU A N 1
ATOM 4117 C CA . LEU A 1 515 ? -1.000 6.551 29.309 1.00 94.19 515 LEU A CA 1
ATOM 4118 C C . LEU A 1 515 ? -2.392 7.129 29.613 1.00 94.19 515 LEU A C 1
ATOM 4120 O O . LEU A 1 515 ? -3.352 6.835 28.898 1.00 94.19 515 LEU A O 1
ATOM 4124 N N . LYS A 1 516 ? -2.518 7.976 30.645 1.00 92.38 516 LYS A N 1
A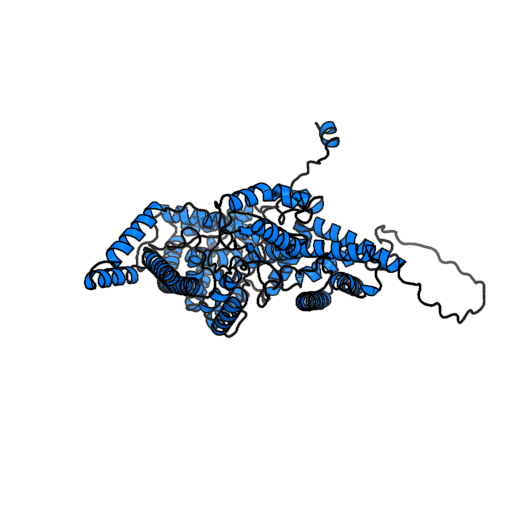TOM 4125 C CA . LYS A 1 516 ? -3.778 8.676 30.953 1.00 92.38 516 LYS A CA 1
ATOM 4126 C C . LYS A 1 516 ? -4.145 9.684 29.867 1.00 92.38 516 LYS A C 1
ATOM 4128 O O . LYS A 1 516 ? -5.304 9.724 29.466 1.00 92.38 516 LYS A O 1
ATOM 4133 N N . GLU A 1 517 ? -3.177 10.448 29.366 1.00 94.00 517 GLU A N 1
ATOM 4134 C CA . GLU A 1 517 ? -3.397 11.379 28.253 1.00 94.00 517 GLU A CA 1
ATOM 4135 C C . GLU A 1 517 ? -3.762 10.647 26.956 1.00 94.00 517 GLU A C 1
ATOM 4137 O O . GLU A 1 517 ? -4.688 11.061 26.259 1.00 94.00 517 GLU A O 1
ATOM 4142 N N . VAL A 1 518 ? -3.095 9.527 26.655 1.00 95.00 518 VAL A N 1
ATOM 4143 C CA . VAL A 1 518 ? -3.435 8.657 25.519 1.00 95.00 518 VAL A CA 1
ATOM 4144 C C . VAL A 1 518 ? -4.876 8.173 25.639 1.00 95.00 518 VAL A C 1
ATOM 4146 O O . VAL A 1 518 ? -5.650 8.352 24.700 1.00 95.00 518 VAL A O 1
ATOM 4149 N N . ARG A 1 519 ? -5.275 7.638 26.801 1.00 92.75 519 ARG A N 1
ATOM 4150 C CA . ARG A 1 519 ? -6.669 7.257 27.071 1.00 92.75 519 ARG A CA 1
ATOM 4151 C C . ARG A 1 519 ? -7.622 8.431 26.845 1.00 92.75 519 ARG A C 1
ATOM 4153 O O . ARG A 1 519 ? -8.653 8.251 26.206 1.00 92.75 519 ARG A O 1
ATOM 4160 N N . ASP A 1 520 ? -7.300 9.622 27.344 1.00 92.12 520 ASP A N 1
ATOM 4161 C CA . ASP A 1 520 ? -8.172 10.795 27.217 1.00 92.12 520 ASP A CA 1
ATOM 4162 C C . ASP A 1 520 ? -8.393 11.199 25.764 1.00 92.12 520 ASP A C 1
ATOM 4164 O O . ASP A 1 520 ? -9.531 11.450 25.363 1.00 92.12 520 ASP A O 1
ATOM 4168 N N . ILE A 1 521 ? -7.336 11.207 24.955 1.00 93.50 521 ILE A N 1
ATOM 4169 C CA . ILE A 1 521 ? -7.441 11.475 23.518 1.00 93.50 521 ILE A CA 1
ATOM 4170 C C . ILE A 1 521 ? -8.251 10.374 22.840 1.00 93.50 521 ILE A C 1
ATOM 4172 O O . ILE A 1 521 ? -9.216 10.673 22.137 1.00 93.50 521 ILE A O 1
ATOM 4176 N N . VAL A 1 522 ? -7.909 9.108 23.094 1.00 94.44 522 VAL A N 1
ATOM 4177 C CA . VAL A 1 522 ? -8.599 7.953 22.512 1.00 94.44 522 VAL A CA 1
ATOM 4178 C C . VAL A 1 522 ? -10.095 7.989 22.845 1.00 94.44 522 VAL A C 1
ATOM 4180 O O . VAL A 1 522 ? -10.911 7.766 21.952 1.00 94.44 522 VAL A O 1
ATOM 4183 N N . SER A 1 523 ? -10.478 8.359 24.069 1.00 91.12 523 SER A N 1
ATOM 4184 C CA . SER A 1 523 ? -11.885 8.469 24.481 1.00 91.12 523 SER A CA 1
ATOM 4185 C C . SER A 1 523 ? -12.677 9.516 23.687 1.00 91.12 523 SER A C 1
ATOM 4187 O O . SER A 1 523 ? -13.880 9.360 23.484 1.00 91.12 523 SER A O 1
ATOM 4189 N N . ARG A 1 524 ? -12.002 10.567 23.198 1.00 92.62 524 ARG A N 1
ATOM 4190 C CA . ARG A 1 524 ? -12.612 11.628 22.383 1.00 92.62 524 ARG A CA 1
ATOM 4191 C C . ARG A 1 524 ? -12.746 11.225 20.920 1.00 92.62 524 ARG A C 1
ATOM 4193 O O . ARG A 1 524 ? -13.735 11.583 20.291 1.00 92.62 524 ARG A O 1
ATOM 4200 N N . ILE A 1 525 ? -11.774 10.480 20.390 1.00 94.75 525 ILE A N 1
ATOM 4201 C CA . ILE A 1 525 ? -11.721 10.155 18.957 1.00 94.75 525 ILE A CA 1
ATOM 4202 C C . ILE A 1 525 ? -12.377 8.815 18.610 1.00 94.75 525 ILE A C 1
ATOM 4204 O O . ILE A 1 525 ? -12.736 8.589 17.461 1.00 94.75 525 ILE A O 1
ATOM 4208 N N . SER A 1 526 ? -12.565 7.914 19.576 1.00 93.06 526 SER A N 1
ATOM 4209 C CA . SER A 1 526 ? -13.009 6.549 19.267 1.00 93.06 526 SER A CA 1
ATOM 4210 C C . SER A 1 526 ? -14.479 6.439 18.913 1.00 93.06 526 SER A C 1
ATOM 4212 O O . SER A 1 526 ? -14.804 5.684 18.005 1.00 93.06 526 SER A O 1
ATOM 4214 N N . ILE A 1 527 ? -15.368 7.187 19.579 1.00 93.00 527 ILE A N 1
ATOM 4215 C CA . ILE A 1 527 ? -16.790 7.185 19.209 1.00 93.00 527 ILE A CA 1
ATOM 4216 C C . ILE A 1 527 ? -16.971 7.711 17.775 1.00 93.00 527 ILE A C 1
ATOM 4218 O O . ILE A 1 527 ? -17.539 6.970 16.973 1.00 93.00 527 ILE A O 1
ATOM 4222 N N . PRO A 1 528 ? -16.450 8.898 17.392 1.00 95.81 528 PRO A N 1
ATOM 4223 C CA . PRO A 1 528 ? -16.440 9.314 15.988 1.00 95.81 528 PRO A CA 1
ATOM 4224 C C . PRO A 1 528 ? -15.747 8.300 15.067 1.00 95.81 528 PRO A C 1
ATOM 4226 O O . PRO A 1 528 ? -16.266 8.000 14.000 1.00 95.81 528 PRO A O 1
ATOM 4229 N N . GLY A 1 529 ? -14.642 7.684 15.503 1.00 97.06 529 GLY A N 1
ATOM 4230 C CA . GLY A 1 529 ? -13.924 6.668 14.727 1.00 97.06 529 GLY A CA 1
ATOM 4231 C C . GLY A 1 529 ? -14.763 5.422 14.417 1.00 97.06 529 GLY A C 1
ATOM 4232 O O . GLY A 1 529 ? -14.727 4.920 13.294 1.00 97.06 529 GLY A O 1
ATOM 4233 N N . PHE A 1 530 ? -15.575 4.948 15.370 1.00 96.88 530 PHE A N 1
ATOM 4234 C CA . PHE A 1 530 ? -16.534 3.866 15.126 1.00 96.88 530 PHE A CA 1
ATOM 4235 C C . PHE A 1 530 ? -17.589 4.283 14.097 1.00 96.88 530 PHE A C 1
ATOM 4237 O O . PHE A 1 530 ? -17.907 3.501 13.204 1.00 96.88 530 PHE A O 1
ATOM 4244 N N . TRP A 1 531 ? -18.097 5.517 14.165 1.00 97.19 531 TRP A N 1
ATOM 4245 C CA . TRP A 1 531 ? -19.055 6.031 13.181 1.00 97.19 531 TRP A CA 1
ATOM 4246 C C . TRP A 1 531 ? -18.442 6.206 11.789 1.00 97.19 531 TRP A C 1
ATOM 4248 O O . TRP A 1 531 ? -19.094 5.855 10.803 1.00 97.19 531 TRP A O 1
ATOM 4258 N N . ASN A 1 532 ? -17.191 6.661 11.697 1.00 97.94 532 ASN A N 1
ATOM 4259 C CA . ASN A 1 532 ? -16.444 6.728 10.441 1.00 97.94 532 ASN A CA 1
ATOM 4260 C C . ASN A 1 532 ? -16.277 5.329 9.839 1.00 97.94 532 ASN A C 1
ATOM 4262 O O . ASN A 1 532 ? -16.572 5.131 8.663 1.00 97.94 532 ASN A O 1
ATOM 4266 N N . SER A 1 533 ? -15.909 4.330 10.647 1.00 97.94 533 SER A N 1
ATOM 4267 C CA . SER A 1 533 ? -15.802 2.937 10.192 1.00 97.94 533 SER A CA 1
ATOM 4268 C C . SER A 1 533 ? -17.147 2.355 9.725 1.00 97.94 533 SER A C 1
ATOM 4270 O O . SER A 1 533 ? -17.218 1.737 8.658 1.00 97.94 533 SER A O 1
ATOM 4272 N N . LEU A 1 534 ? -18.236 2.583 10.469 1.00 98.00 534 LEU A N 1
ATOM 4273 C CA . LEU A 1 534 ? -19.579 2.135 10.076 1.00 98.00 534 LEU A CA 1
ATOM 4274 C C . LEU A 1 534 ? -20.032 2.786 8.771 1.00 98.00 534 LEU A C 1
ATOM 4276 O O . LEU A 1 534 ? -20.553 2.102 7.893 1.00 98.00 534 LEU A O 1
ATOM 4280 N N . SER A 1 535 ? -19.803 4.092 8.632 1.00 98.06 535 SER A N 1
ATOM 4281 C CA . SER A 1 535 ? -20.150 4.853 7.432 1.00 98.06 535 SER A CA 1
ATOM 4282 C C . SER A 1 535 ? -19.334 4.382 6.230 1.00 98.06 535 SER A C 1
ATOM 4284 O O . SER A 1 535 ? -19.897 4.130 5.170 1.00 98.06 535 SER A O 1
ATOM 4286 N N . ARG A 1 536 ? -18.025 4.170 6.409 1.00 97.75 536 ARG A N 1
ATOM 4287 C CA . ARG A 1 536 ? -17.125 3.609 5.391 1.00 97.75 536 ARG A CA 1
ATOM 4288 C C . ARG A 1 536 ? -17.581 2.232 4.933 1.00 97.75 536 ARG A C 1
ATOM 4290 O O . ARG A 1 536 ? -17.676 1.996 3.733 1.00 97.75 536 ARG A O 1
ATOM 4297 N N . SER A 1 537 ? -17.913 1.360 5.883 1.00 97.69 537 SER A N 1
ATOM 4298 C CA . SER A 1 537 ? -18.453 0.031 5.592 1.00 97.69 537 SER A CA 1
ATOM 4299 C C . SER A 1 537 ? -19.759 0.160 4.807 1.00 97.69 537 SER A C 1
ATOM 4301 O O . SER A 1 537 ? -19.909 -0.435 3.747 1.00 97.69 537 SER A O 1
ATOM 4303 N N . LEU A 1 538 ? -20.698 0.996 5.253 1.00 97.62 538 LEU A N 1
ATOM 4304 C CA . LEU A 1 538 ? -21.968 1.169 4.551 1.00 97.62 538 LEU A CA 1
ATOM 4305 C C . LEU A 1 538 ? -21.771 1.669 3.111 1.00 97.62 538 LEU A C 1
ATOM 4307 O O . LEU A 1 538 ? -22.398 1.124 2.206 1.00 97.62 538 LEU A O 1
ATOM 4311 N N . VAL A 1 539 ? -20.876 2.636 2.879 1.00 97.75 539 VAL A N 1
ATOM 4312 C CA . VAL A 1 539 ? -20.517 3.098 1.525 1.00 97.75 539 VAL A CA 1
ATOM 4313 C C . VAL A 1 539 ? -19.924 1.953 0.702 1.00 97.75 539 VAL A C 1
ATOM 4315 O O . VAL A 1 539 ? -20.391 1.708 -0.406 1.00 97.75 539 VAL A O 1
ATOM 4318 N N . GLN A 1 540 ? -18.968 1.196 1.246 1.00 98.00 540 GLN A N 1
ATOM 4319 C CA . GLN A 1 540 ? -18.368 0.034 0.580 1.00 98.00 540 GLN A CA 1
ATOM 4320 C C . GLN A 1 540 ? -19.420 -0.998 0.152 1.00 98.00 540 GLN A C 1
ATOM 4322 O O . GLN A 1 540 ? -19.433 -1.432 -0.996 1.00 98.00 540 GLN A O 1
ATOM 4327 N N . PHE A 1 541 ? -20.341 -1.366 1.045 1.00 97.94 541 PHE A N 1
ATOM 4328 C CA . PHE A 1 541 ? -21.372 -2.366 0.757 1.00 97.94 541 PHE A CA 1
ATOM 4329 C C . PHE A 1 541 ? -22.548 -1.816 -0.070 1.00 97.94 541 PHE A C 1
ATOM 4331 O O . PHE A 1 541 ? -23.387 -2.592 -0.517 1.00 97.94 541 PHE A O 1
ATOM 4338 N N . THR A 1 542 ? -22.642 -0.512 -0.332 1.00 96.94 542 THR A N 1
ATOM 4339 C CA . THR A 1 542 ? -23.741 0.067 -1.139 1.00 96.94 542 THR A CA 1
ATOM 4340 C C . THR A 1 542 ? -23.282 0.706 -2.447 1.00 96.94 542 THR A C 1
ATOM 4342 O O . THR A 1 542 ? -24.115 0.968 -3.313 1.00 96.94 542 THR A O 1
ATOM 4345 N N . ALA A 1 543 ? -21.977 0.898 -2.641 1.00 97.50 543 ALA A N 1
ATOM 4346 C CA . ALA A 1 543 ? -21.414 1.399 -3.887 1.00 97.50 543 ALA A CA 1
ATOM 4347 C C . ALA A 1 543 ? -21.493 0.361 -5.038 1.00 97.50 543 ALA A C 1
ATOM 4349 O O . ALA A 1 543 ? -21.609 -0.850 -4.788 1.00 97.50 543 ALA A O 1
ATOM 4350 N N . PRO A 1 544 ? -21.431 0.818 -6.310 1.00 97.44 544 PRO A N 1
ATOM 4351 C CA . PRO A 1 544 ? -21.237 -0.049 -7.475 1.00 97.44 544 PRO A CA 1
ATOM 4352 C C . PRO A 1 544 ? -19.922 -0.822 -7.370 1.00 97.44 544 PRO A C 1
ATOM 4354 O O . PRO A 1 544 ? -18.921 -0.230 -6.979 1.00 97.44 544 PRO A O 1
ATOM 4357 N N . GLY A 1 545 ? -19.914 -2.102 -7.745 1.00 97.00 545 GLY A N 1
ATOM 4358 C CA . GLY A 1 545 ? -18.785 -3.020 -7.545 1.00 97.00 545 GLY A CA 1
ATOM 4359 C C . GLY A 1 545 ? -19.133 -4.196 -6.629 1.00 97.00 545 GLY A C 1
ATOM 4360 O O . GLY A 1 545 ? -20.262 -4.313 -6.139 1.00 97.00 545 GLY A O 1
ATOM 4361 N N . THR A 1 546 ? -18.153 -5.061 -6.383 1.00 97.06 546 THR A N 1
ATOM 4362 C CA . THR A 1 546 ? -18.258 -6.243 -5.518 1.00 97.06 546 THR A CA 1
ATOM 4363 C C . THR A 1 546 ? -17.570 -5.963 -4.178 1.00 97.06 546 THR A C 1
ATOM 4365 O O . THR A 1 546 ? -16.342 -5.922 -4.140 1.00 97.06 546 THR A O 1
ATOM 4368 N N . PRO A 1 547 ? -18.300 -5.753 -3.066 1.00 97.75 547 PRO A N 1
ATOM 4369 C CA . PRO A 1 547 ? -17.664 -5.470 -1.782 1.00 97.75 547 PRO A CA 1
ATOM 4370 C C . PRO A 1 547 ? -16.857 -6.669 -1.279 1.00 97.75 547 PRO A C 1
ATOM 4372 O O . PRO A 1 547 ? -17.395 -7.768 -1.144 1.00 97.75 547 PRO A O 1
ATOM 4375 N N . ASP A 1 548 ? -15.581 -6.431 -0.985 1.00 98.25 548 ASP A N 1
ATOM 4376 C CA . ASP A 1 548 ? -14.683 -7.395 -0.352 1.00 98.25 548 ASP A CA 1
ATOM 4377 C C . ASP A 1 548 ? -14.686 -7.221 1.173 1.00 98.25 548 ASP A C 1
ATOM 4379 O O . ASP A 1 548 ? -14.749 -6.105 1.694 1.00 98.25 548 ASP A O 1
ATOM 4383 N N . LEU A 1 549 ? -14.612 -8.329 1.907 1.00 97.81 549 LEU A N 1
ATOM 4384 C CA . LEU A 1 549 ? -14.569 -8.327 3.366 1.00 97.81 549 LEU A CA 1
ATOM 4385 C C . LEU A 1 549 ? -13.381 -9.158 3.839 1.00 97.81 549 LEU A C 1
ATOM 4387 O O . LEU A 1 549 ? -13.428 -10.390 3.845 1.00 97.81 549 LEU A O 1
ATOM 4391 N N . TYR A 1 550 ? -12.330 -8.472 4.280 1.00 98.38 550 TYR A N 1
ATOM 4392 C CA . TYR A 1 550 ? -11.165 -9.128 4.854 1.00 98.38 550 TYR A CA 1
ATOM 4393 C C . TYR A 1 550 ? -11.526 -9.864 6.150 1.00 98.38 550 TYR A C 1
ATOM 4395 O O . TYR A 1 550 ? -12.321 -9.386 6.960 1.00 98.38 550 TYR A O 1
ATOM 4403 N N . GLN A 1 551 ? -10.933 -11.040 6.364 1.00 97.56 551 GLN A N 1
ATOM 4404 C CA . GLN A 1 551 ? -11.266 -11.889 7.507 1.00 97.56 551 GLN A CA 1
ATOM 4405 C C . GLN A 1 551 ? -11.109 -11.149 8.848 1.00 97.56 551 GLN A C 1
ATOM 4407 O O . GLN A 1 551 ? -10.017 -10.726 9.226 1.00 97.56 551 GLN A O 1
ATOM 4412 N N . GLY A 1 552 ? -12.203 -11.046 9.604 1.00 96.00 552 GLY A N 1
ATOM 4413 C CA . GLY A 1 552 ? -12.230 -10.411 10.916 1.00 96.00 552 GLY A CA 1
ATOM 4414 C C . GLY A 1 552 ? -12.737 -8.967 10.923 1.00 96.00 552 GLY A C 1
ATOM 4415 O O . GLY A 1 552 ? -13.070 -8.501 12.019 1.00 96.00 552 GLY A O 1
ATOM 4416 N N . ASP A 1 553 ? -12.847 -8.302 9.764 1.00 96.94 553 ASP A N 1
ATOM 4417 C CA . ASP A 1 553 ? -13.335 -6.918 9.613 1.00 96.94 553 ASP A CA 1
ATOM 4418 C C . ASP A 1 553 ? -14.845 -6.767 9.837 1.00 96.94 553 ASP A C 1
ATOM 4420 O O . ASP A 1 553 ? -15.347 -5.648 9.933 1.00 96.94 553 ASP A O 1
ATOM 4424 N N . GLU A 1 554 ? -15.587 -7.864 9.980 1.00 96.88 554 GLU A N 1
ATOM 4425 C CA . GLU A 1 554 ? -16.984 -7.832 10.410 1.00 96.88 554 GLU A CA 1
ATOM 4426 C C . GLU A 1 554 ? -17.163 -7.301 11.846 1.00 96.88 554 GLU A C 1
ATOM 4428 O O . GLU A 1 554 ? -18.264 -6.908 12.227 1.00 96.88 554 GLU A O 1
ATOM 4433 N N . LEU A 1 555 ? -16.077 -7.248 12.627 1.00 97.12 555 LEU A N 1
ATOM 4434 C CA . LEU A 1 555 ? -15.965 -6.551 13.911 1.00 97.12 555 LEU A CA 1
ATOM 4435 C C . LEU A 1 555 ? -14.866 -5.476 13.827 1.00 97.12 555 LEU A C 1
ATOM 4437 O O . LEU A 1 555 ? -14.271 -5.262 12.770 1.00 97.12 555 LEU A O 1
ATOM 4441 N N . TRP A 1 556 ? -14.578 -4.796 14.940 1.00 96.94 556 TRP A N 1
ATOM 4442 C CA . TRP A 1 556 ? -13.440 -3.878 15.002 1.00 96.94 556 TRP A CA 1
ATOM 4443 C C . TRP A 1 556 ? -12.126 -4.638 14.813 1.00 96.94 556 TRP A C 1
ATOM 4445 O O . TRP A 1 556 ? -11.700 -5.400 15.685 1.00 96.94 556 TRP A O 1
ATOM 4455 N N . ASN A 1 557 ? -11.464 -4.405 13.688 1.00 96.62 557 ASN A N 1
ATOM 4456 C CA . ASN A 1 557 ? -10.145 -4.928 13.397 1.00 96.62 557 ASN A CA 1
ATOM 4457 C C . ASN A 1 557 ? -9.123 -3.802 13.533 1.00 96.62 557 ASN A C 1
ATOM 4459 O O . ASN A 1 557 ? -8.968 -2.983 12.635 1.00 96.62 557 ASN A O 1
ATOM 4463 N N . LEU A 1 558 ? -8.413 -3.761 14.660 1.00 96.88 558 LEU A N 1
ATOM 4464 C CA . LEU A 1 558 ? -7.380 -2.763 14.944 1.00 96.88 558 LEU A CA 1
ATOM 4465 C C . LEU A 1 558 ? -5.983 -3.356 14.732 1.00 96.88 558 LEU A C 1
ATOM 4467 O O . LEU A 1 558 ? -5.229 -3.528 15.695 1.00 96.88 558 LEU A O 1
ATOM 4471 N N . SER A 1 559 ? -5.670 -3.731 13.488 1.00 97.62 559 SER A N 1
ATOM 4472 C CA . SER A 1 559 ? -4.400 -4.373 13.126 1.00 97.62 559 SER A CA 1
ATOM 4473 C C . SER A 1 559 ? -3.519 -3.481 12.249 1.00 97.62 559 SER A C 1
ATOM 4475 O O . SER A 1 559 ? -3.988 -2.639 11.482 1.00 97.62 559 SER A O 1
ATOM 4477 N N . LEU A 1 560 ? -2.213 -3.681 12.374 1.00 97.88 560 LEU A N 1
ATOM 4478 C CA . LEU A 1 560 ? -1.171 -3.036 11.577 1.00 97.88 560 LEU A CA 1
ATOM 4479 C C . LEU A 1 560 ? -0.775 -3.933 10.395 1.00 97.88 560 LEU A C 1
ATOM 4481 O O . LEU A 1 560 ? -1.325 -5.015 10.208 1.00 97.88 560 LEU A O 1
ATOM 4485 N N . VAL A 1 561 ? 0.189 -3.479 9.598 1.00 95.44 561 VAL A N 1
ATOM 4486 C CA . VAL A 1 561 ? 0.748 -4.226 8.461 1.00 95.44 561 VAL A CA 1
ATOM 4487 C C . VAL A 1 561 ? 1.218 -5.635 8.856 1.00 95.44 561 VAL A C 1
ATOM 4489 O O . VAL A 1 561 ? 1.586 -5.884 10.008 1.00 95.44 561 VAL A O 1
ATOM 4492 N N . ASP A 1 562 ? 1.272 -6.539 7.874 1.00 93.00 562 ASP A N 1
ATOM 4493 C CA . ASP A 1 562 ? 1.824 -7.899 7.980 1.00 93.00 562 ASP A CA 1
ATOM 4494 C C . ASP A 1 562 ? 3.084 -7.955 8.873 1.00 93.00 562 ASP A C 1
ATOM 4496 O O . ASP A 1 562 ? 4.019 -7.170 8.652 1.00 93.00 562 ASP A O 1
ATOM 4500 N N . PRO A 1 563 ? 3.147 -8.850 9.879 1.00 95.62 563 PRO A N 1
ATOM 4501 C CA . PRO A 1 563 ? 2.201 -9.939 10.172 1.00 95.62 563 PRO A CA 1
ATOM 4502 C C . PRO A 1 563 ? 1.053 -9.617 11.136 1.00 95.62 563 PRO A C 1
ATOM 4504 O O . PRO A 1 563 ? 0.289 -10.524 11.467 1.00 95.62 563 PRO A O 1
ATOM 4507 N N . ASP A 1 564 ? 0.875 -8.372 11.590 1.00 97.50 564 ASP A N 1
ATOM 4508 C CA . ASP A 1 564 ? -0.159 -8.063 12.597 1.00 97.50 564 ASP A CA 1
ATOM 4509 C C . ASP A 1 564 ? -1.593 -8.232 12.049 1.00 97.50 564 ASP A C 1
ATOM 4511 O O . ASP A 1 564 ? -2.475 -8.716 12.762 1.00 97.50 564 ASP A O 1
ATOM 4515 N N . ASN A 1 565 ? -1.823 -7.936 10.764 1.00 96.44 565 ASN A N 1
ATOM 4516 C CA . ASN A 1 565 ? -3.088 -8.200 10.057 1.00 96.44 565 ASN A CA 1
ATOM 4517 C C . ASN A 1 565 ? -3.295 -9.677 9.656 1.00 96.44 565 ASN A C 1
ATOM 4519 O O . ASN A 1 565 ? -4.315 -10.004 9.048 1.00 96.44 565 ASN A O 1
ATOM 4523 N N . ARG A 1 566 ? -2.361 -10.578 9.997 1.00 96.31 566 ARG A N 1
ATOM 4524 C CA . ARG A 1 566 ? -2.452 -12.031 9.747 1.00 96.31 566 ARG A CA 1
ATOM 4525 C C . ARG A 1 566 ? -2.716 -12.843 11.017 1.00 96.31 566 ARG A C 1
ATOM 4527 O O . ARG A 1 566 ? -2.626 -14.071 11.004 1.00 96.31 566 ARG A O 1
ATOM 4534 N N . ARG A 1 567 ? -3.036 -12.171 12.127 1.00 94.69 567 ARG A N 1
ATOM 4535 C CA . ARG A 1 567 ? -3.423 -12.821 13.386 1.00 94.69 567 ARG A CA 1
ATOM 4536 C C . ARG A 1 567 ? -4.667 -13.706 13.191 1.00 94.69 567 ARG A C 1
ATOM 4538 O O . ARG A 1 567 ? -5.529 -13.387 12.369 1.00 94.69 567 ARG A O 1
ATOM 4545 N N . PRO A 1 568 ? -4.779 -14.818 13.938 1.00 96.44 568 PRO A N 1
ATOM 4546 C CA . PRO A 1 568 ? -5.899 -15.740 13.798 1.00 96.44 568 PRO A CA 1
ATOM 4547 C C . PRO A 1 568 ? -7.227 -15.082 14.189 1.00 96.44 568 PRO A C 1
ATOM 4549 O O . PRO A 1 568 ? -7.319 -14.363 15.184 1.00 96.44 568 PRO A O 1
ATOM 4552 N N . VAL A 1 569 ? -8.276 -15.388 13.427 1.00 96.88 569 VAL A N 1
ATOM 4553 C CA . VAL A 1 569 ? -9.634 -14.888 13.662 1.00 96.88 569 VAL A CA 1
ATOM 4554 C C . VAL A 1 569 ? -10.433 -15.907 14.475 1.00 96.88 569 VAL A C 1
ATOM 4556 O O . VAL A 1 569 ? -10.520 -17.082 14.118 1.00 96.88 569 VAL A O 1
ATOM 4559 N N . ASN A 1 570 ? -11.062 -15.462 15.567 1.00 97.06 570 ASN A N 1
ATOM 4560 C CA . ASN A 1 570 ? -11.963 -16.306 16.356 1.00 97.06 570 ASN A CA 1
ATOM 4561 C C . ASN A 1 570 ? -13.364 -16.351 15.721 1.00 97.06 570 ASN A C 1
ATOM 4563 O O . ASN A 1 570 ? -14.263 -15.601 16.116 1.00 97.06 570 ASN A O 1
ATOM 4567 N N . PHE A 1 571 ? -13.541 -17.228 14.729 1.00 97.69 571 PHE A N 1
ATOM 4568 C CA . PHE A 1 571 ? -14.812 -17.398 14.016 1.00 97.69 571 PHE A CA 1
ATOM 4569 C C . PHE A 1 571 ? -15.945 -17.923 14.903 1.00 97.69 571 PHE A C 1
ATOM 4571 O O . PHE A 1 571 ? -17.094 -17.542 14.697 1.00 97.69 571 PHE A O 1
ATOM 4578 N N . GLN A 1 572 ? -15.646 -18.730 15.928 1.00 97.94 572 GLN A N 1
ATOM 4579 C CA . GLN A 1 572 ? -16.678 -19.245 16.833 1.00 97.94 572 GLN A CA 1
ATOM 4580 C C . GLN A 1 572 ? -17.347 -18.114 17.627 1.00 97.94 572 GLN A C 1
ATOM 4582 O O . GLN A 1 572 ? -18.572 -18.075 17.734 1.00 97.94 572 GLN A O 1
ATOM 4587 N N . ALA A 1 573 ? -16.561 -17.169 18.155 1.00 96.50 573 ALA A N 1
ATOM 4588 C CA . ALA A 1 573 ? -17.097 -16.009 18.869 1.00 96.50 573 ALA A CA 1
ATOM 4589 C C . ALA A 1 573 ? -17.972 -15.132 17.956 1.00 96.50 573 ALA A C 1
ATOM 4591 O O . ALA A 1 573 ? -19.070 -14.736 18.342 1.00 96.50 573 ALA A O 1
ATOM 4592 N N . ARG A 1 574 ? -17.523 -14.896 16.718 1.00 97.31 574 ARG A N 1
ATOM 4593 C CA . ARG A 1 574 ? -18.267 -14.133 15.702 1.00 97.31 574 ARG A CA 1
ATOM 4594 C C . ARG A 1 574 ? -19.564 -14.814 15.291 1.00 97.31 574 ARG A C 1
ATOM 4596 O O . ARG A 1 574 ? -20.584 -14.147 15.173 1.00 97.31 574 ARG A O 1
ATOM 4603 N N . GLN A 1 575 ? -19.549 -16.135 15.128 1.00 97.75 575 GLN A N 1
ATOM 4604 C CA . GLN A 1 575 ? -20.753 -16.906 14.838 1.00 97.75 575 GLN A CA 1
ATOM 4605 C C . GLN A 1 575 ? -21.776 -16.790 15.975 1.00 97.75 575 GLN A C 1
ATOM 4607 O O . GLN A 1 575 ? -22.961 -16.600 15.712 1.00 97.75 575 GLN A O 1
ATOM 4612 N N . ASN A 1 576 ? -21.327 -16.838 17.233 1.00 97.88 576 ASN A N 1
ATOM 4613 C CA . ASN A 1 576 ? -22.207 -16.647 18.386 1.00 97.88 576 ASN A CA 1
ATOM 4614 C C . ASN A 1 576 ? -22.832 -15.239 18.390 1.00 97.88 576 ASN A C 1
ATOM 4616 O O . ASN A 1 576 ? -24.048 -15.122 18.529 1.00 97.88 576 ASN A O 1
ATOM 4620 N N . MET A 1 577 ? -22.029 -14.191 18.162 1.00 97.38 577 MET A N 1
ATOM 4621 C CA . MET A 1 577 ? -22.513 -12.805 18.053 1.00 97.38 577 MET A CA 1
ATOM 4622 C C . MET A 1 577 ? -23.486 -12.622 16.880 1.00 97.38 577 MET A C 1
ATOM 4624 O O . MET A 1 577 ? -24.503 -11.946 17.014 1.00 97.38 577 MET A O 1
ATOM 4628 N N . LEU A 1 578 ? -23.209 -13.244 15.732 1.00 97.62 578 LEU A N 1
ATOM 4629 C CA . LEU A 1 578 ? -24.086 -13.187 14.564 1.00 97.62 578 LEU A CA 1
ATOM 4630 C C . LEU A 1 578 ? -25.438 -13.853 14.848 1.00 97.62 578 LEU A C 1
ATOM 4632 O O . LEU A 1 578 ? -26.478 -13.287 14.516 1.00 97.62 578 LEU A O 1
ATOM 4636 N N . ASN A 1 579 ? -25.435 -15.022 15.493 1.00 97.56 579 ASN A N 1
ATOM 4637 C CA . ASN A 1 579 ? -26.657 -15.727 15.880 1.00 97.56 579 ASN A CA 1
ATOM 4638 C C . ASN A 1 579 ? -27.489 -14.917 16.886 1.00 97.56 579 ASN A C 1
ATOM 4640 O O . ASN A 1 579 ? -28.713 -14.854 16.756 1.00 97.56 579 ASN A O 1
ATOM 4644 N N . GLU A 1 580 ? -26.838 -14.266 17.856 1.00 96.38 580 GLU A N 1
ATOM 4645 C CA . GLU A 1 580 ? -27.483 -13.334 18.789 1.00 96.38 580 GLU A CA 1
ATOM 4646 C C . GLU A 1 580 ? -28.158 -12.180 18.029 1.00 96.38 580 GLU A C 1
ATOM 4648 O O . GLU A 1 580 ? -29.352 -11.938 18.211 1.00 96.38 580 GLU A O 1
ATOM 4653 N N . ILE A 1 581 ? -27.429 -11.522 17.118 1.00 96.62 581 ILE A N 1
ATOM 4654 C CA . ILE A 1 581 ? -27.953 -10.418 16.301 1.00 96.62 581 ILE A CA 1
ATOM 4655 C C . ILE A 1 581 ? -29.154 -10.866 15.465 1.00 96.62 581 ILE A C 1
ATOM 4657 O O . ILE A 1 581 ? -30.156 -10.155 15.426 1.00 96.62 581 ILE A O 1
ATOM 4661 N N . ILE A 1 582 ? -29.077 -12.023 14.798 1.00 95.38 582 ILE A N 1
ATOM 4662 C CA . ILE A 1 582 ? -30.182 -12.552 13.982 1.00 95.38 582 ILE A CA 1
ATOM 4663 C C . ILE A 1 582 ? -31.413 -12.798 14.857 1.00 95.38 582 ILE A C 1
ATOM 4665 O O . ILE A 1 582 ? -32.492 -12.303 14.537 1.00 95.38 582 ILE A O 1
ATOM 4669 N N . THR A 1 583 ? -31.232 -13.477 15.992 1.00 96.25 583 THR A N 1
ATOM 4670 C CA . THR A 1 583 ? -32.322 -13.805 16.922 1.00 96.25 583 THR A CA 1
ATOM 4671 C C . THR A 1 583 ? -33.039 -12.542 17.402 1.00 96.25 583 THR A C 1
ATOM 4673 O O . THR A 1 583 ? -34.260 -12.453 17.312 1.00 96.25 583 THR A O 1
ATOM 4676 N N . HIS A 1 584 ? -32.292 -11.533 17.860 1.00 94.44 584 HIS A N 1
ATOM 4677 C CA . HIS A 1 584 ? -32.874 -10.277 18.341 1.00 94.44 584 HIS A CA 1
ATOM 4678 C C . HIS A 1 584 ? -33.469 -9.408 17.228 1.00 94.44 584 HIS A C 1
ATOM 4680 O O . HIS A 1 584 ? -34.398 -8.636 17.470 1.00 94.44 584 HIS A O 1
ATOM 4686 N N . PHE A 1 585 ? -32.952 -9.510 16.003 1.00 90.50 585 PHE A N 1
ATOM 4687 C CA . PHE A 1 585 ? -33.502 -8.786 14.861 1.00 90.50 585 PHE A CA 1
ATOM 4688 C C . PHE A 1 585 ? -34.849 -9.359 14.393 1.00 90.50 585 PHE A C 1
ATOM 4690 O O . PHE A 1 585 ? -35.680 -8.620 13.862 1.00 90.50 585 PHE A O 1
ATOM 4697 N N . GLU A 1 586 ? -35.079 -10.654 14.608 1.00 92.00 586 GLU A N 1
ATOM 4698 C CA . GLU A 1 586 ? -36.339 -11.347 14.312 1.00 92.00 586 GLU A CA 1
ATOM 4699 C C . GLU A 1 586 ? -37.361 -11.260 15.465 1.00 92.00 586 GLU A C 1
ATOM 4701 O O . GLU A 1 586 ? -38.530 -11.609 15.287 1.00 92.00 586 GLU A O 1
ATOM 4706 N N . SER A 1 587 ? -36.954 -10.744 16.631 1.00 94.75 587 SER A N 1
ATOM 4707 C CA . SER A 1 587 ? -37.834 -10.495 17.777 1.00 94.75 587 SER A CA 1
ATOM 4708 C C . SER A 1 587 ? -38.939 -9.460 17.484 1.00 94.75 587 SER A C 1
ATOM 4710 O O . SER A 1 587 ? -38.807 -8.624 16.582 1.00 94.75 587 SER A O 1
ATOM 4712 N N . PRO A 1 588 ? -40.022 -9.443 18.296 1.00 96.44 588 PRO A N 1
ATOM 4713 C CA . PRO A 1 588 ? -41.046 -8.400 18.246 1.00 96.44 588 PRO A CA 1
ATOM 4714 C C . PRO A 1 588 ? -40.464 -6.982 18.302 1.00 96.44 588 PRO A C 1
ATOM 4716 O O . PRO A 1 588 ? -39.412 -6.748 18.899 1.00 96.44 588 PRO A O 1
ATOM 4719 N N . GLU A 1 589 ? -41.182 -6.021 17.714 1.00 95.44 589 GLU A N 1
ATOM 4720 C CA . GLU A 1 589 ? -40.670 -4.672 17.440 1.00 95.44 589 GLU A CA 1
ATOM 4721 C C . GLU A 1 589 ? -40.037 -3.976 18.654 1.00 95.44 589 GLU A C 1
ATOM 4723 O O . GLU A 1 589 ? -38.974 -3.373 18.516 1.00 95.44 589 GLU A O 1
ATOM 4728 N N . GLU A 1 590 ? -40.663 -4.068 19.829 1.00 95.44 590 GLU A N 1
ATOM 4729 C CA . GLU A 1 590 ? -40.173 -3.446 21.063 1.00 95.44 590 GLU A CA 1
ATOM 4730 C C . GLU A 1 590 ? -38.804 -4.004 21.481 1.00 95.44 590 GLU A C 1
ATOM 4732 O O . GLU A 1 590 ? -37.848 -3.248 21.645 1.00 95.44 590 GLU A O 1
ATOM 4737 N N . GLN A 1 591 ? -38.675 -5.332 21.537 1.00 94.88 591 GLN A N 1
ATOM 4738 C CA . GLN A 1 591 ? -37.426 -6.012 21.898 1.00 94.88 591 GLN A CA 1
ATOM 4739 C C . GLN A 1 591 ? -36.320 -5.740 20.878 1.00 94.88 591 GLN A C 1
ATOM 4741 O O . GLN A 1 591 ? -35.182 -5.459 21.251 1.00 94.88 591 GLN A O 1
ATOM 4746 N N . ARG A 1 592 ? -36.663 -5.770 19.585 1.00 95.88 592 ARG A N 1
ATOM 4747 C CA . ARG A 1 592 ? -35.733 -5.423 18.508 1.00 95.88 592 ARG A CA 1
ATOM 4748 C C . ARG A 1 592 ? -35.238 -3.986 18.647 1.00 95.88 592 ARG A C 1
ATOM 4750 O O . ARG A 1 592 ? -34.047 -3.728 18.508 1.00 95.88 592 ARG A O 1
ATOM 4757 N N . ARG A 1 593 ? -36.137 -3.037 18.925 1.00 95.56 593 ARG A N 1
ATOM 4758 C CA . ARG A 1 593 ? -35.790 -1.620 19.092 1.00 95.56 593 ARG A CA 1
ATOM 4759 C C . ARG A 1 593 ? -34.835 -1.419 20.264 1.00 95.56 593 ARG A C 1
ATOM 4761 O O . ARG A 1 593 ? -33.872 -0.669 20.126 1.00 95.56 593 ARG A O 1
ATOM 4768 N N . ASP A 1 594 ? -35.081 -2.075 21.391 1.00 95.69 594 ASP A N 1
ATOM 4769 C CA . ASP A 1 594 ? -34.214 -1.954 22.563 1.00 95.69 594 ASP A CA 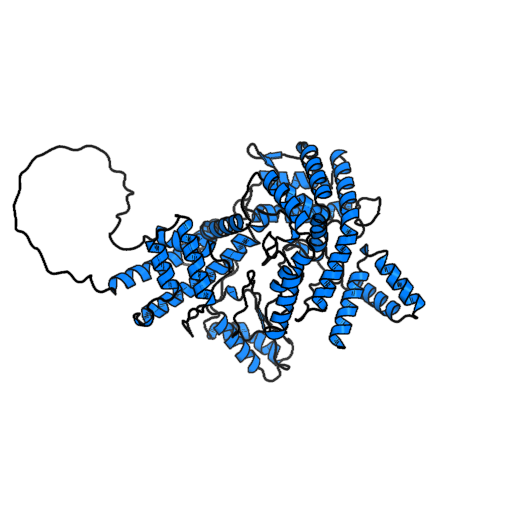1
ATOM 4770 C C . ASP A 1 594 ? -32.852 -2.623 22.355 1.00 95.69 594 ASP A C 1
ATOM 4772 O O . ASP A 1 594 ? -31.834 -2.047 22.739 1.00 95.69 594 ASP A O 1
ATOM 4776 N N . PHE A 1 595 ? -32.801 -3.755 21.647 1.00 95.88 595 PHE A N 1
ATOM 4777 C CA . PHE A 1 595 ? -31.541 -4.366 21.221 1.00 95.88 595 PHE A CA 1
ATOM 4778 C C . PHE A 1 595 ? -30.714 -3.423 20.333 1.00 95.88 595 PHE A C 1
ATOM 4780 O O . PHE A 1 595 ? -29.541 -3.179 20.615 1.00 95.88 595 PHE A O 1
ATOM 4787 N N . LEU A 1 596 ? -31.329 -2.823 19.305 1.00 95.50 596 LEU A N 1
ATOM 4788 C CA . LEU A 1 596 ? -30.649 -1.881 18.406 1.00 95.50 596 LEU A CA 1
ATOM 4789 C C . LEU A 1 596 ? -30.149 -0.628 19.141 1.00 95.50 596 LEU A C 1
ATOM 4791 O O . LEU A 1 596 ? -29.045 -0.161 18.863 1.00 95.50 596 LEU A O 1
ATOM 4795 N N . LYS A 1 597 ? -30.913 -0.101 20.110 1.00 96.12 597 LYS A N 1
ATOM 4796 C CA . LYS A 1 597 ? -30.423 0.972 20.994 1.00 96.12 597 LYS A CA 1
ATOM 4797 C C . LYS A 1 597 ? -29.190 0.520 21.775 1.00 96.12 597 LYS A C 1
ATOM 4799 O O . LYS A 1 597 ? -28.248 1.294 21.892 1.00 96.12 597 LYS A O 1
ATOM 4804 N N . GLY A 1 598 ? -29.188 -0.713 22.283 1.00 95.56 598 GLY A N 1
ATOM 4805 C CA . GLY A 1 598 ? -28.035 -1.309 22.957 1.00 95.56 598 GLY A CA 1
ATOM 4806 C C . GLY A 1 598 ? -26.779 -1.270 22.088 1.00 95.56 598 GLY A C 1
ATOM 4807 O O . GLY A 1 598 ? -25.769 -0.728 22.522 1.00 95.56 598 GLY A O 1
ATOM 4808 N N . LEU A 1 599 ? -26.876 -1.722 20.832 1.00 95.56 599 LEU A N 1
ATOM 4809 C CA . LEU A 1 599 ? -25.759 -1.697 19.874 1.00 95.56 599 LEU A CA 1
ATOM 4810 C C . LEU A 1 599 ? -25.172 -0.290 19.665 1.00 95.56 599 LEU A C 1
ATOM 4812 O O . LEU A 1 599 ? -23.962 -0.136 19.527 1.00 95.56 599 LEU A O 1
ATOM 4816 N N . VAL A 1 600 ? -26.024 0.740 19.646 1.00 94.44 600 VAL A N 1
ATOM 4817 C CA . VAL A 1 600 ? -25.613 2.147 19.489 1.00 94.44 600 VAL A CA 1
ATOM 4818 C C . VAL A 1 600 ? -24.981 2.713 20.761 1.00 94.44 600 VAL A C 1
ATOM 4820 O O . VAL A 1 600 ? -24.083 3.548 20.680 1.00 94.44 600 VAL A O 1
ATOM 4823 N N . LEU A 1 601 ? -25.449 2.285 21.936 1.00 92.81 601 LEU A N 1
ATOM 4824 C CA . LEU A 1 601 ? -24.938 2.749 23.227 1.00 92.81 601 LEU A CA 1
ATOM 4825 C C . LEU A 1 601 ? -23.606 2.090 23.609 1.00 92.81 601 LEU A C 1
ATOM 4827 O O . LEU A 1 601 ? -22.825 2.702 24.337 1.00 92.81 601 LEU A O 1
ATOM 4831 N N . THR A 1 602 ? -23.334 0.878 23.117 1.00 91.62 602 THR A N 1
ATOM 4832 C CA . THR A 1 602 ? -22.094 0.129 23.382 1.00 91.62 602 THR A CA 1
ATOM 4833 C C . THR A 1 602 ? -21.361 -0.257 22.094 1.00 91.62 602 THR A C 1
ATOM 4835 O O . THR A 1 602 ? -21.104 -1.439 21.864 1.00 91.62 602 THR A O 1
ATOM 4838 N N . PRO A 1 603 ? -20.978 0.706 21.234 1.00 93.44 603 PRO A N 1
ATOM 4839 C CA . PRO A 1 603 ? -20.368 0.388 19.948 1.00 93.44 603 PRO A CA 1
ATOM 4840 C C . PRO A 1 603 ? -19.042 -0.365 20.099 1.00 93.44 603 PRO A C 1
ATOM 4842 O O . PRO A 1 603 ? -18.673 -1.095 19.192 1.00 93.44 603 PRO A O 1
ATOM 4845 N N . GLN A 1 604 ? -18.347 -0.245 21.238 1.00 92.12 604 GLN A N 1
ATOM 4846 C CA . GLN A 1 604 ? -17.036 -0.852 21.507 1.00 92.12 604 GLN A CA 1
ATOM 4847 C C . GLN A 1 604 ? -17.014 -2.378 21.343 1.00 92.12 604 GLN A C 1
ATOM 4849 O O . GLN A 1 604 ? -15.965 -2.929 21.025 1.00 92.12 604 GLN A O 1
ATOM 4854 N N . ASP A 1 605 ? -18.151 -3.054 21.526 1.00 92.69 605 ASP A N 1
ATOM 4855 C CA . ASP A 1 605 ? -18.243 -4.515 21.408 1.00 92.69 605 ASP A CA 1
ATOM 4856 C C . ASP A 1 605 ? -18.253 -5.029 19.952 1.00 92.69 605 ASP A C 1
ATOM 4858 O O . ASP A 1 605 ? -18.160 -6.232 19.711 1.00 92.69 605 ASP A O 1
ATOM 4862 N N . GLY A 1 606 ? -18.371 -4.129 18.970 1.00 95.25 606 GLY A N 1
ATOM 4863 C CA . GLY A 1 606 ? -18.317 -4.439 17.539 1.00 95.25 606 GLY A CA 1
ATOM 4864 C C . GLY A 1 606 ? -19.586 -5.053 16.950 1.00 95.25 606 GLY A C 1
ATOM 4865 O O . GLY A 1 606 ? -19.702 -5.125 15.725 1.00 95.25 606 GLY A O 1
ATOM 4866 N N . ARG A 1 607 ? -20.582 -5.425 17.764 1.00 96.94 607 ARG A N 1
ATOM 4867 C CA . ARG A 1 607 ? -21.833 -6.043 17.287 1.00 96.94 607 ARG A CA 1
ATOM 4868 C C . ARG A 1 607 ? -22.612 -5.117 16.355 1.00 96.94 607 ARG A C 1
ATOM 4870 O O . ARG A 1 607 ? -23.271 -5.592 15.433 1.00 96.94 607 ARG A O 1
ATOM 4877 N N . ILE A 1 608 ? -22.496 -3.800 16.542 1.00 97.38 608 ILE A N 1
ATOM 4878 C CA . ILE A 1 608 ? -23.087 -2.812 15.630 1.00 97.38 608 ILE A CA 1
ATOM 4879 C C . ILE A 1 608 ? -22.520 -2.915 14.205 1.00 97.38 608 ILE A C 1
ATOM 4881 O O . ILE A 1 608 ? -23.290 -2.873 13.247 1.00 97.38 608 ILE A O 1
ATOM 4885 N N . LYS A 1 609 ? -21.205 -3.122 14.047 1.00 98.06 609 LYS A N 1
ATOM 4886 C CA . LYS A 1 609 ? -20.561 -3.265 12.731 1.00 98.06 609 LYS A CA 1
ATOM 4887 C C . LYS A 1 609 ? -21.002 -4.550 12.042 1.00 98.06 609 LYS A C 1
ATOM 4889 O O . LYS A 1 609 ? -21.443 -4.509 10.893 1.00 98.06 609 LYS A O 1
ATOM 4894 N N . LEU A 1 610 ? -21.008 -5.654 12.788 1.00 97.94 610 LEU A N 1
ATOM 4895 C CA . LEU A 1 610 ? -21.496 -6.947 12.309 1.00 97.94 610 LEU A CA 1
ATOM 4896 C C . LEU A 1 610 ? -22.959 -6.860 11.853 1.00 97.94 610 LEU A C 1
ATOM 4898 O O . LEU A 1 610 ? -23.315 -7.379 10.794 1.00 97.94 610 LEU A O 1
ATOM 4902 N N . HIS A 1 611 ? -23.803 -6.155 12.613 1.00 97.38 611 HIS A N 1
ATOM 4903 C CA . HIS A 1 611 ? -25.199 -5.925 12.253 1.00 97.38 611 HIS A CA 1
ATOM 4904 C C . HIS A 1 611 ? -25.350 -5.113 10.956 1.00 97.38 611 HIS A C 1
ATOM 4906 O O . HIS A 1 611 ? -26.154 -5.493 10.098 1.00 97.38 611 HIS A O 1
ATOM 4912 N N . VAL A 1 612 ? -24.583 -4.029 10.790 1.00 97.31 612 VAL A N 1
ATOM 4913 C CA . VAL A 1 612 ? -24.609 -3.192 9.576 1.00 97.31 612 VAL A CA 1
ATOM 4914 C C . VAL A 1 612 ? -24.173 -3.991 8.352 1.00 97.31 612 VAL A C 1
ATOM 4916 O O . VAL A 1 612 ? -24.907 -4.021 7.366 1.00 97.31 612 VAL A O 1
ATOM 4919 N N . ILE A 1 613 ? -23.042 -4.697 8.426 1.00 97.69 613 ILE A N 1
ATOM 4920 C CA . ILE A 1 613 ? -22.516 -5.501 7.311 1.00 97.69 613 ILE A CA 1
ATOM 4921 C C . ILE A 1 613 ? -23.504 -6.606 6.929 1.00 97.69 613 ILE A C 1
ATOM 4923 O O . ILE A 1 613 ? -23.857 -6.740 5.758 1.00 97.69 613 ILE A O 1
ATOM 4927 N N . ARG A 1 614 ? -24.029 -7.353 7.911 1.00 96.44 614 ARG A N 1
ATOM 4928 C CA . ARG A 1 614 ? -25.046 -8.390 7.671 1.00 96.44 614 ARG A CA 1
ATOM 4929 C C . ARG A 1 614 ? -26.281 -7.816 6.983 1.00 96.44 614 ARG A C 1
ATOM 4931 O O . ARG A 1 614 ? -26.814 -8.436 6.064 1.00 96.44 614 ARG A O 1
ATOM 4938 N N . SER A 1 615 ? -26.750 -6.654 7.430 1.00 96.00 615 SER A N 1
ATOM 4939 C CA . SER A 1 615 ? -27.950 -6.020 6.876 1.00 96.00 615 SER A CA 1
ATOM 4940 C C . SER A 1 615 ? -27.712 -5.505 5.456 1.00 96.00 615 SER A C 1
ATOM 4942 O O . SER A 1 615 ? -28.544 -5.749 4.586 1.00 96.00 615 SER A O 1
ATOM 4944 N N . ALA A 1 616 ? -26.559 -4.882 5.193 1.00 97.31 616 ALA A N 1
ATOM 4945 C CA . ALA A 1 616 ? -26.184 -4.410 3.863 1.00 97.31 616 ALA A CA 1
ATOM 4946 C C . ALA A 1 616 ? -26.010 -5.571 2.871 1.00 97.31 616 ALA A C 1
ATOM 4948 O O . ALA A 1 616 ? -26.569 -5.532 1.779 1.00 97.31 616 ALA A O 1
ATOM 4949 N N . LEU A 1 617 ? -25.322 -6.647 3.267 1.00 97.19 617 LEU A N 1
ATOM 4950 C CA . LEU A 1 617 ? -25.172 -7.852 2.443 1.00 97.19 617 LEU A CA 1
ATOM 4951 C C . LEU A 1 617 ? -26.508 -8.546 2.162 1.00 97.19 617 LEU A C 1
ATOM 4953 O O . LEU A 1 617 ? -26.733 -9.006 1.046 1.00 97.19 617 LEU A O 1
ATOM 4957 N N . THR A 1 618 ? -27.406 -8.601 3.151 1.00 95.62 618 THR A N 1
ATOM 4958 C CA . THR A 1 618 ? -28.760 -9.143 2.954 1.00 95.62 618 THR A CA 1
ATOM 4959 C C . THR A 1 618 ? -29.520 -8.307 1.925 1.00 95.62 618 THR A C 1
ATOM 4961 O O . THR A 1 618 ? -30.059 -8.862 0.975 1.00 95.62 618 THR A O 1
ATOM 4964 N N . ALA A 1 619 ? -29.488 -6.977 2.058 1.00 96.19 619 ALA A N 1
ATOM 4965 C CA . ALA A 1 619 ? -30.140 -6.075 1.114 1.00 96.19 619 ALA A CA 1
ATOM 4966 C C . ALA A 1 619 ? -29.584 -6.218 -0.313 1.00 96.19 619 ALA A C 1
ATOM 4968 O O . ALA A 1 619 ? -30.373 -6.319 -1.241 1.00 96.19 619 ALA A O 1
ATOM 4969 N N . ARG A 1 620 ? -28.256 -6.300 -0.488 1.00 95.88 620 ARG A N 1
ATOM 4970 C CA . ARG A 1 620 ? -27.611 -6.518 -1.801 1.00 95.88 620 ARG A CA 1
ATOM 4971 C C . ARG A 1 620 ? -27.933 -7.862 -2.454 1.00 95.88 620 ARG A C 1
ATOM 4973 O O . ARG A 1 620 ? -27.753 -8.021 -3.653 1.00 95.88 620 ARG A O 1
ATOM 4980 N N . ARG A 1 621 ? -28.235 -8.884 -1.653 1.00 95.56 621 ARG A N 1
ATOM 4981 C CA . ARG A 1 621 ? -28.588 -10.211 -2.166 1.00 95.56 621 ARG A CA 1
ATOM 4982 C C . ARG A 1 621 ? -30.041 -10.234 -2.635 1.00 95.56 621 ARG A C 1
ATOM 4984 O O . ARG A 1 621 ? -30.358 -10.930 -3.595 1.00 95.56 621 ARG A O 1
ATOM 4991 N N . ASP A 1 622 ? -30.909 -9.525 -1.918 1.00 95.88 622 ASP A N 1
ATOM 4992 C CA . ASP A 1 622 ? -32.359 -9.572 -2.102 1.00 95.88 622 ASP A CA 1
ATOM 4993 C C . ASP A 1 622 ? -32.878 -8.506 -3.098 1.00 95.88 622 ASP A C 1
ATOM 4995 O O . ASP A 1 622 ? -34.014 -8.614 -3.572 1.00 95.88 622 ASP A O 1
ATOM 4999 N N . HIS A 1 623 ? -32.063 -7.496 -3.427 1.00 90.94 623 HIS A N 1
ATOM 5000 C CA . HIS A 1 623 ? -32.345 -6.385 -4.347 1.00 90.94 623 HIS A CA 1
ATOM 5001 C C . HIS A 1 623 ? -31.179 -6.169 -5.309 1.00 90.94 623 HIS A C 1
ATOM 5003 O O . HIS A 1 623 ? -31.452 -5.687 -6.432 1.00 90.94 623 HIS A O 1
#

pLDDT: mean 90.56, std 15.28, range [27.64, 98.62]

Secondary structure (DSSP, 8-state):
-HHHHTTSSS----HHHHHHH--S-BSTT-TT-BPP-TTSHHHHHHHHHHHHHHHHTTS-S-EEES-GGGSSSHHHHHHHHHHHHHT-TT--S---EEE--PPPTT----TTS-SSEE-SHHHHHHHGGGGS-HHHHHHHHHHHHHHHT----HHHHHHHHHHHHHHTTTHHHHHHHHHHHHHHHHHHHHHSPPP-------------------------TT-----SSS--HHHHHHHHHHHHHH-SSS-----SSS----HHHHHHHHHHHHHHHHT-SS-HHHHHHHHHHHTTTTGGGS-HHHHHHHHHHHHHHHHHHHHHHIIIIITTGGGT--SSTTS--TT--SS---S-HHHHHHHHHHHHHHH-TT-EE-S--SS-SB-HHHHHHHHGGGTSHHHHHHHHHHHHHHGGGG-EESSSSEES-HHHHHHHHHHHHHHS-SGGGSS--SPPPHHHHHHHHHHHHHHHHHHHHHHTSS--SSS--HHHHHHHHHHHHHHHH---HHHHHHHHHHHHHHHHHHHHHHHHHHHHHHHHHHSSSEE---TTTTS----BTTTGGGSPP-HHHHHHHHHHHHHHHHS-HHHHHHHHHHHHH-GGGSHHHHHHHHHHHHHHHH-